Protein AF-A0A925WLJ0-F1 (afdb_monomer)

Solvent-accessible surface area (backbone atoms only — not comparable to full-atom values): 21830 Å² total; per-residue (Å²): 110,69,63,61,54,41,33,73,76,68,74,43,85,75,89,83,82,72,64,41,70,72,59,51,59,75,51,65,86,62,88,70,93,61,76,72,86,36,32,57,58,56,52,50,51,49,50,49,51,59,46,67,76,52,46,70,66,57,57,54,52,50,53,52,47,52,51,51,48,53,53,44,49,56,50,40,55,55,34,50,54,48,29,57,51,36,42,51,53,34,49,52,44,51,51,53,53,50,52,55,57,55,58,55,54,56,55,56,58,53,52,52,55,38,50,58,54,47,52,52,44,52,50,50,36,53,53,41,43,53,52,49,48,53,66,76,66,41,89,82,55,87,84,63,80,77,53,65,69,56,52,51,51,50,44,42,54,70,31,44,49,59,40,58,51,53,46,52,49,48,49,50,53,40,54,50,51,53,47,51,51,52,44,53,49,34,52,49,50,40,52,53,48,51,53,51,50,52,52,50,56,67,53,40,78,83,50,69,58,70,69,52,48,60,49,49,53,51,48,52,51,45,37,50,51,37,52,55,52,38,44,44,57,71,71,41,57,50,55,55,52,54,48,52,57,49,52,54,52,49,52,51,48,53,50,50,52,49,54,54,48,52,54,52,47,50,61,55,55,66,55,61,46,73,44,98,85,46,92,69,93,75,81,90,86,59,97,83,74,81,85,79,78,84,91,65,101,80,45,74,67,58,56,49,50,53,48,53,51,50,50,52,50,48,51,53,52,50,51,54,51,52,51,59,47,52,53,54,51,53,48,52,54,48,50,53,51,50,52,51,40,48,55,59,50,45,46,52,57,68,58,44,39,63,57,44,52,48,36,48,50,50,27,54,50,36,47,52,51,40,52,53,41,51,52,51,48,52,51,51,53,52,51,49,54,53,57,69,68,55,127

pLDDT: mean 77.9, std 15.65, range [30.52, 95.12]

Nearest PDB structures (foldseek):
  7n6g-assembly1_3Q  TM=3.601E-01  e=5.233E-03  Chlamydomonas reinhardtii
  4tql-assembly1_A  TM=3.356E-01  e=6.249E-03  synthetic construct
  3ja6-assembly1_H  TM=2.677E-01  e=6.561E-02  Escherichia coli
  8i7o-assembly1_C7  TM=2.459E-01  e=2.385E+00  Mus musculus
  7ung-assembly1_D5  TM=2.003E-01  e=2.494E+00  Homo sapiens

Secondary structure (DSSP, 8-state):
-HHHHHHHHHS---------HHHHHHTTT---SS--TTSHHHHHHHHHHHHHHS-HHHHHHHHHHHHHHHHHHHHHHHHHHHHHHHHHHHHHHHHHHHHHHHHHHHHHHHHHHHHHHHHHHHHHHHHHHHHHHHHHTSTT-SS-PPPHHHHHHHHIIIIIHHHHHHHHHHHHHHHHHHHHHHHHHHHHHHHHHHHHHHHHHHHHTTS-HHHHHHHHHHHHHHHHHHHHHHHHHHTSHHHHHHHHHHHHHHHHHHHHHHHHHHHHHHHHHHHHTTSTT---------TTSSS-----TT-HHHHHHHHHHHHHHHHHHHHHHHHHHHHHHHHHHHHHHHHHHHHHHHHIIIIIHHHHHHHHHHHHHHHHHHHHHHHHHHHHHHHHHHHHH--

Foldseek 3Di:
DVQVVCCVPPVDRDDDFQADPPVCVVCPPPPDPDDDPGRVVVVVVVVVVVCVVAPPVLVVLLVVLVVVLVVLVVVLVLLVLLLVLLVVLLVLLVVLLVVLLVLLCVLVVLLVVLLVQLVVLLVQLLVQVLVLLCVQLPPPCPDDRDDLVVSLVCNCVRRVVVSLVSNLVSQLVSLVVLLVSLLVSLVSLLVSLVVSLVSLVVSCVSDDVVLSVVLNVLSVVLNVVSVVVSVCSVVCVSVVVSSVVVVVLSVVVSVLLSVLVSVLSCVSSVLVCLDPPRPDDDDDPDPPPPPDDDDDPPPPPVSVVVSVVSSVVSSVSNSVSSVVSSVVVSVSSVVVSVVSSCVSVVSSVPRSVVSSVSSVVSSVVSVVVSVVSVVSSVVSVVVSVVSVPPD

Mean predicted aligned error: 14.61 Å

Sequence (391 aa):
FVEGQVKELLGIQPLIFTVSAREALKHRGEATTDGDVYGVDTVRAHLRGVFNEAPLAKQKLLAQLDMAQSISARHLDTVRLKVNSVGSDASKAREVQQELQQQSLGLDVQLQAAREEIDKVFAGIRERGMRFLNTNLSVRLLGRAPSKDKLQTEFQEVVIGRALRDINEATNNYVNAVIDQSRLYWRGVIERLSQLQASLEQNAGGLDAGAYAQQREGLQEATRIAESELKTYSTGTMIDSMQTDFEADLNAFKTGLIAAVGGLIVLVVSLSSLLPGGLAVGALAAPALLAALPITALSGMAVYRAYQKMTVDTKRDFTTRVDGLEQRYREALDELTRKERSRLSQYGTQVLTPIFSHLETLDKQYSKQQQNLQEYTERILALRKSIEATK

Structure (mmCIF, N/CA/C/O backbone):
data_AF-A0A925WLJ0-F1
#
_entry.id   AF-A0A925WLJ0-F1
#
loop_
_atom_site.group_PDB
_atom_site.id
_atom_site.type_symbol
_atom_site.label_atom_id
_atom_site.label_alt_id
_atom_site.label_comp_id
_atom_site.label_asym_id
_atom_site.label_entity_id
_atom_site.label_seq_id
_atom_site.pdbx_PDB_ins_code
_atom_site.Cartn_x
_atom_site.Cartn_y
_atom_site.Cartn_z
_atom_site.occupancy
_atom_site.B_iso_or_equiv
_atom_site.auth_seq_id
_atom_site.auth_comp_id
_atom_site.auth_asym_id
_atom_site.auth_atom_id
_atom_site.pdbx_PDB_model_num
ATOM 1 N N . PHE A 1 1 ? 55.744 -11.213 -69.741 1.00 66.88 1 PHE A N 1
ATOM 2 C CA . PHE A 1 1 ? 56.410 -10.944 -68.447 1.00 66.88 1 PHE A CA 1
ATOM 3 C C . PHE A 1 1 ? 55.408 -10.484 -67.387 1.00 66.88 1 PHE A C 1
ATOM 5 O O . PHE A 1 1 ? 55.189 -11.229 -66.446 1.00 66.88 1 PHE A O 1
ATOM 12 N N . VAL A 1 2 ? 54.735 -9.337 -67.568 1.00 71.06 2 VAL A N 1
ATOM 13 C CA . VAL A 1 2 ? 53.753 -8.801 -66.595 1.00 71.06 2 VAL A CA 1
ATOM 14 C C . VAL A 1 2 ? 52.590 -9.765 -66.320 1.00 71.06 2 VAL A C 1
ATOM 16 O O . VAL A 1 2 ? 52.264 -10.010 -65.167 1.00 71.06 2 VAL A O 1
ATOM 19 N N . GLU A 1 3 ? 52.013 -10.375 -67.359 1.00 72.94 3 GLU A N 1
ATOM 20 C CA . GLU A 1 3 ? 50.878 -11.301 -67.207 1.00 72.94 3 GLU A CA 1
ATOM 21 C C . GLU A 1 3 ? 51.221 -12.542 -66.361 1.00 72.94 3 GLU A C 1
ATOM 23 O O . GLU A 1 3 ? 50.450 -12.933 -65.489 1.00 72.94 3 GLU A O 1
ATOM 28 N N . GLY A 1 4 ? 52.409 -13.121 -66.570 1.00 74.12 4 GLY A N 1
ATOM 29 C CA . GLY A 1 4 ? 52.874 -14.288 -65.815 1.00 74.12 4 GLY A CA 1
ATOM 30 C C . GLY A 1 4 ? 53.099 -13.977 -64.335 1.00 74.12 4 GLY A C 1
ATOM 31 O O . GLY A 1 4 ? 52.644 -14.726 -63.480 1.00 74.12 4 GLY A O 1
ATOM 32 N N . GLN A 1 5 ? 53.712 -12.828 -64.038 1.00 74.94 5 GLN A N 1
ATOM 33 C CA . GLN A 1 5 ? 53.976 -12.385 -62.664 1.00 74.94 5 GLN A CA 1
ATOM 34 C C . GLN A 1 5 ? 52.687 -12.061 -61.892 1.00 74.94 5 GLN A C 1
ATOM 36 O O . GLN A 1 5 ? 52.560 -12.417 -60.725 1.00 74.94 5 GLN A O 1
ATOM 41 N N . VAL A 1 6 ? 51.699 -11.428 -62.535 1.00 73.06 6 VAL A N 1
ATOM 42 C CA . VAL A 1 6 ? 50.408 -11.118 -61.892 1.00 73.06 6 VAL A CA 1
ATOM 43 C C . VAL A 1 6 ? 49.595 -12.386 -61.631 1.00 73.06 6 VAL A C 1
ATOM 45 O O . VAL A 1 6 ? 49.001 -12.520 -60.562 1.00 73.06 6 VAL A O 1
ATOM 48 N N . LYS A 1 7 ? 49.602 -13.343 -62.563 1.00 79.25 7 LYS A N 1
ATOM 49 C CA . LYS A 1 7 ? 48.903 -14.621 -62.389 1.00 79.25 7 LYS A CA 1
ATOM 50 C C . LYS A 1 7 ? 49.489 -15.447 -61.243 1.00 79.25 7 LYS A C 1
ATOM 52 O O . LYS A 1 7 ? 48.736 -16.062 -60.496 1.00 79.25 7 LYS A O 1
ATOM 57 N N . GLU A 1 8 ? 50.809 -15.430 -61.094 1.00 78.19 8 GLU A N 1
ATOM 58 C CA . GLU A 1 8 ? 51.527 -16.159 -60.046 1.00 78.19 8 GLU A CA 1
ATOM 59 C C . GLU A 1 8 ? 51.358 -15.521 -58.656 1.00 78.19 8 GLU A C 1
ATOM 61 O O . GLU A 1 8 ? 51.167 -16.237 -57.677 1.00 78.19 8 GLU A O 1
ATOM 66 N N . LEU A 1 9 ? 51.361 -14.185 -58.564 1.00 76.69 9 LEU A N 1
ATOM 67 C CA . LEU A 1 9 ? 51.275 -13.465 -57.284 1.00 76.69 9 LEU A CA 1
ATOM 68 C C . LEU A 1 9 ? 49.844 -13.186 -56.806 1.00 76.69 9 LEU A C 1
ATOM 70 O O . LEU A 1 9 ? 49.602 -13.148 -55.603 1.00 76.69 9 LEU A O 1
ATOM 74 N N . LEU A 1 10 ? 48.905 -12.942 -57.724 1.00 74.94 10 LEU A N 1
ATOM 75 C CA . LEU A 1 10 ? 47.550 -12.478 -57.395 1.00 74.94 10 LEU A CA 1
ATOM 76 C C . LEU A 1 10 ? 46.453 -13.469 -57.807 1.00 74.94 10 LEU A C 1
ATOM 78 O O . LEU A 1 10 ? 45.293 -13.240 -57.480 1.00 74.94 10 LEU A O 1
ATOM 82 N N . GLY A 1 11 ? 46.785 -14.555 -58.518 1.00 70.50 11 GLY A N 1
ATOM 83 C CA . GLY A 1 11 ? 45.815 -15.573 -58.947 1.00 70.50 11 GLY A CA 1
ATOM 84 C C . GLY A 1 11 ? 44.782 -15.077 -59.968 1.00 70.50 11 GLY A C 1
ATOM 85 O O . GLY A 1 11 ? 43.804 -15.767 -60.243 1.00 70.50 11 GLY A O 1
ATOM 86 N N . ILE A 1 12 ? 44.986 -13.884 -60.532 1.00 74.81 12 ILE A N 1
ATOM 87 C CA . ILE A 1 12 ? 44.081 -13.233 -61.483 1.00 74.81 12 ILE A CA 1
ATOM 88 C C . ILE A 1 12 ? 44.792 -13.144 -62.835 1.00 74.81 12 ILE A C 1
ATOM 90 O O . ILE A 1 12 ? 45.983 -12.846 -62.891 1.00 74.81 12 ILE A O 1
ATOM 94 N N . GLN A 1 13 ? 44.070 -13.384 -63.933 1.00 76.44 13 GLN A N 1
ATOM 95 C CA . GLN A 1 13 ? 44.580 -13.165 -65.287 1.00 76.44 13 GLN A CA 1
ATOM 96 C C . GLN A 1 13 ? 44.149 -11.768 -65.769 1.00 76.44 13 GLN A C 1
ATOM 98 O O . GLN A 1 13 ? 42.970 -11.577 -66.073 1.00 76.44 13 GLN A O 1
ATOM 103 N N . PRO A 1 14 ? 45.049 -10.764 -65.779 1.00 72.06 14 PRO A N 1
ATOM 104 C CA . PRO A 1 14 ? 44.674 -9.399 -66.122 1.00 72.06 14 PRO A CA 1
ATOM 105 C C . PRO A 1 14 ? 44.498 -9.247 -67.635 1.00 72.06 14 PRO A C 1
ATOM 107 O O . PRO A 1 14 ? 45.333 -9.698 -68.417 1.00 72.06 14 PRO A O 1
ATOM 110 N N . LEU A 1 15 ? 43.442 -8.546 -68.046 1.00 78.25 15 LEU A N 1
ATOM 111 C CA . LEU A 1 15 ? 43.277 -8.120 -69.431 1.00 78.25 15 LEU A CA 1
ATOM 112 C C . LEU A 1 15 ? 44.187 -6.906 -69.685 1.00 78.25 15 LEU A C 1
ATOM 114 O O . LEU A 1 15 ? 44.000 -5.850 -69.081 1.00 78.25 15 LEU A O 1
ATOM 118 N N . ILE A 1 16 ? 45.203 -7.067 -70.536 1.00 80.62 16 ILE A N 1
ATOM 119 C CA . ILE A 1 16 ? 46.192 -6.021 -70.835 1.00 80.62 16 ILE A CA 1
ATOM 120 C C . ILE A 1 16 ? 45.859 -5.378 -72.183 1.00 80.62 16 ILE A C 1
ATOM 122 O O . ILE A 1 16 ? 45.749 -6.069 -73.192 1.00 80.62 16 ILE A O 1
ATOM 126 N N . PHE A 1 17 ? 45.758 -4.048 -72.203 1.00 82.50 17 PHE A N 1
ATOM 127 C CA . PHE A 1 17 ? 45.576 -3.263 -73.424 1.00 82.50 17 PHE A CA 1
ATOM 128 C C . PHE A 1 17 ? 46.863 -2.517 -73.775 1.00 82.50 17 PHE A C 1
ATOM 130 O O . PHE A 1 17 ? 47.419 -1.798 -72.943 1.00 82.50 17 PHE A O 1
ATOM 137 N N . THR A 1 18 ? 47.331 -2.652 -75.012 1.00 84.38 18 THR A N 1
ATOM 138 C CA . THR A 1 18 ? 48.445 -1.858 -75.542 1.00 84.38 18 THR A CA 1
ATOM 139 C C . THR A 1 18 ? 47.897 -0.585 -76.174 1.00 84.38 18 THR A C 1
ATOM 141 O O . THR A 1 18 ? 47.161 -0.663 -77.154 1.00 84.38 18 THR A O 1
ATOM 144 N N . VAL A 1 19 ? 48.240 0.582 -75.621 1.00 84.12 19 VAL A N 1
ATOM 145 C CA . VAL A 1 19 ? 47.741 1.881 -76.101 1.00 84.12 19 VAL A CA 1
ATOM 146 C C . VAL A 1 19 ? 48.877 2.838 -76.447 1.00 84.12 19 VAL A C 1
ATOM 148 O O . VAL A 1 19 ? 49.838 2.977 -75.690 1.00 84.12 19 VAL A O 1
ATOM 151 N N . SER A 1 20 ? 48.737 3.553 -77.565 1.00 84.88 20 SER A N 1
ATOM 152 C CA . SER A 1 20 ? 49.651 4.629 -77.974 1.00 84.88 20 SER A CA 1
ATOM 153 C C . SER A 1 20 ? 48.964 5.989 -77.821 1.00 84.88 20 SER A C 1
ATOM 155 O O . SER A 1 20 ? 48.364 6.529 -78.751 1.00 84.88 20 SER A O 1
ATOM 157 N N . ALA A 1 21 ? 49.036 6.571 -76.618 1.00 78.75 21 ALA A N 1
ATOM 158 C CA . ALA A 1 21 ? 48.348 7.831 -76.304 1.00 78.75 21 ALA A CA 1
ATOM 159 C C . ALA A 1 21 ? 48.840 9.020 -77.153 1.00 78.75 21 ALA A C 1
ATOM 161 O O . ALA A 1 21 ? 48.066 9.923 -77.473 1.00 78.75 21 ALA A O 1
ATOM 162 N N . ARG A 1 22 ? 50.124 9.020 -77.537 1.00 79.00 22 ARG A N 1
ATOM 163 C CA . ARG A 1 22 ? 50.739 10.080 -78.350 1.00 79.00 22 ARG A CA 1
ATOM 164 C C . ARG A 1 22 ? 50.220 10.070 -79.785 1.00 79.00 22 ARG A C 1
ATOM 166 O O . ARG A 1 22 ? 49.975 11.136 -80.340 1.00 79.00 22 ARG A O 1
ATOM 173 N N . GLU A 1 23 ? 50.078 8.894 -80.382 1.00 75.75 23 GLU A N 1
ATOM 174 C CA . GLU A 1 23 ? 49.612 8.755 -81.766 1.00 75.75 23 GLU A CA 1
ATOM 175 C C . GLU A 1 23 ? 48.099 8.942 -81.855 1.00 75.75 23 GLU A C 1
ATOM 177 O O . GLU A 1 23 ? 47.636 9.716 -82.690 1.00 75.75 23 GLU A O 1
ATOM 182 N N . ALA A 1 24 ? 47.343 8.390 -80.900 1.00 76.56 24 ALA A N 1
ATOM 183 C CA . ALA A 1 24 ? 45.900 8.606 -80.801 1.00 76.56 24 ALA A CA 1
ATOM 184 C C . ALA A 1 24 ? 45.515 10.090 -80.630 1.00 76.56 24 ALA A C 1
ATOM 186 O O . ALA A 1 24 ? 44.428 10.508 -81.025 1.00 76.56 24 ALA A O 1
ATOM 187 N N . LEU A 1 25 ? 46.387 10.906 -80.026 1.00 76.94 25 LEU A N 1
ATOM 188 C CA . LEU A 1 25 ? 46.157 12.344 -79.872 1.00 76.94 25 LEU A CA 1
ATOM 189 C C . LEU A 1 25 ? 46.526 13.140 -81.132 1.00 76.94 25 LEU A C 1
ATOM 191 O O . LEU A 1 25 ? 45.862 14.131 -81.420 1.00 76.94 25 LEU A O 1
ATOM 195 N N . LYS A 1 26 ? 47.540 12.700 -81.890 1.00 76.75 26 LYS A N 1
ATOM 196 C CA . LYS A 1 26 ? 47.933 13.316 -83.169 1.00 76.75 26 LYS A CA 1
ATOM 197 C C . LYS A 1 26 ? 46.881 13.129 -84.264 1.00 76.75 26 LYS A C 1
ATOM 199 O O . LYS A 1 26 ? 46.695 14.041 -85.054 1.00 76.75 26 LYS A O 1
ATOM 204 N N . HIS A 1 27 ? 46.181 11.995 -84.262 1.00 68.50 27 HIS A N 1
ATOM 205 C CA . HIS A 1 27 ? 45.143 11.653 -85.246 1.00 68.50 27 HIS A CA 1
ATOM 206 C C . HIS A 1 27 ? 43.712 11.886 -84.730 1.00 68.50 27 HIS A C 1
ATOM 208 O O . HIS A 1 27 ? 42.733 11.373 -85.271 1.00 68.50 27 HIS A O 1
ATOM 214 N N . ARG A 1 28 ? 43.558 12.664 -83.651 1.00 65.56 28 ARG A N 1
ATOM 215 C CA . ARG A 1 28 ? 42.257 12.945 -83.036 1.00 65.56 28 ARG A CA 1
ATOM 216 C C . ARG A 1 28 ? 41.394 13.799 -83.978 1.00 65.56 28 ARG A C 1
ATOM 218 O O . ARG A 1 28 ? 41.570 15.010 -84.037 1.00 65.56 28 ARG A O 1
ATOM 225 N N . GLY A 1 29 ? 40.423 13.171 -84.642 1.00 62.31 29 GLY A N 1
ATOM 226 C CA . GLY A 1 29 ? 39.456 13.835 -85.530 1.00 62.31 29 GLY A CA 1
ATOM 227 C C . GLY A 1 29 ? 39.579 13.456 -87.009 1.00 62.31 29 GLY A C 1
ATOM 228 O O . GLY A 1 29 ? 38.713 13.838 -87.791 1.00 62.31 29 GLY A O 1
ATOM 229 N N . GLU A 1 30 ? 40.595 12.677 -87.388 1.00 62.03 30 GLU A N 1
ATOM 230 C CA . GLU A 1 30 ? 40.682 12.052 -88.711 1.00 62.03 30 GLU A CA 1
ATOM 231 C C . GLU A 1 30 ? 39.898 10.731 -88.691 1.00 62.03 30 GLU A C 1
ATOM 233 O O . GLU A 1 30 ? 40.106 9.888 -87.819 1.00 62.03 30 GLU A O 1
ATOM 238 N N . ALA A 1 31 ? 38.956 10.551 -89.623 1.00 53.62 31 ALA A N 1
ATOM 239 C CA . ALA A 1 31 ? 38.205 9.305 -89.750 1.00 53.62 31 ALA A CA 1
ATOM 240 C C . ALA A 1 31 ? 39.109 8.225 -90.362 1.00 53.62 31 ALA A C 1
ATOM 242 O O . ALA A 1 31 ? 39.177 8.067 -91.581 1.00 53.62 31 ALA A O 1
ATOM 243 N N . THR A 1 32 ? 39.831 7.495 -89.516 1.00 56.56 32 THR A N 1
ATOM 244 C CA . THR A 1 32 ? 40.592 6.319 -89.939 1.00 56.56 32 THR A CA 1
ATOM 245 C C . THR A 1 32 ? 39.615 5.240 -90.398 1.00 56.56 32 THR A C 1
ATOM 247 O O . THR A 1 32 ? 38.794 4.751 -89.625 1.00 56.56 32 THR A O 1
ATOM 250 N N . THR A 1 33 ? 39.671 4.905 -91.686 1.00 54.28 33 THR A N 1
ATOM 251 C CA . THR A 1 33 ? 38.821 3.894 -92.343 1.00 54.28 33 THR A CA 1
ATOM 252 C C . THR A 1 33 ? 39.286 2.463 -92.067 1.00 54.28 33 THR A C 1
ATOM 254 O O . THR A 1 33 ? 38.627 1.515 -92.483 1.00 54.28 33 THR A O 1
ATOM 257 N N . ASP A 1 34 ? 40.402 2.318 -91.354 1.00 52.78 34 ASP A N 1
ATOM 258 C CA . ASP A 1 34 ? 41.024 1.055 -90.988 1.00 52.78 34 ASP A CA 1
ATOM 259 C C . ASP A 1 34 ? 41.044 0.939 -89.456 1.00 52.78 34 ASP A C 1
ATOM 261 O O . ASP A 1 34 ? 41.251 1.936 -88.758 1.00 52.78 34 ASP A O 1
ATOM 265 N N . GLY A 1 35 ? 40.723 -0.250 -88.943 1.00 58.22 35 GLY A N 1
ATOM 266 C CA . GLY A 1 35 ? 40.390 -0.506 -87.535 1.00 58.22 35 GLY A CA 1
ATOM 267 C C . GLY A 1 35 ? 41.444 -0.053 -86.514 1.00 58.22 35 GLY A C 1
ATOM 268 O O . GLY A 1 35 ? 42.596 0.151 -86.859 1.00 58.22 35 GLY A O 1
ATOM 269 N N . ASP A 1 36 ? 41.017 0.085 -85.249 1.00 62.06 36 ASP A N 1
ATOM 270 C CA . ASP A 1 36 ? 41.722 0.597 -84.050 1.00 62.06 36 ASP A CA 1
ATOM 271 C C . ASP A 1 36 ? 43.253 0.361 -83.980 1.00 62.06 36 ASP A C 1
ATOM 273 O O . ASP A 1 36 ? 43.747 -0.451 -83.198 1.00 62.06 36 ASP A O 1
ATOM 277 N N . VAL A 1 37 ? 44.027 1.118 -84.767 1.00 64.31 37 VAL A N 1
ATOM 278 C CA . VAL A 1 37 ? 45.497 0.999 -84.875 1.00 64.31 37 VAL A CA 1
ATOM 279 C C . VAL A 1 37 ? 46.203 1.358 -83.560 1.00 64.31 37 VAL A C 1
ATOM 281 O O . VAL A 1 37 ? 47.324 0.925 -83.303 1.00 64.31 37 VAL A O 1
ATOM 284 N N . TYR A 1 38 ? 45.550 2.140 -82.696 1.00 72.06 38 TYR A N 1
ATOM 285 C CA . TYR A 1 38 ? 46.174 2.750 -81.518 1.00 72.06 38 TYR A CA 1
ATOM 286 C C . TYR A 1 38 ? 45.696 2.160 -80.180 1.00 72.06 38 TYR A C 1
ATOM 288 O O . TYR A 1 38 ? 46.151 2.613 -79.122 1.00 72.06 38 TYR A O 1
ATOM 296 N N . GLY A 1 39 ? 44.781 1.182 -80.215 1.00 75.31 39 GLY A N 1
ATOM 297 C CA . GLY A 1 39 ? 44.248 0.442 -79.063 1.00 75.31 39 GLY A CA 1
ATOM 298 C C . GLY A 1 39 ? 43.315 1.235 -78.137 1.00 75.31 39 GLY A C 1
ATOM 299 O O . GLY A 1 39 ? 42.787 0.690 -77.164 1.00 75.31 39 GLY A O 1
ATOM 300 N N . VAL A 1 40 ? 43.114 2.534 -78.391 1.00 79.81 40 VAL A N 1
ATOM 301 C CA . VAL A 1 40 ? 42.305 3.418 -77.534 1.00 79.81 40 VAL A CA 1
ATOM 302 C C . VAL A 1 40 ? 40.812 3.136 -77.705 1.00 79.81 40 VAL A C 1
ATOM 304 O O . VAL A 1 40 ? 40.065 3.248 -76.727 1.00 79.81 40 VAL A O 1
ATOM 307 N N . ASP A 1 41 ? 40.361 2.740 -78.898 1.00 78.56 41 ASP A N 1
ATOM 308 C CA . ASP A 1 41 ? 38.949 2.415 -79.117 1.00 78.56 41 ASP A CA 1
ATOM 309 C C . ASP A 1 41 ? 38.569 1.052 -78.531 1.00 78.56 41 ASP A C 1
ATOM 311 O O . ASP A 1 41 ? 37.464 0.911 -78.008 1.00 78.56 41 ASP A O 1
ATOM 315 N N . THR A 1 42 ? 39.495 0.096 -78.478 1.00 82.06 42 THR A N 1
ATOM 316 C CA . THR A 1 42 ? 39.333 -1.192 -77.790 1.00 82.06 42 THR A CA 1
ATOM 317 C C . THR A 1 42 ? 39.206 -0.983 -76.283 1.00 82.06 42 THR A C 1
ATOM 319 O O . THR A 1 42 ? 38.288 -1.528 -75.667 1.00 82.06 42 THR A O 1
ATOM 322 N N . VAL A 1 43 ? 40.042 -0.124 -75.680 1.00 82.81 43 VAL A N 1
ATOM 323 C CA . VAL A 1 43 ? 39.878 0.267 -74.266 1.00 82.81 43 VAL A CA 1
ATOM 324 C C . VAL A 1 43 ? 38.537 0.966 -74.055 1.00 82.81 43 VAL A C 1
ATOM 326 O O . VAL A 1 43 ? 37.831 0.665 -73.096 1.00 82.81 43 VAL A O 1
ATOM 329 N N . ARG A 1 44 ? 38.136 1.873 -74.953 1.00 80.81 44 ARG A N 1
ATOM 330 C CA . ARG A 1 44 ? 36.848 2.576 -74.858 1.00 80.81 44 ARG A CA 1
ATOM 331 C C . ARG A 1 44 ? 35.657 1.624 -74.973 1.00 80.81 44 ARG A C 1
ATOM 333 O O . ARG A 1 44 ? 34.695 1.788 -74.228 1.00 80.81 44 ARG A O 1
ATOM 340 N N . ALA A 1 45 ? 35.697 0.658 -75.885 1.00 81.31 45 ALA A N 1
ATOM 341 C CA . ALA A 1 45 ? 34.656 -0.349 -76.066 1.00 81.31 45 ALA A CA 1
ATOM 342 C C . ALA A 1 45 ? 34.583 -1.292 -74.861 1.00 81.31 45 ALA A C 1
ATOM 344 O O . ALA A 1 45 ? 33.488 -1.550 -74.365 1.00 81.31 45 ALA A O 1
ATOM 345 N N . HIS A 1 46 ? 35.733 -1.722 -74.336 1.00 81.19 46 HIS A N 1
ATOM 346 C CA . HIS A 1 46 ? 35.797 -2.523 -73.119 1.00 81.19 46 HIS A CA 1
ATOM 347 C C . HIS A 1 46 ? 35.240 -1.760 -71.915 1.00 81.19 46 HIS A C 1
ATOM 349 O O . HIS A 1 46 ? 34.354 -2.265 -71.234 1.00 81.19 46 HIS A O 1
ATOM 355 N N . LEU A 1 47 ? 35.668 -0.512 -71.700 1.00 78.81 47 LEU A N 1
ATOM 356 C CA . LEU A 1 47 ? 35.124 0.337 -70.640 1.00 78.81 47 LEU A CA 1
ATOM 357 C C . LEU A 1 47 ? 33.621 0.568 -70.822 1.00 78.81 47 LEU A C 1
ATOM 359 O O . LEU A 1 47 ? 32.888 0.495 -69.847 1.00 78.81 47 LEU A O 1
ATOM 363 N N . ARG A 1 48 ? 33.126 0.792 -72.047 1.00 77.44 48 ARG A N 1
ATOM 364 C CA . ARG A 1 48 ? 31.679 0.888 -72.315 1.00 77.44 48 ARG A CA 1
ATOM 365 C C . ARG A 1 48 ? 30.940 -0.409 -71.988 1.00 77.44 48 ARG A C 1
ATOM 367 O O . ARG A 1 48 ? 29.862 -0.326 -71.421 1.00 77.44 48 ARG A O 1
ATOM 374 N N . GLY A 1 49 ? 31.503 -1.575 -72.306 1.00 75.50 49 GLY A N 1
ATOM 375 C CA . GLY A 1 49 ? 30.949 -2.875 -71.916 1.00 75.50 49 GLY A CA 1
ATOM 376 C C . GLY A 1 49 ? 30.870 -3.023 -70.397 1.00 75.50 49 GLY A C 1
ATOM 377 O O . GLY A 1 49 ? 29.788 -3.224 -69.857 1.00 75.50 49 GLY A O 1
ATOM 378 N N . VAL A 1 50 ? 31.984 -2.778 -69.704 1.00 71.50 50 VAL A N 1
ATOM 379 C CA . VAL A 1 50 ? 32.077 -2.835 -68.235 1.00 71.50 50 VAL A CA 1
ATOM 380 C C . VAL A 1 50 ? 31.128 -1.831 -67.561 1.00 71.50 50 VAL A C 1
ATOM 382 O O . VAL A 1 50 ? 30.476 -2.158 -66.572 1.00 71.50 50 VAL A O 1
ATOM 385 N N . PHE A 1 51 ? 30.990 -0.615 -68.101 1.00 63.09 51 PHE A N 1
ATOM 386 C CA . PHE A 1 51 ? 30.059 0.393 -67.578 1.00 63.09 51 PHE A CA 1
ATOM 387 C C . PHE A 1 51 ? 28.588 0.113 -67.925 1.00 63.09 51 PHE A C 1
ATOM 389 O O . PHE A 1 51 ? 27.708 0.562 -67.190 1.00 63.09 51 PHE A O 1
ATOM 396 N N . ASN A 1 52 ? 28.311 -0.626 -69.003 1.00 66.94 52 ASN A N 1
ATOM 397 C CA . ASN A 1 52 ? 26.962 -1.071 -69.355 1.00 66.94 52 ASN A CA 1
ATOM 398 C C . ASN A 1 52 ? 26.501 -2.265 -68.501 1.00 66.94 52 ASN A C 1
ATOM 400 O O . ASN A 1 52 ? 25.306 -2.404 -68.266 1.00 66.94 52 ASN A O 1
ATOM 404 N N . GLU A 1 53 ? 27.419 -3.106 -68.016 1.00 65.06 53 GLU A N 1
ATOM 405 C CA . GLU A 1 53 ? 27.099 -4.284 -67.191 1.00 65.06 53 GLU A CA 1
ATOM 406 C C . GLU A 1 53 ? 26.653 -3.931 -65.762 1.00 65.06 53 GLU A C 1
ATOM 408 O O . GLU A 1 53 ? 25.856 -4.652 -65.160 1.00 65.06 53 GLU A O 1
ATOM 413 N N . ALA A 1 54 ? 27.110 -2.804 -65.212 1.00 61.31 54 ALA A N 1
ATOM 414 C CA . ALA A 1 54 ? 26.610 -2.279 -63.947 1.00 61.31 54 ALA A CA 1
ATOM 415 C C . ALA A 1 54 ? 26.667 -0.744 -63.950 1.00 61.31 54 ALA A C 1
ATOM 417 O O . ALA A 1 54 ? 27.736 -0.168 -63.729 1.00 61.31 54 ALA A O 1
ATOM 418 N N . PRO A 1 55 ? 25.528 -0.052 -64.146 1.00 72.50 55 PRO A N 1
ATOM 419 C CA . PRO A 1 55 ? 25.488 1.401 -64.091 1.00 72.50 55 PRO A CA 1
ATOM 420 C C . PRO A 1 55 ? 26.084 1.898 -62.768 1.00 72.50 55 PRO A C 1
ATOM 422 O O . PRO A 1 55 ? 25.653 1.477 -61.693 1.00 72.50 55 PRO A O 1
ATOM 425 N N . LEU A 1 56 ? 27.042 2.829 -62.818 1.00 75.12 56 LEU A N 1
ATOM 426 C CA . LEU A 1 56 ? 27.680 3.416 -61.625 1.00 75.12 56 LEU A CA 1
ATOM 427 C 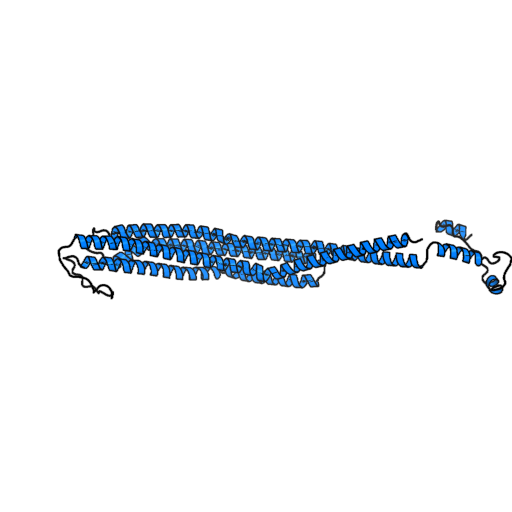C . LEU A 1 56 ? 26.642 3.944 -60.608 1.00 75.12 56 LEU A C 1
ATOM 429 O O . LEU A 1 56 ? 26.862 3.914 -59.398 1.00 75.12 56 LEU A O 1
ATOM 433 N N . ALA A 1 57 ? 25.483 4.394 -61.100 1.00 79.31 57 ALA A N 1
ATOM 434 C CA . ALA A 1 57 ? 24.341 4.794 -60.283 1.00 79.31 57 ALA A CA 1
ATOM 435 C C . ALA A 1 57 ? 23.753 3.631 -59.459 1.00 79.31 57 ALA A C 1
ATOM 437 O O . ALA A 1 57 ? 23.500 3.801 -58.269 1.00 79.31 57 ALA A O 1
ATOM 438 N N . LYS A 1 58 ? 23.602 2.437 -60.051 1.00 83.44 58 LYS A N 1
ATOM 439 C CA . LYS A 1 58 ? 23.111 1.223 -59.376 1.00 83.44 58 LYS A CA 1
ATOM 440 C C . LYS A 1 58 ? 24.045 0.817 -58.236 1.00 83.44 58 LYS A C 1
ATOM 442 O O . LYS A 1 58 ? 23.582 0.579 -57.126 1.00 83.44 58 LYS A O 1
ATOM 447 N N . GLN A 1 59 ? 25.356 0.819 -58.481 1.00 83.94 59 GLN A N 1
ATOM 448 C CA . GLN A 1 59 ? 26.355 0.479 -57.460 1.00 83.94 59 GLN A CA 1
ATOM 449 C C . GLN A 1 59 ? 26.341 1.460 -56.278 1.00 83.94 59 GLN A C 1
ATOM 451 O O . GLN A 1 59 ? 26.378 1.036 -55.125 1.00 83.94 59 GLN A O 1
ATOM 456 N N . LYS A 1 60 ? 26.222 2.770 -56.541 1.00 88.00 60 LYS A N 1
ATOM 457 C CA . LYS A 1 60 ? 26.107 3.785 -55.480 1.00 88.00 60 LYS A CA 1
ATOM 458 C C . LYS A 1 60 ? 24.833 3.622 -54.647 1.00 88.00 60 LYS A C 1
ATOM 460 O O . LYS A 1 60 ? 24.901 3.757 -53.429 1.00 88.00 60 LYS A O 1
ATOM 465 N N . LEU A 1 61 ? 23.698 3.321 -55.282 1.00 88.50 61 LEU A N 1
ATOM 466 C CA . LEU A 1 61 ? 22.429 3.092 -54.581 1.00 88.50 61 LEU A CA 1
ATOM 467 C C . LEU A 1 61 ? 22.479 1.837 -53.705 1.00 88.50 61 LEU A C 1
ATOM 469 O O . LEU A 1 61 ? 22.050 1.887 -52.557 1.00 88.50 61 LEU A O 1
ATOM 473 N N . LEU A 1 62 ? 23.045 0.738 -54.211 1.00 88.56 62 LEU A N 1
ATOM 474 C CA . LEU A 1 62 ? 23.227 -0.483 -53.423 1.00 88.56 62 LEU A CA 1
ATOM 475 C C . LEU A 1 62 ? 24.134 -0.235 -52.212 1.00 88.56 62 LEU A C 1
ATOM 477 O O . LEU A 1 62 ? 23.754 -0.581 -51.099 1.00 88.56 62 LEU A O 1
ATOM 481 N N . ALA A 1 63 ? 25.254 0.472 -52.391 1.00 89.38 63 ALA A N 1
ATOM 482 C CA . ALA A 1 63 ? 26.142 0.823 -51.282 1.00 89.38 63 ALA A CA 1
ATOM 483 C C . ALA A 1 63 ? 25.454 1.703 -50.217 1.00 89.38 63 ALA A C 1
ATOM 485 O O . ALA A 1 63 ? 25.661 1.511 -49.018 1.00 89.38 63 ALA A O 1
ATOM 486 N N . GLN A 1 64 ? 24.610 2.656 -50.630 1.00 92.75 64 GLN A N 1
ATOM 487 C CA . GLN A 1 64 ? 23.815 3.468 -49.700 1.00 92.75 64 GLN A CA 1
ATOM 488 C C . GLN A 1 64 ? 22.766 2.633 -48.954 1.00 92.75 64 GLN A C 1
ATOM 490 O O . GLN A 1 64 ? 22.558 2.848 -47.758 1.00 92.75 64 GLN A O 1
ATOM 495 N N . LEU A 1 65 ? 22.131 1.667 -49.624 1.00 92.00 65 LEU A N 1
ATOM 496 C CA . LEU A 1 65 ? 21.180 0.750 -48.994 1.00 92.00 65 LEU A CA 1
ATOM 497 C C . LEU A 1 65 ? 21.863 -0.212 -48.020 1.00 92.00 65 LEU A C 1
ATOM 499 O O . LEU A 1 65 ? 21.315 -0.445 -46.948 1.00 92.00 65 LEU A O 1
ATOM 503 N N . ASP A 1 66 ? 23.064 -0.703 -48.327 1.00 91.19 66 ASP A N 1
ATOM 504 C CA . ASP A 1 66 ? 23.849 -1.535 -47.406 1.00 91.19 66 ASP A CA 1
ATOM 505 C C . ASP A 1 66 ? 24.240 -0.748 -46.148 1.00 91.19 66 ASP A C 1
ATOM 507 O O . ASP A 1 66 ? 24.115 -1.242 -45.022 1.00 91.19 66 ASP A O 1
ATOM 511 N N . MET A 1 67 ? 24.642 0.518 -46.313 1.00 93.25 67 MET A N 1
ATOM 512 C CA . MET A 1 67 ? 24.893 1.412 -45.183 1.00 93.25 67 MET A CA 1
ATOM 513 C C . MET A 1 67 ? 23.620 1.610 -44.350 1.00 93.25 67 MET A C 1
ATOM 515 O O . MET A 1 67 ? 23.660 1.408 -43.134 1.00 93.25 67 MET A O 1
ATOM 519 N N . ALA A 1 68 ? 22.490 1.933 -44.985 1.00 92.31 68 ALA A N 1
ATOM 520 C CA . ALA A 1 68 ? 21.206 2.106 -44.306 1.00 92.31 68 ALA A CA 1
ATOM 521 C C . ALA A 1 68 ? 20.761 0.829 -43.575 1.00 92.31 68 ALA A C 1
ATOM 523 O O . ALA A 1 68 ? 20.335 0.901 -42.424 1.00 92.31 68 ALA A O 1
ATOM 524 N N . GLN A 1 69 ? 20.926 -0.342 -44.195 1.00 92.12 69 GLN A N 1
ATOM 525 C CA . GLN A 1 69 ? 20.626 -1.640 -43.598 1.00 92.12 69 GLN A CA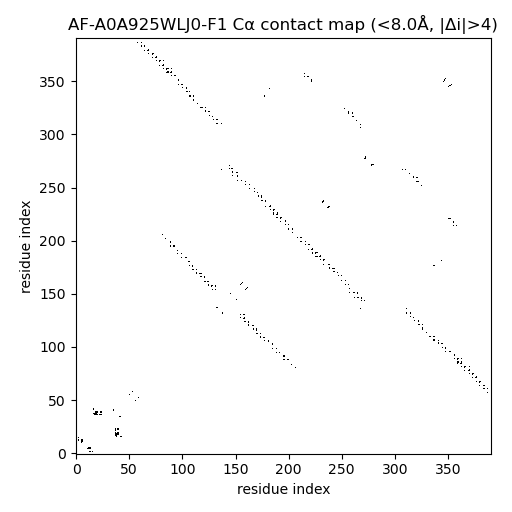 1
ATOM 526 C C . GLN A 1 69 ? 21.505 -1.900 -42.371 1.00 92.12 69 GLN A C 1
ATOM 528 O O . GLN A 1 69 ? 20.990 -2.294 -41.326 1.00 92.12 69 GLN A O 1
ATOM 533 N N . SER A 1 70 ? 22.814 -1.647 -42.462 1.00 91.88 70 SER A N 1
ATOM 534 C CA . SER A 1 70 ? 23.741 -1.855 -41.342 1.00 91.88 70 SER A CA 1
ATOM 535 C C . SER A 1 70 ? 23.429 -0.945 -40.148 1.00 91.88 70 SER A C 1
ATOM 537 O O . SER A 1 70 ? 23.453 -1.393 -39.001 1.00 91.88 70 SER A O 1
ATOM 539 N N . ILE A 1 71 ? 23.082 0.318 -40.412 1.00 93.50 71 ILE A N 1
ATOM 540 C CA . ILE A 1 71 ? 22.693 1.296 -39.392 1.00 93.50 71 ILE A CA 1
ATOM 541 C C . ILE A 1 71 ? 21.357 0.888 -38.772 1.00 93.50 71 ILE A C 1
ATOM 543 O O . ILE A 1 71 ? 21.239 0.830 -37.547 1.00 93.50 71 ILE A O 1
ATOM 547 N N . SER A 1 72 ? 20.371 0.541 -39.601 1.00 92.94 72 SER A N 1
ATOM 548 C CA . SER A 1 72 ? 19.054 0.126 -39.125 1.00 92.94 72 SER A CA 1
ATOM 549 C C . SER A 1 72 ? 19.120 -1.155 -38.293 1.00 92.94 72 SER A C 1
ATOM 551 O O . SER A 1 72 ? 18.450 -1.233 -37.268 1.00 92.94 72 SER A O 1
ATOM 553 N N . ALA A 1 73 ? 19.949 -2.129 -38.680 1.00 90.88 73 ALA A N 1
ATOM 554 C CA . ALA A 1 73 ? 20.155 -3.362 -37.923 1.00 90.88 73 ALA A CA 1
ATOM 555 C C . ALA A 1 73 ? 20.773 -3.089 -36.542 1.00 90.88 73 ALA A C 1
ATOM 557 O O . ALA A 1 73 ? 20.241 -3.545 -35.534 1.00 90.88 73 ALA A O 1
ATOM 558 N N . ARG A 1 74 ? 21.828 -2.263 -36.470 1.00 92.00 74 ARG A N 1
ATOM 559 C CA . ARG A 1 74 ? 22.448 -1.871 -35.189 1.00 92.00 74 ARG A CA 1
ATOM 560 C C . ARG A 1 74 ? 21.457 -1.168 -34.260 1.00 92.00 74 ARG A C 1
ATOM 562 O O . ARG A 1 74 ? 21.413 -1.455 -33.061 1.00 92.00 74 ARG A O 1
ATOM 569 N N . HIS A 1 75 ? 20.651 -0.253 -34.800 1.00 91.44 75 HIS A N 1
ATOM 570 C CA . HIS A 1 75 ? 19.612 0.415 -34.016 1.00 91.44 75 HIS A CA 1
ATOM 571 C C . HIS A 1 75 ? 18.506 -0.547 -33.588 1.00 91.44 75 HIS A C 1
ATOM 573 O O . HIS A 1 75 ? 18.054 -0.462 -32.449 1.00 91.44 75 HIS A O 1
ATOM 579 N N . LEU A 1 76 ? 18.102 -1.481 -34.451 1.00 92.69 76 LEU A N 1
ATOM 580 C CA . LEU A 1 76 ? 17.099 -2.487 -34.119 1.00 92.69 76 LEU A CA 1
ATOM 581 C C . LEU A 1 76 ? 17.568 -3.392 -32.976 1.00 92.69 76 LEU A C 1
ATOM 583 O O . LEU A 1 76 ? 16.798 -3.632 -32.050 1.00 92.69 76 LEU A O 1
ATOM 587 N N . ASP A 1 77 ? 18.820 -3.845 -32.996 1.00 91.44 77 ASP A N 1
ATOM 588 C CA . ASP A 1 77 ? 19.385 -4.653 -31.911 1.00 91.44 77 ASP A CA 1
ATOM 589 C C . ASP A 1 77 ? 19.451 -3.864 -30.598 1.00 91.44 77 ASP A C 1
ATOM 591 O O . ASP A 1 77 ? 19.041 -4.361 -29.549 1.00 91.44 77 ASP A O 1
ATOM 595 N N . THR A 1 78 ? 19.854 -2.592 -30.663 1.00 90.19 78 THR A N 1
ATOM 596 C CA . THR A 1 78 ? 19.850 -1.694 -29.496 1.00 90.19 78 THR A CA 1
ATOM 597 C C . THR A 1 78 ? 18.440 -1.516 -28.924 1.00 90.19 78 THR A C 1
ATOM 599 O O . THR A 1 78 ? 18.242 -1.579 -27.711 1.00 90.19 78 THR A O 1
ATOM 602 N N . VAL A 1 79 ? 17.439 -1.298 -29.781 1.00 90.44 79 VAL A N 1
ATOM 603 C CA . VAL A 1 79 ? 16.048 -1.114 -29.349 1.00 90.44 79 VAL A CA 1
ATOM 604 C C . VAL A 1 79 ? 15.454 -2.417 -28.814 1.00 90.44 79 VAL A C 1
ATOM 606 O O . VAL A 1 79 ? 14.745 -2.377 -27.817 1.00 90.44 79 VAL A O 1
ATOM 609 N N . ARG A 1 80 ? 15.786 -3.580 -29.384 1.00 90.81 80 ARG A N 1
ATOM 610 C CA . ARG A 1 80 ? 15.359 -4.886 -28.849 1.00 90.81 80 ARG A CA 1
ATOM 611 C C . ARG A 1 80 ? 15.866 -5.122 -27.431 1.00 90.81 80 ARG A C 1
ATOM 613 O O . ARG A 1 80 ? 15.105 -5.582 -26.585 1.00 90.81 80 ARG A O 1
ATOM 620 N N . LEU A 1 81 ? 17.127 -4.780 -27.159 1.00 88.81 81 LEU A N 1
ATOM 621 C CA . LEU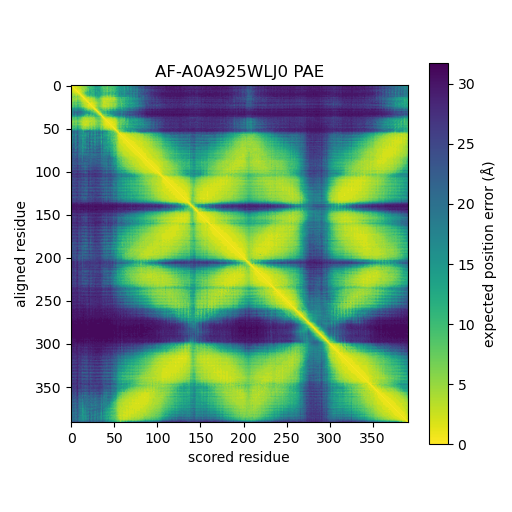 A 1 81 ? 17.677 -4.839 -25.802 1.00 88.81 81 LEU A CA 1
ATOM 622 C C . LEU A 1 81 ? 16.901 -3.919 -24.847 1.00 88.81 81 LEU A C 1
ATOM 624 O O . LEU A 1 81 ? 16.545 -4.349 -23.751 1.00 88.81 81 LEU A O 1
ATOM 628 N N . LYS A 1 82 ? 16.569 -2.696 -25.290 1.00 87.38 82 LYS A N 1
ATOM 629 C CA . LYS A 1 82 ? 15.736 -1.753 -24.521 1.00 87.38 82 LYS A CA 1
ATOM 630 C C . LYS A 1 82 ? 14.350 -2.316 -24.219 1.00 87.38 82 LYS A C 1
ATOM 632 O O . LYS A 1 82 ? 13.951 -2.308 -23.062 1.00 87.38 82 LYS A O 1
ATOM 637 N N . VAL A 1 83 ? 13.644 -2.831 -25.225 1.00 89.19 83 VAL A N 1
ATOM 638 C CA . VAL A 1 83 ? 12.294 -3.399 -25.066 1.00 89.19 83 VAL A CA 1
ATOM 639 C C . VAL A 1 83 ? 12.302 -4.567 -24.086 1.00 89.19 83 VAL A C 1
ATOM 641 O O . VAL A 1 83 ? 11.507 -4.584 -23.154 1.00 89.19 83 VAL A O 1
ATOM 644 N N . ASN A 1 84 ? 13.233 -5.511 -24.233 1.00 88.06 84 ASN A N 1
ATOM 645 C CA . ASN A 1 84 ? 13.301 -6.667 -23.337 1.00 88.06 84 ASN A CA 1
ATOM 646 C C . ASN A 1 84 ? 13.576 -6.255 -21.882 1.00 88.06 84 ASN A C 1
ATOM 648 O O . ASN A 1 84 ? 12.974 -6.798 -20.956 1.00 88.06 84 ASN A O 1
ATOM 652 N N . SER A 1 85 ? 14.472 -5.288 -21.682 1.00 87.00 85 SER A N 1
ATOM 653 C CA . SER A 1 85 ? 14.811 -4.783 -20.353 1.00 87.00 85 SER A CA 1
ATOM 654 C C . SER A 1 85 ? 13.650 -4.023 -19.713 1.00 87.00 85 SER A C 1
ATOM 656 O O . SER A 1 85 ? 13.234 -4.355 -18.605 1.00 87.00 85 SER A O 1
ATOM 658 N N . VAL A 1 86 ? 13.106 -3.026 -20.414 1.00 88.25 86 VAL A N 1
ATOM 659 C CA . VAL A 1 86 ? 12.031 -2.162 -19.907 1.00 88.25 86 VAL A CA 1
ATOM 660 C C . VAL A 1 86 ? 10.750 -2.965 -19.705 1.00 88.25 86 VAL A C 1
ATOM 662 O O . VAL A 1 86 ? 10.084 -2.788 -18.691 1.00 88.25 86 VAL A O 1
ATOM 665 N N . GLY A 1 87 ? 10.430 -3.890 -20.612 1.00 88.44 87 GLY A N 1
ATOM 666 C CA . GLY A 1 87 ? 9.272 -4.771 -20.485 1.00 88.44 87 GLY A CA 1
ATOM 667 C C . GLY A 1 87 ? 9.362 -5.681 -19.257 1.00 88.44 87 GLY A C 1
ATOM 668 O O . GLY A 1 87 ? 8.375 -5.841 -18.534 1.00 88.44 87 GLY A O 1
ATOM 669 N N . SER A 1 88 ? 10.553 -6.217 -18.962 1.00 88.31 88 SER A N 1
ATOM 670 C CA . SER A 1 88 ? 10.810 -6.977 -17.731 1.00 88.31 88 SER A CA 1
ATOM 671 C C . SER A 1 88 ? 10.597 -6.109 -16.488 1.00 88.31 88 SER A C 1
ATOM 673 O O . SER A 1 88 ? 9.814 -6.473 -15.610 1.00 88.31 88 SER A O 1
ATOM 675 N N . ASP A 1 89 ? 11.189 -4.914 -16.440 1.00 87.62 89 ASP A N 1
ATOM 676 C CA . ASP A 1 89 ? 11.037 -3.999 -15.301 1.00 87.62 89 ASP A CA 1
ATOM 677 C C . ASP A 1 89 ? 9.577 -3.525 -15.125 1.00 87.62 89 ASP A C 1
ATOM 679 O O . ASP A 1 89 ? 9.065 -3.475 -14.004 1.00 87.62 89 ASP A O 1
ATOM 683 N N . ALA A 1 90 ? 8.859 -3.261 -16.221 1.00 87.88 90 ALA A N 1
ATOM 684 C CA . ALA A 1 90 ? 7.441 -2.897 -16.216 1.00 87.88 90 ALA A CA 1
ATOM 685 C C . ALA A 1 90 ? 6.527 -4.053 -15.769 1.00 87.88 90 ALA A C 1
ATOM 687 O O . ALA A 1 90 ? 5.471 -3.819 -15.177 1.00 87.88 90 ALA A O 1
ATOM 688 N N . SER A 1 91 ? 6.892 -5.307 -16.054 1.00 89.12 91 SER A N 1
ATOM 689 C CA . SER A 1 91 ? 6.163 -6.477 -15.546 1.00 89.12 91 SER A CA 1
ATOM 690 C C . SER A 1 91 ? 6.339 -6.640 -14.035 1.00 89.12 91 SER A C 1
ATOM 692 O O . SER A 1 91 ? 5.339 -6.712 -13.324 1.00 89.12 91 SER A O 1
ATOM 694 N N . LYS A 1 92 ? 7.575 -6.534 -13.530 1.00 87.25 92 LYS A N 1
ATOM 695 C CA . LYS A 1 92 ? 7.874 -6.564 -12.089 1.00 87.25 92 LYS A CA 1
ATOM 696 C C . LYS A 1 92 ? 7.151 -5.450 -11.336 1.00 87.25 92 LYS A C 1
ATOM 698 O O . LYS A 1 92 ? 6.572 -5.688 -10.284 1.00 87.25 92 LYS A O 1
ATOM 703 N N . ALA A 1 93 ? 7.136 -4.238 -11.889 1.00 86.69 93 ALA A N 1
ATOM 704 C CA . ALA A 1 93 ? 6.397 -3.116 -11.317 1.00 86.69 93 ALA A CA 1
ATOM 705 C C . ALA A 1 93 ? 4.892 -3.421 -11.165 1.00 86.69 93 ALA A C 1
ATOM 707 O O . ALA A 1 93 ? 4.306 -3.144 -10.118 1.00 86.69 93 ALA A O 1
ATOM 708 N N . ARG A 1 94 ? 4.273 -4.047 -12.177 1.00 86.12 94 ARG A N 1
ATOM 709 C CA . ARG A 1 94 ? 2.864 -4.472 -12.121 1.00 86.12 94 ARG A CA 1
ATOM 710 C C . ARG A 1 94 ? 2.622 -5.569 -11.088 1.00 86.12 94 ARG A C 1
ATOM 712 O O . ARG A 1 94 ? 1.625 -5.501 -10.376 1.00 86.12 94 ARG A O 1
ATOM 719 N N . GLU A 1 95 ? 3.516 -6.549 -10.994 1.00 87.62 95 GLU A N 1
ATOM 720 C CA . GLU A 1 95 ? 3.439 -7.608 -9.980 1.00 87.62 95 GLU A CA 1
ATOM 721 C C . GLU A 1 95 ? 3.492 -7.016 -8.568 1.00 87.62 95 GLU A C 1
ATOM 723 O O . GLU A 1 95 ? 2.611 -7.292 -7.757 1.00 87.62 95 GLU A O 1
ATOM 728 N N . VAL A 1 96 ? 4.440 -6.109 -8.308 1.00 85.25 96 VAL A N 1
ATOM 729 C CA . VAL A 1 96 ? 4.534 -5.390 -7.029 1.00 85.25 96 VAL A CA 1
ATOM 730 C C . VAL A 1 96 ? 3.244 -4.623 -6.743 1.00 85.25 96 VAL A C 1
ATOM 732 O O . VAL A 1 96 ? 2.695 -4.731 -5.651 1.00 85.25 96 VAL A O 1
ATOM 735 N N . GLN A 1 97 ? 2.702 -3.892 -7.719 1.00 83.94 97 GLN A N 1
ATOM 736 C CA . GLN A 1 97 ? 1.440 -3.172 -7.537 1.00 83.94 97 GLN A CA 1
ATOM 737 C C . GLN A 1 97 ? 0.281 -4.104 -7.143 1.00 83.94 97 GLN A C 1
ATOM 739 O O . GLN A 1 97 ? -0.507 -3.763 -6.259 1.00 83.94 97 GLN A O 1
ATOM 744 N N . GLN A 1 98 ? 0.173 -5.273 -7.780 1.00 85.69 98 GLN A N 1
ATOM 745 C CA . GLN A 1 98 ? -0.871 -6.258 -7.489 1.00 85.69 98 GLN A CA 1
ATOM 746 C C . GLN A 1 98 ? -0.690 -6.907 -6.112 1.00 85.69 98 GLN A C 1
ATOM 748 O O . GLN A 1 98 ? -1.666 -7.022 -5.369 1.00 85.69 98 GLN A O 1
ATOM 753 N N . GLU A 1 99 ? 0.537 -7.287 -5.746 1.00 83.69 99 GLU A N 1
ATOM 754 C CA . GLU A 1 99 ? 0.851 -7.843 -4.423 1.00 83.69 99 GLU A CA 1
ATOM 755 C C . GLU A 1 99 ? 0.468 -6.862 -3.305 1.00 83.69 99 GLU A C 1
ATOM 757 O O . GLU A 1 99 ? -0.178 -7.250 -2.329 1.00 83.69 99 GLU A O 1
ATOM 762 N N . LEU A 1 100 ? 0.791 -5.575 -3.470 1.00 80.88 100 LEU A N 1
ATOM 763 C CA . LEU A 1 100 ? 0.460 -4.538 -2.488 1.00 80.88 100 LEU A CA 1
ATOM 764 C C . LEU A 1 100 ? -1.053 -4.333 -2.346 1.00 80.88 100 LEU A C 1
ATOM 766 O O . LEU A 1 100 ? -1.564 -4.207 -1.231 1.00 80.88 100 LEU A O 1
ATOM 770 N N . GLN A 1 101 ? -1.794 -4.362 -3.455 1.00 80.12 101 GLN A N 1
ATOM 771 C CA . GLN A 1 101 ? -3.256 -4.308 -3.411 1.00 80.12 101 GLN A CA 1
ATOM 772 C C . GLN A 1 101 ? -3.841 -5.517 -2.672 1.00 80.12 101 GLN A C 1
ATOM 774 O O . GLN A 1 101 ? -4.710 -5.344 -1.816 1.00 80.12 101 GLN A O 1
ATOM 779 N N . GLN A 1 102 ? -3.338 -6.724 -2.937 1.00 83.62 102 GLN A N 1
ATOM 780 C CA . GLN A 1 102 ? -3.809 -7.944 -2.276 1.00 83.62 102 GLN A CA 1
ATOM 781 C C . GLN A 1 102 ? -3.508 -7.949 -0.773 1.00 83.62 102 GLN A C 1
ATOM 783 O O . GLN A 1 102 ? -4.381 -8.297 0.020 1.00 83.62 102 GLN A O 1
ATOM 788 N N . GLN A 1 103 ? -2.317 -7.517 -0.353 1.00 80.19 103 GLN A N 1
ATOM 789 C CA . GLN A 1 103 ? -1.957 -7.477 1.069 1.00 80.19 103 GLN A CA 1
ATOM 790 C C . GLN A 1 103 ? -2.852 -6.534 1.887 1.00 80.19 103 GLN A C 1
ATOM 792 O O . GLN A 1 103 ? -3.143 -6.832 3.048 1.00 80.19 103 GLN A O 1
ATOM 797 N N . SER A 1 104 ? -3.352 -5.448 1.285 1.00 76.00 104 SER A N 1
ATOM 798 C CA . SER A 1 104 ? -4.286 -4.522 1.948 1.00 76.00 104 SER A CA 1
ATOM 799 C C . SER A 1 104 ? -5.642 -5.158 2.310 1.00 76.00 104 SER A C 1
ATOM 801 O O . SER A 1 104 ? -6.319 -4.702 3.238 1.00 76.00 104 SER A O 1
ATOM 803 N N . LEU A 1 105 ? -6.025 -6.244 1.623 1.00 79.31 105 LEU A N 1
ATOM 804 C CA . LEU A 1 105 ? -7.247 -7.009 1.896 1.00 79.31 105 LEU A CA 1
ATOM 805 C C . LEU A 1 105 ? -7.104 -7.915 3.127 1.00 79.31 105 LEU A C 1
ATOM 807 O O . LEU A 1 105 ? -8.103 -8.272 3.747 1.00 79.31 105 LEU A O 1
ATOM 811 N N . GLY A 1 106 ? -5.875 -8.246 3.542 1.00 82.81 106 GLY A N 1
ATOM 812 C CA . GLY A 1 106 ? -5.622 -9.080 4.724 1.00 82.81 106 GLY A CA 1
ATOM 813 C C . GLY A 1 106 ? -6.177 -8.490 6.029 1.00 82.81 106 GLY A C 1
ATOM 814 O O . GLY A 1 106 ? -6.486 -9.232 6.959 1.00 82.81 106 GLY A O 1
ATOM 815 N N . LEU A 1 107 ? -6.375 -7.168 6.081 1.00 86.06 107 LEU A N 1
ATOM 816 C CA . LEU A 1 107 ? -6.974 -6.478 7.227 1.00 86.06 107 LEU A CA 1
ATOM 817 C C . LEU A 1 107 ? -8.443 -6.868 7.468 1.00 86.06 107 LEU A C 1
ATOM 819 O O . LEU A 1 107 ? -8.883 -6.856 8.615 1.00 86.06 107 LEU A O 1
ATOM 823 N N . ASP A 1 108 ? -9.198 -7.256 6.431 1.00 89.00 108 ASP A N 1
ATOM 824 C CA . ASP A 1 108 ? -10.603 -7.671 6.594 1.00 89.00 108 ASP A CA 1
ATOM 825 C C . ASP A 1 108 ? -10.727 -8.959 7.417 1.00 89.00 108 ASP A C 1
ATOM 827 O O . ASP A 1 108 ? -11.647 -9.103 8.222 1.00 89.00 108 ASP A O 1
ATOM 831 N N . VAL A 1 109 ? -9.766 -9.875 7.262 1.00 89.12 109 VAL A N 1
ATOM 832 C CA . VAL A 1 109 ? -9.728 -11.133 8.019 1.00 89.12 109 VAL A CA 1
ATOM 833 C C . VAL A 1 109 ? -9.504 -10.854 9.507 1.00 89.12 109 VAL A C 1
ATOM 835 O O . VAL A 1 109 ? -10.192 -11.425 10.352 1.00 89.12 109 VAL A O 1
ATOM 838 N N . GLN A 1 110 ? -8.589 -9.935 9.830 1.00 89.31 110 GLN A N 1
ATOM 839 C CA . GLN A 1 110 ? -8.314 -9.541 11.217 1.00 89.31 110 GLN A CA 1
ATOM 840 C C . GLN A 1 110 ? -9.513 -8.829 11.851 1.00 89.31 110 GLN A C 1
ATOM 842 O O . GLN A 1 110 ? -9.881 -9.118 12.989 1.00 89.31 110 GLN A O 1
ATOM 847 N N . LEU A 1 111 ? -10.167 -7.943 11.097 1.00 91.44 111 LEU A N 1
ATOM 848 C CA . LEU A 1 111 ? -11.381 -7.257 11.533 1.00 91.44 111 LEU A CA 1
ATOM 849 C C . LEU A 1 111 ? -12.514 -8.248 11.826 1.00 91.44 111 LEU A C 1
ATOM 851 O O . LEU A 1 111 ? -13.226 -8.098 12.820 1.00 91.44 111 LEU A O 1
ATOM 855 N N . GLN A 1 112 ? -12.694 -9.261 10.975 1.00 92.06 112 GLN A N 1
ATOM 856 C CA . GLN A 1 112 ? -13.711 -10.285 11.194 1.00 92.06 112 GLN A CA 1
ATOM 857 C C . GLN A 1 112 ? -13.445 -11.072 12.483 1.00 92.06 112 GLN A C 1
ATOM 859 O O . GLN A 1 112 ? -14.358 -11.221 13.295 1.00 92.06 112 GLN A O 1
ATOM 864 N N . ALA A 1 113 ? -12.205 -11.512 12.707 1.00 90.19 113 ALA A N 1
ATOM 865 C CA . ALA A 1 113 ? -11.833 -12.224 13.928 1.00 90.19 113 ALA A CA 1
ATOM 866 C C . ALA A 1 113 ? -12.076 -11.372 15.189 1.00 90.19 113 ALA A C 1
ATOM 868 O O . ALA A 1 113 ? -12.673 -11.852 16.154 1.00 90.19 113 ALA A O 1
ATOM 869 N N . ALA A 1 114 ? -11.697 -10.090 15.158 1.00 85.56 114 ALA A N 1
ATOM 870 C CA . ALA A 1 114 ? -11.935 -9.166 16.266 1.00 85.56 114 ALA A CA 1
ATOM 871 C C . ALA A 1 114 ? -13.434 -8.981 16.549 1.00 85.56 114 ALA A C 1
ATOM 873 O O . ALA A 1 114 ? -13.866 -9.064 17.699 1.00 85.56 114 ALA A O 1
ATOM 874 N N . ARG A 1 115 ? -14.252 -8.792 15.505 1.00 90.12 115 ARG A N 1
ATOM 875 C CA . ARG A 1 115 ? -15.714 -8.690 15.639 1.00 90.12 115 ARG A CA 1
ATOM 876 C C . ARG A 1 115 ? -16.309 -9.914 16.324 1.00 90.12 115 ARG A C 1
ATOM 878 O O . ARG A 1 115 ? -17.099 -9.759 17.246 1.00 90.12 115 ARG A O 1
ATOM 885 N N . GLU A 1 116 ? -15.903 -11.114 15.923 1.00 93.44 116 GLU A N 1
ATOM 886 C CA . GLU A 1 116 ? -16.391 -12.350 16.541 1.00 93.44 116 GLU A CA 1
ATOM 887 C C . GLU A 1 116 ? -16.029 -12.450 18.030 1.00 93.44 116 GLU A C 1
ATOM 889 O O . GLU A 1 116 ? -16.811 -12.973 18.827 1.00 93.44 116 GLU A O 1
ATOM 894 N N . GLU A 1 117 ? -14.854 -11.963 18.428 1.00 91.12 117 GLU A N 1
ATOM 895 C CA . GLU A 1 117 ? -14.446 -11.919 19.833 1.00 91.12 117 GLU A CA 1
ATOM 896 C C . GLU A 1 117 ? -15.291 -10.924 20.635 1.00 91.12 117 GLU A C 1
ATOM 898 O O . GLU A 1 117 ? -15.834 -11.265 21.688 1.00 91.12 117 GLU A O 1
ATOM 903 N N . ILE A 1 118 ? -15.507 -9.730 20.094 1.00 86.88 118 ILE A N 1
ATOM 904 C CA . ILE A 1 118 ? -16.325 -8.689 20.722 1.00 86.88 118 ILE A CA 1
ATOM 905 C C . ILE A 1 118 ? -17.787 -9.112 20.840 1.00 86.88 118 ILE A C 1
ATOM 907 O O . ILE A 1 118 ? -18.395 -8.933 21.898 1.00 86.88 118 ILE A O 1
ATOM 911 N N . ASP A 1 119 ? -18.338 -9.755 19.814 1.00 91.81 119 ASP A N 1
ATOM 912 C CA . ASP A 1 119 ? -19.703 -10.279 19.818 1.00 91.81 119 ASP A CA 1
ATOM 913 C C . ASP A 1 119 ? -19.917 -11.272 20.970 1.00 91.81 119 ASP A C 1
ATOM 915 O O . ASP A 1 119 ? -20.956 -11.243 21.644 1.00 91.81 119 ASP A O 1
ATOM 919 N N . LYS A 1 120 ? -18.912 -12.109 21.269 1.00 93.62 120 LYS A N 1
ATOM 920 C CA . LYS A 1 120 ? -18.936 -13.012 22.433 1.00 93.62 120 LYS A CA 1
ATOM 921 C C . LYS A 1 120 ? -18.949 -12.231 23.746 1.00 93.62 120 LYS A C 1
ATOM 923 O O . LYS A 1 120 ? -19.704 -12.591 24.656 1.00 93.62 120 LYS A O 1
ATOM 928 N N . VAL A 1 121 ? -18.172 -11.152 23.858 1.00 90.56 121 VAL A N 1
ATOM 929 C CA . VAL A 1 121 ? -18.157 -10.314 25.068 1.00 90.56 121 VAL A CA 1
ATOM 930 C C . VAL A 1 121 ? -19.508 -9.634 25.288 1.00 90.56 121 VAL A C 1
ATOM 932 O O . VAL A 1 121 ? -20.054 -9.697 26.397 1.00 90.56 121 VAL A O 1
ATOM 935 N N . PHE A 1 122 ? -20.094 -9.047 24.242 1.00 90.38 122 PHE A N 1
ATOM 936 C CA . PHE A 1 122 ? -21.413 -8.412 24.300 1.00 90.38 122 PHE A CA 1
ATOM 937 C C . PHE A 1 122 ? -22.528 -9.418 24.598 1.00 90.38 122 PHE A C 1
ATOM 939 O O . PHE A 1 122 ? -23.393 -9.140 25.433 1.00 90.38 122 PHE A O 1
ATOM 946 N N . ALA A 1 123 ? -22.476 -10.627 24.031 1.00 93.44 123 ALA A N 1
ATOM 947 C CA . ALA A 1 123 ? -23.373 -11.716 24.417 1.00 93.44 123 ALA A CA 1
ATOM 948 C C . ALA A 1 123 ? -23.263 -12.053 25.912 1.00 93.44 123 ALA A C 1
ATOM 950 O O . ALA A 1 123 ? -24.285 -12.159 26.597 1.00 93.44 123 ALA A O 1
ATOM 951 N N . GLY A 1 124 ? -22.039 -12.112 26.444 1.00 92.25 124 GLY A N 1
ATOM 952 C CA . GLY A 1 124 ? -21.791 -12.291 27.872 1.00 92.25 124 GLY A CA 1
ATOM 953 C C . GLY A 1 124 ? -22.342 -11.148 28.735 1.00 92.25 124 GLY A C 1
ATOM 954 O O . GLY A 1 124 ? -22.898 -11.405 29.805 1.00 92.25 124 GLY A O 1
ATOM 955 N N . ILE A 1 125 ? -22.240 -9.892 28.284 1.00 89.06 125 ILE A N 1
ATOM 956 C CA . ILE A 1 125 ? -22.857 -8.734 28.957 1.00 89.06 125 ILE A CA 1
ATOM 957 C C . ILE A 1 125 ? -24.377 -8.887 28.995 1.00 89.06 125 ILE A C 1
ATOM 959 O O . ILE A 1 125 ? -24.969 -8.715 30.064 1.00 89.06 125 ILE A O 1
ATOM 963 N N . ARG A 1 126 ? -25.010 -9.230 27.864 1.00 90.81 126 ARG A N 1
ATOM 964 C CA . ARG A 1 126 ? -26.467 -9.427 27.793 1.00 90.81 126 ARG A CA 1
ATOM 965 C C . ARG A 1 126 ? -26.908 -10.508 28.775 1.00 90.81 126 ARG A C 1
ATOM 967 O O . ARG A 1 126 ? -27.806 -10.271 29.579 1.00 90.81 126 ARG A O 1
ATOM 974 N N . GLU A 1 127 ? -26.246 -11.661 28.772 1.00 93.75 127 GLU A N 1
ATOM 975 C CA . GLU A 1 127 ? -26.578 -12.779 29.659 1.00 93.75 127 GLU A CA 1
ATOM 976 C C . GLU A 1 127 ? -26.425 -12.406 31.144 1.00 93.75 127 GLU A C 1
ATOM 978 O O . GLU A 1 127 ? -27.352 -12.599 31.940 1.00 93.75 127 GLU A O 1
ATOM 983 N N . ARG A 1 128 ? -25.278 -11.825 31.526 1.00 91.31 128 ARG A N 1
ATOM 984 C CA . ARG A 1 128 ? -25.008 -11.414 32.914 1.00 91.31 128 ARG A CA 1
ATOM 985 C C . ARG A 1 128 ? -25.946 -10.303 33.370 1.00 91.31 128 ARG A C 1
ATOM 987 O O . ARG A 1 128 ? -26.465 -10.378 34.481 1.00 91.31 128 ARG A O 1
ATOM 994 N N . GLY A 1 129 ? -26.205 -9.314 32.518 1.00 88.75 129 GLY A N 1
ATOM 995 C CA . GLY A 1 129 ? -27.131 -8.223 32.803 1.00 88.75 129 GLY A CA 1
ATOM 996 C C . GLY A 1 129 ? -28.559 -8.720 32.986 1.00 88.75 129 GLY A C 1
ATOM 997 O O . GLY A 1 129 ? -29.193 -8.402 33.988 1.00 88.75 129 GLY A O 1
ATOM 998 N N . MET A 1 130 ? -29.044 -9.596 32.105 1.00 89.56 130 MET A N 1
ATOM 999 C CA . MET A 1 130 ? -30.371 -10.201 32.244 1.00 89.56 130 MET A CA 1
ATOM 1000 C C . MET A 1 130 ? -30.487 -11.047 33.514 1.00 89.56 130 MET A C 1
ATOM 1002 O O . MET A 1 130 ? -31.495 -10.955 34.218 1.00 89.56 130 MET A O 1
ATOM 1006 N N . ARG A 1 131 ? -29.452 -11.829 33.855 1.00 90.50 131 ARG A N 1
ATOM 1007 C CA . ARG A 1 131 ? -29.388 -12.580 35.119 1.00 90.50 131 ARG A CA 1
ATOM 1008 C C . ARG A 1 131 ? -29.422 -11.644 36.327 1.00 90.50 131 ARG A C 1
ATOM 1010 O O . ARG A 1 131 ? -30.206 -11.880 37.240 1.00 90.50 131 ARG A O 1
ATOM 1017 N N . PHE A 1 132 ? -28.637 -10.568 36.315 1.00 87.25 132 PHE A N 1
ATOM 1018 C CA . PHE A 1 132 ? -28.618 -9.570 37.384 1.00 87.25 132 PHE A CA 1
ATOM 1019 C C . PHE A 1 132 ? -29.988 -8.907 37.568 1.00 87.25 132 PHE A C 1
ATOM 1021 O O . PHE A 1 132 ? -30.495 -8.850 38.687 1.00 87.25 132 PHE A O 1
ATOM 1028 N N . LEU A 1 133 ? -30.614 -8.455 36.476 1.00 84.75 133 LEU A N 1
ATOM 1029 C CA . LEU A 1 133 ? -31.941 -7.836 36.500 1.00 84.75 133 LEU A CA 1
ATOM 1030 C C . LEU A 1 133 ? -33.006 -8.822 37.001 1.00 84.75 133 LEU A C 1
ATOM 1032 O O . LEU A 1 133 ? -33.861 -8.443 37.793 1.00 84.75 133 LEU A O 1
ATOM 1036 N N . ASN A 1 134 ? -32.941 -10.094 36.597 1.00 84.62 134 ASN A N 1
ATOM 1037 C CA . ASN A 1 134 ? -33.840 -11.135 37.100 1.00 84.62 134 ASN A CA 1
ATOM 1038 C C . ASN A 1 134 ? -33.688 -11.357 38.609 1.00 84.62 134 ASN A C 1
ATOM 1040 O O . ASN A 1 134 ? -34.691 -11.459 39.309 1.00 84.62 134 ASN A O 1
ATOM 1044 N N . THR A 1 135 ? -32.458 -11.430 39.117 1.00 83.75 135 THR A N 1
ATOM 1045 C CA . THR A 1 135 ? -32.204 -11.682 40.541 1.00 83.75 135 THR A CA 1
ATOM 1046 C C . THR A 1 135 ? -32.594 -10.481 41.399 1.00 83.75 135 THR A C 1
ATOM 1048 O O . THR A 1 135 ? -33.343 -10.636 42.361 1.00 83.75 135 THR A O 1
ATOM 1051 N N . ASN A 1 136 ? -32.145 -9.280 41.025 1.00 78.00 136 ASN A N 1
ATOM 1052 C CA . ASN A 1 136 ? -32.256 -8.080 41.857 1.00 78.00 136 ASN A CA 1
ATOM 1053 C C . ASN A 1 136 ? -33.565 -7.296 41.674 1.00 78.00 136 ASN A C 1
ATOM 1055 O O . ASN A 1 136 ? -33.955 -6.560 42.577 1.00 78.00 136 ASN A O 1
ATOM 1059 N N . LEU A 1 137 ? -34.262 -7.459 40.543 1.00 73.94 137 LEU A N 1
ATOM 1060 C CA . LEU A 1 137 ? -35.570 -6.837 40.279 1.00 73.94 137 LEU A CA 1
ATOM 1061 C C . LEU A 1 137 ? -36.722 -7.854 40.306 1.00 73.94 137 LEU A C 1
ATOM 1063 O O . LEU A 1 137 ? -37.798 -7.583 39.778 1.00 73.94 137 LEU A O 1
ATOM 1067 N N . SER A 1 138 ? -36.520 -9.050 40.866 1.00 66.56 138 SER A N 1
ATOM 1068 C CA . SER A 1 138 ? -37.643 -9.950 41.142 1.00 66.56 138 SER A CA 1
ATOM 1069 C C . SER A 1 138 ? -38.327 -9.561 42.454 1.00 66.56 138 SER A C 1
ATOM 1071 O O . SER A 1 138 ? -37.695 -9.102 43.399 1.00 66.56 138 SER A O 1
ATOM 1073 N N . VAL A 1 139 ? -39.643 -9.779 42.515 1.00 56.06 139 VAL A N 1
ATOM 1074 C CA . VAL A 1 139 ? -40.624 -9.323 43.530 1.00 56.06 139 VAL A CA 1
ATOM 1075 C C . VAL A 1 139 ? -40.320 -9.768 44.983 1.00 56.06 139 VAL A C 1
ATOM 1077 O O . VAL A 1 139 ? -41.078 -9.492 45.907 1.00 56.06 139 VAL A O 1
ATOM 1080 N N . ARG A 1 140 ? -39.190 -10.431 45.247 1.00 53.25 140 ARG A N 1
ATOM 1081 C CA . ARG A 1 140 ? -38.833 -11.012 46.550 1.00 53.25 140 ARG A CA 1
ATOM 1082 C C . ARG A 1 140 ? -38.315 -9.990 47.583 1.00 53.25 140 ARG A C 1
ATOM 1084 O O . ARG A 1 140 ? -37.913 -10.376 48.676 1.00 53.25 140 ARG A O 1
ATOM 1091 N N . LEU A 1 141 ? -38.370 -8.690 47.288 1.00 51.28 141 LEU A N 1
ATOM 1092 C CA . LEU A 1 141 ? -37.918 -7.602 48.169 1.00 51.28 141 LEU A CA 1
ATOM 1093 C C . LEU A 1 141 ? -38.975 -7.077 49.157 1.00 51.28 141 LEU A C 1
ATOM 1095 O O . LEU A 1 141 ? -38.948 -5.912 49.542 1.00 51.28 141 LEU A O 1
ATOM 1099 N N . LEU A 1 142 ? -39.860 -7.938 49.656 1.00 51.28 142 LEU A N 1
ATOM 1100 C CA . LEU A 1 142 ? -40.872 -7.578 50.664 1.00 51.28 142 LEU A CA 1
ATOM 1101 C C . LEU A 1 142 ? -40.302 -7.230 52.064 1.00 51.28 142 LEU A C 1
ATOM 1103 O O . LEU A 1 142 ? -41.068 -7.116 53.012 1.00 51.28 142 LEU A O 1
ATOM 1107 N N . GLY A 1 143 ? -38.983 -7.046 52.224 1.00 54.00 143 GLY A N 1
ATOM 1108 C CA . GLY A 1 143 ? -38.359 -6.768 53.529 1.00 54.00 143 GLY A CA 1
ATOM 1109 C C . GLY A 1 143 ? -37.369 -5.599 53.584 1.00 54.00 143 GLY A C 1
ATOM 1110 O O . GLY A 1 143 ? -37.268 -4.951 54.623 1.00 54.00 143 GLY A O 1
ATOM 1111 N N . ARG A 1 144 ? -36.624 -5.307 52.504 1.00 59.06 144 ARG A N 1
ATOM 1112 C CA . ARG A 1 144 ? -35.700 -4.156 52.433 1.00 59.06 144 ARG A CA 1
ATOM 1113 C C . ARG A 1 144 ? -35.192 -3.951 51.004 1.00 59.06 144 ARG A C 1
ATOM 1115 O O . ARG A 1 144 ? -34.524 -4.835 50.475 1.00 59.06 144 ARG A O 1
ATOM 1122 N N . ALA A 1 145 ? -35.473 -2.801 50.394 1.00 60.91 145 ALA A N 1
ATOM 1123 C CA . ALA A 1 145 ? -34.879 -2.427 49.111 1.00 60.91 145 ALA A CA 1
ATOM 1124 C C . ALA A 1 145 ? -33.370 -2.138 49.295 1.00 60.91 145 ALA A C 1
ATOM 1126 O O . ALA A 1 145 ? -33.015 -1.379 50.201 1.00 60.91 145 ALA A O 1
ATOM 1127 N N . PRO A 1 146 ? -32.459 -2.739 48.505 1.00 65.19 146 PRO A N 1
ATOM 1128 C CA . PRO A 1 146 ? -31.046 -2.398 48.520 1.00 65.19 146 PRO A CA 1
ATOM 1129 C C . PRO A 1 146 ? -30.869 -0.954 48.049 1.00 65.19 146 PRO A C 1
ATOM 1131 O O . PRO A 1 146 ? -31.622 -0.459 47.208 1.00 65.19 146 PRO A O 1
ATOM 1134 N N . SER A 1 147 ? -29.870 -0.267 48.605 1.00 74.06 147 SER A N 1
ATOM 1135 C CA . SER A 1 147 ? -29.550 1.094 48.187 1.00 74.06 147 SER A CA 1
ATOM 1136 C C . SER A 1 147 ? -29.137 1.111 46.715 1.00 74.06 147 SER A C 1
ATOM 1138 O O . SER A 1 147 ? -28.467 0.195 46.227 1.00 74.06 147 SER A O 1
ATOM 1140 N N . LYS A 1 148 ? -29.524 2.179 46.011 1.00 73.12 148 LYS A N 1
ATOM 1141 C CA . LYS A 1 148 ? -29.142 2.424 44.615 1.00 73.12 148 LYS A CA 1
ATOM 1142 C C . LYS A 1 148 ? -27.636 2.250 44.412 1.00 73.12 148 LYS A C 1
ATOM 1144 O O . LYS A 1 148 ? -27.231 1.550 43.490 1.00 73.12 148 LYS A O 1
ATOM 1149 N N . ASP A 1 149 ? -26.833 2.831 45.301 1.00 78.69 149 ASP A N 1
ATOM 1150 C CA . ASP A 1 149 ? -25.370 2.799 45.209 1.00 78.69 149 ASP A CA 1
ATOM 1151 C C . ASP A 1 149 ? -24.826 1.371 45.297 1.00 78.69 149 ASP A C 1
ATOM 1153 O O . ASP A 1 149 ? -23.908 1.004 44.564 1.00 78.69 149 ASP A O 1
ATOM 1157 N N . LYS A 1 150 ? -25.441 0.525 46.136 1.00 81.75 150 LYS A N 1
ATOM 1158 C CA . LYS A 1 150 ? -25.063 -0.884 46.254 1.00 81.75 150 LYS A CA 1
ATOM 1159 C C . LYS A 1 150 ? -25.406 -1.657 44.982 1.00 81.75 150 LYS A C 1
ATOM 1161 O O . LYS A 1 150 ? -24.541 -2.352 44.462 1.00 81.75 150 LYS A O 1
ATOM 1166 N N . LEU A 1 151 ? -26.622 -1.500 44.452 1.00 80.81 151 LEU A N 1
ATOM 1167 C CA . LEU A 1 151 ? -27.023 -2.158 43.201 1.00 80.81 151 LEU A CA 1
ATOM 1168 C C . LEU A 1 151 ? -26.179 -1.699 42.007 1.00 80.81 151 LEU A C 1
ATOM 1170 O O . LEU A 1 151 ? -25.829 -2.513 41.158 1.00 80.81 151 LEU A O 1
ATOM 1174 N N . GLN A 1 152 ? -25.841 -0.412 41.936 1.00 81.31 152 GLN A N 1
ATOM 1175 C CA . GLN A 1 152 ? -24.995 0.134 40.877 1.00 81.31 152 GLN A CA 1
ATOM 1176 C C . GLN A 1 152 ? -23.567 -0.420 40.963 1.00 81.31 152 GLN A C 1
ATOM 1178 O O . GLN A 1 152 ? -23.006 -0.810 39.940 1.00 81.31 152 GLN A O 1
ATOM 1183 N N . THR A 1 153 ? -23.010 -0.505 42.173 1.00 85.75 153 THR A N 1
ATOM 1184 C CA . THR A 1 153 ? -21.681 -1.089 42.411 1.00 85.75 153 THR A CA 1
ATOM 1185 C C . THR A 1 153 ? -21.659 -2.571 42.041 1.00 85.75 153 THR A C 1
ATOM 1187 O O . THR A 1 153 ? -20.787 -3.005 41.293 1.00 85.75 153 THR A O 1
ATOM 1190 N N . GLU A 1 154 ? -22.659 -3.338 42.481 1.00 85.62 154 GLU A N 1
ATOM 1191 C CA . GLU A 1 154 ? -22.765 -4.771 42.188 1.00 85.62 154 GLU A CA 1
ATOM 1192 C C . GLU A 1 154 ? -22.986 -5.031 40.690 1.00 85.62 154 GLU A C 1
ATOM 1194 O O . GLU A 1 154 ? -22.382 -5.936 40.118 1.00 85.62 154 GLU A O 1
ATOM 1199 N N . PHE A 1 155 ? -23.785 -4.200 40.011 1.00 85.62 155 PHE A N 1
ATOM 1200 C CA . PHE A 1 155 ? -23.938 -4.272 38.558 1.00 85.62 155 PHE A CA 1
ATOM 1201 C C . PHE A 1 155 ? -22.613 -4.001 37.838 1.00 85.62 155 PHE A C 1
ATOM 1203 O O . PHE A 1 155 ? -22.239 -4.730 36.915 1.00 85.62 155 PHE A O 1
ATOM 1210 N N . GLN A 1 156 ? -21.891 -2.962 38.262 1.00 86.50 156 GLN A N 1
ATOM 1211 C CA . GLN A 1 156 ? -20.595 -2.626 37.690 1.00 86.50 156 GLN A CA 1
ATOM 1212 C C . GLN A 1 156 ? -19.598 -3.771 37.875 1.00 86.50 156 GLN A C 1
ATOM 1214 O O . GLN A 1 156 ? -18.881 -4.102 36.936 1.00 86.50 156 GLN A O 1
ATOM 1219 N N . GLU A 1 157 ? -19.565 -4.404 39.041 1.00 87.81 157 GLU A N 1
ATOM 1220 C CA . GLU A 1 157 ? -18.649 -5.507 39.323 1.00 87.81 157 GLU A CA 1
ATOM 1221 C C . GLU A 1 157 ? -19.015 -6.778 38.539 1.00 87.81 157 GLU A C 1
ATOM 1223 O O . GLU A 1 157 ? -18.175 -7.346 37.837 1.00 87.81 157 GLU A O 1
ATOM 1228 N N . VAL A 1 158 ? -20.283 -7.193 38.595 1.00 88.06 158 VAL A N 1
ATOM 1229 C CA . VAL A 1 158 ? -20.742 -8.483 38.055 1.00 88.06 158 VAL A CA 1
ATOM 1230 C C . VAL A 1 158 ? -20.923 -8.452 36.537 1.00 88.06 158 VAL A C 1
ATOM 1232 O O . VAL A 1 158 ? -20.619 -9.432 35.852 1.00 88.06 158 VAL A O 1
ATOM 1235 N N . VAL A 1 159 ? -21.441 -7.353 35.985 1.00 87.50 159 VAL A N 1
ATOM 1236 C CA . VAL A 1 159 ? -21.825 -7.281 34.567 1.00 87.50 159 VAL A CA 1
ATOM 1237 C C . VAL A 1 159 ? -20.742 -6.601 33.736 1.00 87.50 159 VAL A C 1
ATOM 1239 O O . VAL A 1 159 ? -20.315 -7.163 32.722 1.00 87.50 159 VAL A O 1
ATOM 1242 N N . ILE A 1 160 ? -20.282 -5.427 34.184 1.00 86.19 160 ILE A N 1
ATOM 1243 C CA . ILE A 1 160 ? -19.361 -4.563 33.431 1.00 86.19 160 ILE A CA 1
ATOM 1244 C C . ILE A 1 160 ? -17.894 -4.964 33.653 1.00 86.19 160 ILE A C 1
ATOM 1246 O O . ILE A 1 160 ? -17.117 -4.963 32.703 1.00 86.19 160 ILE A O 1
ATOM 1250 N N . GLY A 1 161 ? -17.505 -5.328 34.879 1.00 85.25 161 GLY A N 1
ATOM 1251 C CA . GLY A 1 161 ? -16.104 -5.453 35.293 1.00 85.25 161 GLY A CA 1
ATOM 1252 C C . GLY A 1 161 ? -15.288 -6.421 34.438 1.00 85.25 161 GLY A C 1
ATOM 1253 O O . GLY A 1 161 ? -14.207 -6.068 33.972 1.00 85.25 161 GLY A O 1
ATOM 1254 N N . ARG A 1 162 ? -15.830 -7.616 34.173 1.00 88.00 162 ARG A N 1
ATOM 1255 C CA . ARG A 1 162 ? -15.201 -8.579 33.255 1.00 88.00 162 ARG A CA 1
ATOM 1256 C C . ARG A 1 162 ? -15.249 -8.099 31.803 1.00 88.00 162 ARG A C 1
ATOM 1258 O O . ARG A 1 162 ? -14.250 -8.181 31.112 1.00 88.00 162 ARG A O 1
ATOM 1265 N N . ALA A 1 163 ? -16.380 -7.548 31.368 1.00 85.56 163 ALA A N 1
ATOM 1266 C CA . ALA A 1 163 ? -16.547 -7.135 29.980 1.00 85.56 163 ALA A CA 1
ATOM 1267 C C . ALA A 1 163 ? -15.567 -6.039 29.555 1.00 85.56 163 ALA A C 1
ATOM 1269 O O . ALA A 1 163 ? -15.050 -6.100 28.453 1.00 85.56 163 ALA A O 1
ATOM 1270 N N . LEU A 1 164 ? -15.277 -5.062 30.419 1.00 84.06 164 LEU A N 1
ATOM 1271 C CA . LEU A 1 164 ? -14.289 -4.025 30.101 1.00 84.06 164 LEU A CA 1
ATOM 1272 C C . LEU A 1 164 ? -12.897 -4.607 29.869 1.00 84.06 164 LEU A C 1
ATOM 1274 O O . LEU A 1 164 ? -12.186 -4.138 28.989 1.00 84.06 164 LEU A O 1
ATOM 1278 N N . ARG A 1 165 ? -12.518 -5.619 30.655 1.00 86.94 165 ARG A N 1
ATOM 1279 C CA . ARG A 1 165 ? -11.241 -6.308 30.487 1.00 86.94 165 ARG A CA 1
ATOM 1280 C C . ARG A 1 165 ? -11.212 -7.077 29.173 1.00 86.94 165 ARG A C 1
ATOM 1282 O O . ARG A 1 165 ? -10.278 -6.883 28.411 1.00 86.94 165 ARG A O 1
ATOM 1289 N N . ASP A 1 166 ? -12.245 -7.876 28.916 1.00 87.56 166 ASP A N 1
ATOM 1290 C CA . ASP A 1 166 ? -12.326 -8.706 27.713 1.00 87.56 166 ASP A CA 1
ATOM 1291 C C . ASP A 1 166 ? -12.388 -7.841 26.438 1.00 87.56 166 ASP A C 1
ATOM 1293 O O . ASP A 1 166 ? -11.718 -8.154 25.461 1.00 87.56 166 ASP A O 1
ATOM 1297 N N . ILE A 1 167 ? -13.136 -6.722 26.448 1.00 84.44 167 ILE A N 1
ATOM 1298 C CA . ILE A 1 167 ? -13.144 -5.779 25.316 1.00 84.44 167 ILE A CA 1
ATOM 1299 C C . ILE A 1 167 ? -11.746 -5.195 25.147 1.00 84.44 167 ILE A C 1
ATOM 1301 O O . ILE A 1 167 ? -11.206 -5.306 24.061 1.00 84.44 167 ILE A O 1
ATOM 1305 N N . ASN A 1 168 ? -11.141 -4.634 26.200 1.00 84.69 168 ASN A N 1
ATOM 1306 C CA . ASN A 1 168 ? -9.808 -4.037 26.111 1.00 84.69 168 ASN A CA 1
ATOM 1307 C C . ASN A 1 168 ? -8.749 -5.031 25.603 1.00 84.69 168 ASN A C 1
ATOM 1309 O O . ASN A 1 168 ? -7.867 -4.659 24.836 1.00 84.69 168 ASN A O 1
ATOM 1313 N N . GLU A 1 169 ? -8.820 -6.295 26.015 1.00 88.81 169 GLU A N 1
ATOM 1314 C CA . GLU A 1 169 ? -7.939 -7.354 25.518 1.00 88.81 169 GLU A CA 1
ATOM 1315 C C . GLU A 1 169 ? -8.167 -7.619 24.024 1.00 88.81 169 GLU A C 1
ATOM 1317 O O . GLU A 1 169 ? -7.214 -7.543 23.247 1.00 88.81 169 GLU A O 1
ATOM 1322 N N . ALA A 1 170 ? -9.419 -7.814 23.598 1.00 86.06 170 ALA A N 1
ATOM 1323 C CA . ALA A 1 170 ? -9.773 -8.001 22.190 1.00 86.06 170 ALA A CA 1
ATOM 1324 C C . ALA A 1 170 ? -9.368 -6.794 21.322 1.00 86.06 170 ALA A C 1
ATOM 1326 O O . ALA A 1 170 ? -8.824 -6.961 20.229 1.00 86.06 170 ALA A O 1
ATOM 1327 N N . THR A 1 171 ? -9.567 -5.569 21.820 1.00 84.19 171 THR A N 1
ATOM 1328 C CA . THR A 1 171 ? -9.124 -4.332 21.167 1.00 84.19 171 THR A CA 1
ATOM 1329 C C . THR A 1 171 ? -7.616 -4.312 20.984 1.00 84.19 171 THR A C 1
ATOM 1331 O O . THR A 1 171 ? -7.135 -4.055 19.885 1.00 84.19 171 THR A O 1
ATOM 1334 N N . ASN A 1 172 ? -6.861 -4.573 22.052 1.00 87.12 172 ASN A N 1
ATOM 1335 C CA . ASN A 1 172 ? -5.405 -4.525 22.014 1.00 87.12 172 ASN A CA 1
ATOM 1336 C C . ASN A 1 172 ? -4.847 -5.597 21.082 1.00 87.12 172 ASN A C 1
ATOM 1338 O O . ASN A 1 172 ? -3.950 -5.310 20.292 1.00 87.12 172 ASN A O 1
ATOM 1342 N N . ASN A 1 173 ? -5.412 -6.802 21.118 1.00 90.00 173 ASN A N 1
ATOM 1343 C CA . ASN A 1 173 ? -5.059 -7.874 20.194 1.00 90.00 173 ASN A CA 1
ATOM 1344 C C . ASN A 1 173 ? -5.323 -7.460 18.743 1.00 90.00 173 ASN A C 1
ATOM 1346 O O . ASN A 1 173 ? -4.458 -7.649 17.889 1.00 90.00 173 ASN A O 1
ATOM 1350 N N . TYR A 1 174 ? -6.470 -6.831 18.475 1.00 88.62 174 TYR A N 1
ATOM 1351 C CA . TYR A 1 174 ? -6.804 -6.327 17.148 1.00 88.62 174 TYR A CA 1
ATOM 1352 C C . TYR A 1 174 ? -5.855 -5.218 16.675 1.00 88.62 174 TYR A C 1
ATOM 1354 O O . TYR A 1 174 ? -5.298 -5.315 15.584 1.00 88.62 174 TYR A O 1
ATOM 1362 N N . VAL A 1 175 ? -5.625 -4.191 17.497 1.00 87.62 175 VAL A N 1
ATOM 1363 C CA . VAL A 1 175 ? -4.707 -3.082 17.191 1.00 87.62 175 VAL A CA 1
ATOM 1364 C C . VAL A 1 175 ? -3.299 -3.613 16.918 1.00 87.62 175 VAL A C 1
ATOM 1366 O O . VAL A 1 175 ? -2.685 -3.235 15.920 1.00 87.62 175 VAL A O 1
ATOM 1369 N N . ASN A 1 176 ? -2.811 -4.542 17.744 1.00 91.31 176 ASN A N 1
ATOM 1370 C CA . ASN A 1 176 ? -1.521 -5.195 17.535 1.00 91.31 176 ASN A CA 1
ATOM 1371 C C . ASN A 1 176 ? -1.486 -5.964 16.209 1.00 91.31 176 ASN A C 1
ATOM 1373 O O . ASN A 1 176 ? -0.544 -5.788 15.441 1.00 91.31 176 ASN A O 1
ATOM 1377 N N . ALA A 1 177 ? -2.522 -6.749 15.900 1.00 91.31 177 ALA A N 1
ATOM 1378 C CA . ALA A 1 177 ? -2.607 -7.506 14.653 1.00 91.31 177 ALA A CA 1
ATOM 1379 C C . ALA A 1 177 ? -2.636 -6.596 13.413 1.00 91.31 177 ALA A C 1
ATOM 1381 O O . ALA A 1 177 ? -1.938 -6.867 12.435 1.00 91.31 177 ALA A O 1
ATOM 1382 N N . VAL A 1 178 ? -3.396 -5.496 13.455 1.00 89.06 178 VAL A N 1
ATOM 1383 C CA . VAL A 1 178 ? -3.426 -4.486 12.384 1.00 89.06 178 VAL A CA 1
ATOM 1384 C C . VAL A 1 178 ? -2.045 -3.874 12.195 1.00 89.06 178 VAL A C 1
ATOM 1386 O O . VAL A 1 178 ? -1.551 -3.802 11.074 1.00 89.06 178 VAL A O 1
ATOM 1389 N N . ILE A 1 179 ? -1.389 -3.475 13.282 1.00 90.56 179 ILE A N 1
ATOM 1390 C CA . ILE A 1 179 ? -0.081 -2.821 13.221 1.00 90.56 179 ILE A CA 1
ATOM 1391 C C . ILE A 1 179 ? 1.007 -3.787 12.763 1.00 90.56 179 ILE A C 1
ATOM 1393 O O . ILE A 1 179 ? 1.857 -3.403 11.963 1.00 90.56 179 ILE A O 1
ATOM 1397 N N . ASP A 1 180 ? 0.985 -5.039 13.207 1.00 91.00 180 ASP A N 1
ATOM 1398 C CA . ASP A 1 180 ? 1.880 -6.083 12.711 1.00 91.00 180 ASP A CA 1
ATOM 1399 C C . ASP A 1 180 ? 1.696 -6.319 11.216 1.00 91.00 180 ASP A C 1
ATOM 1401 O O . ASP A 1 180 ? 2.681 -6.340 10.474 1.00 91.00 180 ASP A O 1
ATOM 1405 N N . GLN A 1 181 ? 0.449 -6.402 10.755 1.00 90.25 181 GLN A N 1
ATOM 1406 C CA . GLN A 1 181 ? 0.146 -6.541 9.337 1.00 90.25 181 GLN A CA 1
ATOM 1407 C C . GLN A 1 181 ? 0.630 -5.326 8.535 1.00 90.25 181 GLN A C 1
ATOM 1409 O O . GLN A 1 181 ? 1.262 -5.496 7.492 1.00 90.25 181 GLN A O 1
ATOM 1414 N N . SER A 1 182 ? 0.418 -4.106 9.034 1.00 89.69 182 SER A N 1
ATOM 1415 C CA . SER A 1 182 ? 0.929 -2.884 8.404 1.00 89.69 182 SER A CA 1
ATOM 1416 C C . SER A 1 182 ? 2.460 -2.846 8.392 1.00 89.69 182 SER A C 1
ATOM 1418 O O . SER A 1 182 ? 3.059 -2.475 7.385 1.00 89.69 182 SER A O 1
ATOM 1420 N N . ARG A 1 183 ? 3.135 -3.296 9.460 1.00 91.12 183 ARG A N 1
ATOM 1421 C CA . ARG A 1 183 ? 4.604 -3.425 9.496 1.00 91.12 183 ARG A CA 1
ATOM 1422 C C . ARG A 1 183 ? 5.111 -4.406 8.444 1.00 91.12 183 ARG A C 1
ATOM 1424 O O . ARG A 1 183 ? 6.100 -4.112 7.773 1.00 91.12 183 ARG A O 1
ATOM 1431 N N . LEU A 1 184 ? 4.459 -5.559 8.306 1.00 89.06 184 LEU A N 1
ATOM 1432 C CA . LEU A 1 184 ? 4.795 -6.551 7.285 1.00 89.06 184 LEU A CA 1
ATOM 1433 C C . LEU A 1 184 ? 4.580 -5.996 5.876 1.00 89.06 184 LEU A C 1
ATOM 1435 O O . LEU A 1 184 ? 5.468 -6.145 5.039 1.00 89.06 184 LEU A O 1
ATOM 1439 N N . TYR A 1 185 ? 3.468 -5.292 5.647 1.00 89.69 185 TYR A N 1
ATOM 1440 C CA . TYR A 1 185 ? 3.198 -4.600 4.388 1.00 89.69 185 TYR A CA 1
ATOM 1441 C C . TYR A 1 185 ? 4.327 -3.627 4.034 1.00 89.69 185 TYR A C 1
ATOM 1443 O O . TYR A 1 185 ? 4.926 -3.741 2.968 1.00 89.69 185 TYR A O 1
ATOM 1451 N N . TRP A 1 186 ? 4.690 -2.717 4.943 1.00 91.12 186 TRP A N 1
ATOM 1452 C CA . TRP A 1 186 ? 5.727 -1.718 4.671 1.00 91.12 186 TRP A CA 1
ATOM 1453 C C . TRP A 1 186 ? 7.113 -2.330 4.460 1.00 91.12 186 TRP A C 1
ATOM 1455 O O . TRP A 1 186 ? 7.846 -1.886 3.580 1.00 91.12 186 TRP A O 1
ATOM 1465 N N . ARG A 1 187 ? 7.471 -3.379 5.210 1.00 91.25 187 ARG A N 1
ATOM 1466 C CA . ARG A 1 187 ? 8.712 -4.133 4.955 1.00 91.25 187 ARG A CA 1
ATOM 1467 C C . ARG A 1 187 ? 8.702 -4.772 3.569 1.00 91.25 187 ARG A C 1
ATOM 1469 O O . ARG A 1 187 ? 9.699 -4.668 2.861 1.00 91.25 187 ARG A O 1
ATOM 1476 N N . GLY A 1 188 ? 7.577 -5.367 3.175 1.00 89.12 188 GLY A N 1
ATOM 1477 C CA . GLY A 1 188 ? 7.384 -5.925 1.840 1.00 89.12 188 GLY A CA 1
ATOM 1478 C C . GLY A 1 188 ? 7.534 -4.867 0.747 1.00 89.12 188 GLY A C 1
ATOM 1479 O O . GLY A 1 188 ? 8.286 -5.078 -0.199 1.00 89.12 188 GLY A O 1
ATOM 1480 N N . VAL A 1 189 ? 6.901 -3.698 0.905 1.00 89.12 189 VAL A N 1
ATOM 1481 C CA . VAL A 1 189 ? 7.069 -2.546 -0.001 1.00 89.12 189 VAL A CA 1
ATOM 1482 C C . VAL A 1 189 ? 8.547 -2.195 -0.151 1.00 89.12 189 VAL A C 1
ATOM 1484 O O . VAL A 1 189 ? 9.050 -2.166 -1.270 1.00 89.12 189 VAL A O 1
ATOM 1487 N N . ILE A 1 190 ? 9.251 -1.952 0.958 1.00 90.88 190 ILE A N 1
ATOM 1488 C CA . ILE A 1 190 ? 10.664 -1.541 0.946 1.00 90.88 190 ILE A CA 1
ATOM 1489 C C . ILE A 1 190 ? 11.524 -2.583 0.227 1.00 90.88 190 ILE A C 1
ATOM 1491 O O . ILE A 1 190 ? 12.326 -2.230 -0.640 1.00 90.88 190 ILE A O 1
ATOM 1495 N N . GLU A 1 191 ? 11.339 -3.866 0.542 1.00 91.56 191 GLU A N 1
ATOM 1496 C CA . GLU A 1 191 ? 12.085 -4.955 -0.088 1.00 91.56 191 GLU A CA 1
ATOM 1497 C C . GLU A 1 191 ? 11.832 -5.011 -1.601 1.00 91.56 191 GLU A C 1
ATOM 1499 O O . GLU A 1 191 ? 12.780 -5.065 -2.389 1.00 91.56 191 GLU A O 1
ATOM 1504 N N . ARG A 1 192 ? 10.568 -4.933 -2.029 1.00 88.94 192 ARG A N 1
ATOM 1505 C CA . ARG A 1 192 ? 10.186 -4.961 -3.448 1.00 88.94 192 ARG A CA 1
ATOM 1506 C C . ARG A 1 192 ? 10.695 -3.748 -4.219 1.00 88.94 192 ARG A C 1
ATOM 1508 O O . ARG A 1 192 ? 11.195 -3.905 -5.332 1.00 88.94 192 ARG A O 1
ATOM 1515 N N . LEU A 1 193 ? 10.611 -2.550 -3.641 1.00 89.88 193 LEU A N 1
ATOM 1516 C CA . LEU A 1 193 ? 11.156 -1.336 -4.253 1.00 89.88 193 LEU A CA 1
ATOM 1517 C C . LEU A 1 193 ? 12.679 -1.402 -4.365 1.00 89.88 193 LEU A C 1
ATOM 1519 O O . LEU A 1 193 ? 13.219 -1.053 -5.412 1.00 89.88 193 LEU A O 1
ATOM 1523 N N . SER A 1 194 ? 13.360 -1.926 -3.344 1.00 90.31 194 SER A N 1
ATOM 1524 C CA . SER A 1 194 ? 14.813 -2.140 -3.372 1.00 90.31 194 SER A CA 1
ATOM 1525 C C . SER A 1 194 ? 15.215 -3.141 -4.460 1.00 90.31 194 SER A C 1
ATOM 1527 O O . SER A 1 194 ? 16.160 -2.898 -5.212 1.00 90.31 194 SER A O 1
ATOM 1529 N N . GLN A 1 195 ? 14.472 -4.246 -4.601 1.00 89.50 195 GLN A N 1
ATOM 1530 C CA . GLN A 1 195 ? 14.673 -5.234 -5.669 1.00 89.50 195 GLN A CA 1
ATOM 1531 C C . GLN A 1 195 ? 14.449 -4.621 -7.059 1.00 89.50 195 GLN A C 1
ATOM 1533 O O . GLN A 1 195 ? 15.239 -4.860 -7.977 1.00 89.50 195 GLN A O 1
ATOM 1538 N N . LEU A 1 196 ? 13.401 -3.807 -7.221 1.00 87.50 196 LEU A N 1
ATOM 1539 C CA . LEU A 1 196 ? 13.122 -3.106 -8.473 1.00 87.50 196 LEU A CA 1
ATOM 1540 C C . LEU A 1 196 ? 14.220 -2.087 -8.796 1.00 87.50 196 LEU A C 1
ATOM 1542 O O . LEU A 1 196 ? 14.695 -2.049 -9.928 1.00 87.50 196 LEU A O 1
ATOM 1546 N N . GLN A 1 197 ? 14.679 -1.314 -7.811 1.00 87.88 197 GLN A N 1
ATOM 1547 C CA . GLN A 1 197 ? 15.792 -0.383 -7.982 1.00 87.88 197 GLN A CA 1
ATOM 1548 C C . GLN A 1 197 ? 17.065 -1.115 -8.425 1.00 87.88 197 GLN A C 1
ATOM 1550 O O . GLN A 1 197 ? 17.701 -0.685 -9.386 1.00 87.88 197 GLN A O 1
ATOM 1555 N N . ALA A 1 198 ? 17.412 -2.233 -7.784 1.00 87.88 198 ALA A N 1
ATOM 1556 C CA . ALA A 1 198 ? 18.576 -3.033 -8.161 1.00 87.88 198 ALA A CA 1
ATOM 1557 C C . ALA A 1 198 ? 18.463 -3.585 -9.597 1.00 87.88 198 ALA A C 1
ATOM 1559 O O . ALA A 1 198 ? 19.434 -3.534 -10.353 1.00 87.88 198 ALA A O 1
ATOM 1560 N N . SER A 1 199 ? 17.270 -4.047 -10.000 1.00 84.56 199 SER A N 1
ATOM 1561 C CA . SER A 1 199 ? 16.981 -4.478 -11.381 1.00 84.56 199 SER A CA 1
ATOM 1562 C C . SER A 1 199 ? 17.220 -3.341 -12.378 1.00 84.56 199 SER A C 1
ATOM 1564 O O . SER A 1 199 ? 17.921 -3.520 -13.373 1.00 84.56 199 SER A O 1
ATOM 1566 N N . LEU A 1 200 ? 16.707 -2.145 -12.078 1.00 82.50 200 LEU A N 1
ATOM 1567 C CA . LEU A 1 200 ? 16.880 -0.966 -12.927 1.00 82.50 200 LEU A CA 1
ATOM 1568 C C . LEU A 1 200 ? 18.343 -0.524 -13.009 1.00 82.50 200 LEU A C 1
ATOM 1570 O O . LEU A 1 200 ? 18.783 -0.105 -14.072 1.00 82.50 200 LEU A O 1
ATOM 1574 N N . GLU A 1 201 ? 19.112 -0.620 -11.923 1.00 83.38 201 GLU A N 1
ATOM 1575 C CA . GLU A 1 201 ? 20.541 -0.276 -11.911 1.00 83.38 201 GLU A CA 1
ATOM 1576 C C . GLU A 1 201 ? 21.378 -1.237 -12.757 1.00 83.38 201 GLU A C 1
ATOM 1578 O O . GLU A 1 201 ? 22.231 -0.793 -13.528 1.00 83.38 201 GLU A O 1
ATOM 1583 N N . GLN A 1 202 ? 21.097 -2.539 -12.673 1.00 82.00 202 GLN A N 1
ATOM 1584 C CA . GLN A 1 202 ? 21.739 -3.548 -13.514 1.00 82.00 202 GLN A CA 1
ATOM 1585 C C . GLN A 1 202 ? 21.442 -3.312 -15.003 1.00 82.00 202 GLN A C 1
ATOM 1587 O O . GLN A 1 202 ? 22.331 -3.427 -15.848 1.00 82.00 202 GLN A O 1
ATOM 1592 N N . ASN A 1 203 ? 20.201 -2.943 -15.314 1.00 72.00 203 ASN A N 1
ATOM 1593 C CA . ASN A 1 203 ? 19.716 -2.727 -16.673 1.00 72.00 203 ASN A CA 1
ATOM 1594 C C . ASN A 1 203 ? 20.127 -1.365 -17.265 1.00 72.00 203 ASN A C 1
ATOM 1596 O O . ASN A 1 203 ? 20.334 -1.239 -18.475 1.00 72.00 203 ASN A O 1
ATOM 1600 N N . ALA A 1 204 ? 20.304 -0.344 -16.422 1.00 66.69 204 ALA A N 1
ATOM 1601 C CA . ALA A 1 204 ? 20.706 1.000 -16.833 1.00 66.69 204 ALA A CA 1
ATOM 1602 C C . ALA A 1 204 ? 22.133 1.052 -17.404 1.00 66.69 204 ALA A C 1
ATOM 1604 O O . ALA A 1 204 ? 22.429 1.929 -18.212 1.00 66.69 204 ALA A O 1
ATOM 1605 N N . GLY A 1 205 ? 23.004 0.097 -17.049 1.00 62.66 205 GLY A N 1
ATOM 1606 C CA . GLY A 1 205 ? 24.391 0.031 -17.527 1.00 62.66 205 GLY A CA 1
ATOM 1607 C C . GLY A 1 205 ? 24.557 -0.132 -19.047 1.00 62.66 205 GLY A C 1
ATOM 1608 O O . GLY A 1 205 ? 25.651 0.093 -19.558 1.00 62.66 205 GLY A O 1
ATOM 1609 N N . GLY A 1 206 ? 23.492 -0.488 -19.776 1.00 61.53 206 GLY A N 1
ATOM 1610 C CA . GLY A 1 206 ? 23.493 -0.602 -21.241 1.00 61.53 206 GLY A CA 1
ATOM 1611 C C . GLY A 1 206 ? 22.543 0.350 -21.978 1.00 61.53 206 GLY A C 1
ATOM 1612 O O . GLY A 1 206 ? 22.519 0.333 -23.210 1.00 61.53 206 GLY A O 1
ATOM 1613 N N . LEU A 1 207 ? 21.739 1.152 -21.269 1.00 62.44 207 LEU A N 1
ATOM 1614 C CA . LEU A 1 207 ? 20.591 1.876 -21.832 1.00 62.44 207 LEU A CA 1
ATOM 1615 C C . LEU A 1 207 ? 20.599 3.374 -21.472 1.00 62.44 207 LEU A C 1
ATOM 1617 O O . LEU A 1 207 ? 21.563 3.899 -20.929 1.00 62.44 207 LEU A O 1
ATOM 1621 N N . ASP A 1 208 ? 19.541 4.084 -21.872 1.00 66.75 208 ASP A N 1
ATOM 1622 C CA . ASP A 1 208 ? 19.403 5.543 -21.789 1.00 66.75 208 ASP A CA 1
ATOM 1623 C C . ASP A 1 208 ? 19.459 6.051 -20.333 1.00 66.75 208 ASP A C 1
ATOM 1625 O O . ASP A 1 208 ? 18.452 6.083 -19.622 1.00 66.75 208 ASP A O 1
ATOM 1629 N N . ALA A 1 209 ? 20.661 6.422 -19.882 1.00 67.62 209 ALA A N 1
ATOM 1630 C CA . ALA A 1 209 ? 20.957 6.769 -18.492 1.00 67.62 209 ALA A CA 1
ATOM 1631 C C . ALA A 1 209 ? 20.099 7.924 -17.945 1.00 67.62 209 ALA A C 1
ATOM 1633 O O . ALA A 1 209 ? 19.858 7.985 -16.740 1.00 67.62 209 ALA A O 1
ATOM 1634 N N . GLY A 1 210 ? 19.613 8.819 -18.813 1.00 71.12 210 GLY A N 1
ATOM 1635 C CA . GLY A 1 210 ? 18.778 9.954 -18.417 1.00 71.12 210 GLY A CA 1
ATOM 1636 C C . GLY A 1 210 ? 17.367 9.545 -17.989 1.00 71.12 210 GLY A C 1
ATOM 1637 O O . GLY A 1 210 ? 16.909 9.960 -16.927 1.00 71.12 210 GLY A O 1
ATOM 1638 N N . ALA A 1 211 ? 16.698 8.690 -18.770 1.00 69.50 211 ALA A N 1
ATOM 1639 C CA . ALA A 1 211 ? 15.337 8.232 -18.469 1.00 69.50 211 ALA A CA 1
ATOM 1640 C C . ALA A 1 211 ? 15.287 7.396 -17.176 1.00 69.50 211 ALA A C 1
ATOM 1642 O O . ALA A 1 211 ? 14.394 7.553 -16.346 1.00 69.50 211 ALA A O 1
ATOM 1643 N N . TYR A 1 212 ? 16.305 6.561 -16.960 1.00 77.44 212 TYR A N 1
ATOM 1644 C CA . TYR A 1 212 ? 16.405 5.727 -15.763 1.00 77.44 212 TYR A CA 1
ATOM 1645 C C . TYR A 1 212 ? 16.832 6.504 -14.508 1.00 77.44 212 TYR A C 1
ATOM 1647 O O . TYR A 1 212 ? 16.486 6.091 -13.402 1.00 77.44 212 TYR A O 1
ATOM 1655 N N . ALA A 1 213 ? 17.543 7.630 -14.637 1.00 79.44 213 ALA A N 1
ATOM 1656 C CA . ALA A 1 213 ? 17.944 8.446 -13.488 1.00 79.44 213 ALA A CA 1
ATOM 1657 C C . ALA A 1 213 ? 16.733 9.027 -12.741 1.00 79.44 213 ALA A C 1
ATOM 1659 O O . ALA A 1 213 ? 16.641 8.876 -11.523 1.00 79.44 213 ALA A O 1
ATOM 1660 N N . GLN A 1 214 ? 15.772 9.600 -13.473 1.00 80.69 214 GLN A N 1
ATOM 1661 C CA . GLN A 1 214 ? 14.539 10.139 -12.889 1.00 80.69 214 GLN A CA 1
ATOM 1662 C C . GLN A 1 214 ? 13.731 9.048 -12.174 1.00 80.69 214 GLN A C 1
ATOM 1664 O O . GLN A 1 214 ? 13.178 9.259 -11.096 1.00 80.69 214 GLN A O 1
ATOM 1669 N N . GLN A 1 215 ? 13.680 7.853 -12.758 1.00 83.19 215 GLN A N 1
ATOM 1670 C CA . GLN A 1 215 ? 12.934 6.752 -12.169 1.00 83.19 215 GLN A CA 1
ATOM 1671 C C . GLN A 1 215 ? 13.596 6.197 -10.902 1.00 83.19 215 GLN A C 1
ATOM 1673 O O . GLN A 1 215 ? 12.902 5.831 -9.952 1.00 83.19 215 GLN A O 1
ATOM 1678 N N . ARG A 1 216 ? 14.932 6.165 -10.861 1.00 82.88 216 ARG A N 1
ATOM 1679 C CA . ARG A 1 216 ? 15.690 5.792 -9.660 1.00 82.88 216 ARG A CA 1
ATOM 1680 C C . ARG A 1 216 ? 15.455 6.773 -8.523 1.00 82.88 216 ARG A C 1
ATOM 1682 O O . ARG A 1 216 ? 15.213 6.331 -7.407 1.00 82.88 216 ARG A O 1
ATOM 1689 N N . GLU A 1 217 ? 15.480 8.071 -8.807 1.00 86.19 217 GLU A N 1
ATOM 1690 C CA . GLU A 1 217 ? 15.170 9.102 -7.812 1.00 86.19 217 GLU A CA 1
ATOM 1691 C C . GLU A 1 217 ? 13.753 8.914 -7.248 1.00 86.19 217 GLU A C 1
ATOM 1693 O O . GLU A 1 217 ? 13.572 8.892 -6.032 1.00 86.19 217 GLU A O 1
ATOM 1698 N N . GLY A 1 218 ? 12.767 8.659 -8.118 1.00 86.94 218 GLY A N 1
ATOM 1699 C CA . GLY A 1 218 ? 11.397 8.359 -7.697 1.00 86.94 218 GLY A CA 1
ATOM 1700 C C . GLY A 1 218 ? 11.291 7.128 -6.792 1.00 86.94 218 GLY A C 1
ATOM 1701 O O . GLY A 1 218 ? 10.591 7.166 -5.783 1.00 86.94 218 GLY A O 1
ATOM 1702 N N . LEU A 1 219 ? 12.006 6.044 -7.109 1.00 87.94 219 LEU A N 1
ATOM 1703 C CA . LEU A 1 219 ? 12.015 4.828 -6.284 1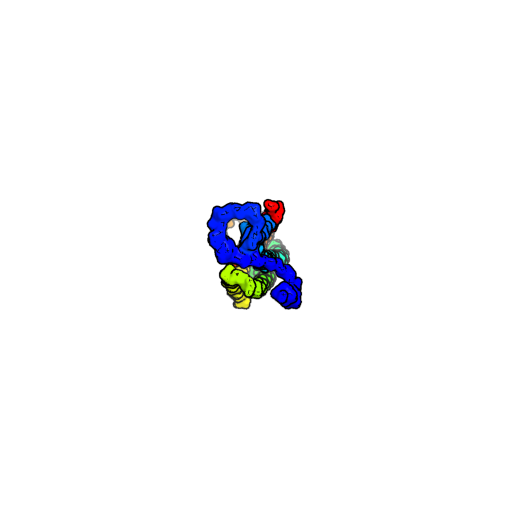.00 87.94 219 LEU A CA 1
ATOM 1704 C C . LEU A 1 219 ? 12.729 5.014 -4.945 1.00 87.94 219 LEU A C 1
ATOM 1706 O O . LEU A 1 219 ? 12.283 4.468 -3.936 1.00 87.94 219 LEU A O 1
ATOM 1710 N N . GLN A 1 220 ? 13.813 5.788 -4.919 1.00 90.19 220 GLN A N 1
ATOM 1711 C CA . GLN A 1 220 ? 14.525 6.115 -3.685 1.00 90.19 220 GLN A CA 1
ATOM 1712 C C 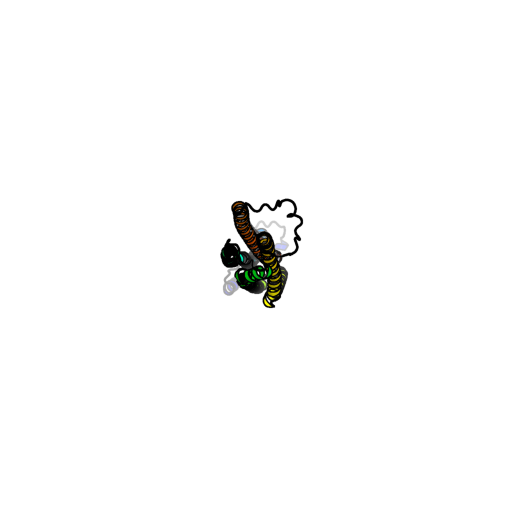. GLN A 1 220 ? 13.658 6.966 -2.761 1.00 90.19 220 GLN A C 1
ATOM 1714 O O . GLN A 1 220 ? 13.594 6.697 -1.562 1.00 90.19 220 GLN A O 1
ATOM 1719 N N . GLU A 1 221 ? 12.947 7.950 -3.311 1.00 91.19 221 GLU A N 1
ATOM 1720 C CA . GLU A 1 221 ? 12.001 8.752 -2.539 1.00 91.19 221 GLU A CA 1
ATOM 1721 C C . GLU A 1 221 ? 10.825 7.901 -2.046 1.00 91.19 221 GLU A C 1
ATOM 1723 O O . GLU A 1 221 ? 10.485 7.948 -0.866 1.00 91.19 221 GLU A O 1
ATOM 1728 N N . ALA A 1 222 ? 10.264 7.037 -2.897 1.00 88.75 222 ALA A N 1
ATOM 1729 C CA . ALA A 1 222 ? 9.223 6.096 -2.491 1.00 88.75 222 ALA A CA 1
ATOM 1730 C C . ALA A 1 222 ? 9.682 5.187 -1.339 1.00 88.75 222 ALA A C 1
ATOM 1732 O O . ALA A 1 222 ? 8.935 4.986 -0.376 1.00 88.75 222 ALA A O 1
ATOM 1733 N N . THR A 1 223 ? 10.917 4.685 -1.410 1.00 90.12 223 THR A N 1
ATOM 1734 C CA . THR A 1 223 ? 11.534 3.858 -0.364 1.00 90.12 223 THR A CA 1
ATOM 1735 C C . THR A 1 223 ? 11.708 4.651 0.929 1.00 90.12 223 THR A C 1
ATOM 1737 O O . THR A 1 223 ? 11.296 4.180 1.984 1.00 90.12 223 THR A O 1
ATOM 1740 N N . ARG A 1 224 ? 12.209 5.890 0.860 1.00 92.38 224 ARG A N 1
ATOM 1741 C CA . ARG A 1 224 ? 12.355 6.781 2.022 1.00 92.38 224 ARG A CA 1
ATOM 1742 C C . ARG A 1 224 ? 11.015 7.067 2.702 1.00 92.38 224 ARG A C 1
ATOM 1744 O O . ARG A 1 224 ? 10.927 7.034 3.929 1.00 92.38 224 ARG A O 1
ATOM 1751 N N . ILE A 1 225 ? 9.967 7.325 1.918 1.00 90.50 225 ILE A N 1
ATOM 1752 C CA . ILE A 1 225 ? 8.610 7.513 2.443 1.00 90.50 225 ILE A CA 1
ATOM 1753 C C . ILE A 1 225 ? 8.161 6.236 3.163 1.00 90.50 225 ILE A C 1
ATOM 1755 O O . ILE A 1 225 ? 7.740 6.314 4.316 1.00 90.50 225 ILE A O 1
ATOM 1759 N N . ALA A 1 226 ? 8.322 5.062 2.545 1.00 88.94 226 ALA A N 1
ATOM 1760 C CA . ALA A 1 226 ? 7.957 3.784 3.160 1.00 88.94 226 ALA A CA 1
ATOM 1761 C C . ALA A 1 226 ? 8.751 3.482 4.445 1.00 88.94 226 ALA A C 1
ATOM 1763 O O . ALA A 1 226 ? 8.180 2.985 5.414 1.00 88.94 226 ALA A O 1
ATOM 1764 N N . GLU A 1 227 ? 10.043 3.809 4.498 1.00 91.19 227 GLU A N 1
ATOM 1765 C CA . GLU A 1 227 ? 10.864 3.691 5.709 1.00 91.19 227 GLU A CA 1
ATOM 1766 C C . GLU A 1 227 ? 10.369 4.613 6.825 1.00 91.19 227 GLU A C 1
ATOM 1768 O O . GLU A 1 227 ? 10.316 4.206 7.989 1.00 91.19 227 GLU A O 1
ATOM 1773 N N . SER A 1 228 ? 9.983 5.846 6.483 1.00 90.88 228 SER A N 1
ATOM 1774 C CA . SER A 1 228 ? 9.427 6.793 7.451 1.00 90.88 228 SER A CA 1
ATOM 1775 C C . SER A 1 228 ? 8.100 6.297 8.030 1.00 90.88 228 SER A C 1
ATOM 1777 O O . SER A 1 228 ? 7.905 6.345 9.244 1.00 90.88 228 SER A O 1
ATOM 1779 N N . GLU A 1 229 ? 7.244 5.725 7.181 1.00 89.31 229 GLU A N 1
ATOM 1780 C CA . GLU A 1 229 ? 5.978 5.110 7.570 1.00 89.31 229 GLU A CA 1
ATOM 1781 C C . GLU A 1 229 ? 6.229 3.902 8.475 1.00 89.31 229 GLU A C 1
ATOM 1783 O O . GLU A 1 229 ? 5.747 3.870 9.608 1.00 89.31 229 GLU A O 1
ATOM 1788 N N . LEU A 1 230 ? 7.073 2.954 8.047 1.00 91.62 230 LEU A N 1
ATOM 1789 C CA . LEU A 1 230 ? 7.468 1.791 8.846 1.00 91.62 230 LEU A CA 1
ATOM 1790 C C . LEU A 1 230 ? 8.006 2.205 10.219 1.00 91.62 230 LEU A C 1
ATOM 1792 O O . LEU A 1 230 ? 7.688 1.561 11.226 1.00 91.62 230 LEU A O 1
ATOM 1796 N N . LYS A 1 231 ? 8.797 3.284 10.277 1.00 91.56 231 LYS A N 1
ATOM 1797 C CA . LYS A 1 231 ? 9.329 3.811 11.531 1.00 91.56 231 LYS A CA 1
ATOM 1798 C C . LYS A 1 231 ? 8.197 4.159 12.492 1.00 91.56 231 LYS A C 1
ATOM 1800 O O . LYS A 1 231 ? 8.253 3.676 13.618 1.00 91.56 231 LYS A O 1
ATOM 1805 N N . THR A 1 232 ? 7.158 4.870 12.052 1.00 86.56 232 THR A N 1
ATOM 1806 C CA . THR A 1 232 ? 5.990 5.241 12.876 1.00 86.56 232 THR A CA 1
ATOM 1807 C C . THR A 1 232 ? 5.260 4.033 13.478 1.00 86.56 232 THR A C 1
ATOM 1809 O O . THR A 1 232 ? 4.773 4.108 14.611 1.00 86.56 232 THR A O 1
ATOM 1812 N N . TYR A 1 233 ? 5.208 2.899 12.771 1.00 84.94 233 TYR A N 1
ATOM 1813 C CA . TYR A 1 233 ? 4.652 1.651 13.316 1.00 84.94 233 TYR A CA 1
ATOM 1814 C C . TYR A 1 233 ? 5.640 0.910 14.231 1.00 84.94 233 TYR A C 1
ATOM 1816 O O . TYR A 1 233 ? 5.237 0.217 15.164 1.00 84.94 233 TYR A O 1
ATOM 1824 N N . SER A 1 234 ? 6.945 1.027 13.980 1.00 82.88 234 SER A N 1
ATOM 1825 C CA . SER A 1 234 ? 7.981 0.381 14.797 1.00 82.88 234 SER A CA 1
ATOM 1826 C C . SER A 1 234 ? 8.221 1.081 16.136 1.00 82.88 234 SER A C 1
ATOM 1828 O O . SER A 1 234 ? 8.504 0.411 17.124 1.00 82.88 234 SER A O 1
ATOM 1830 N N . THR A 1 235 ? 8.075 2.408 16.186 1.00 84.38 235 THR A N 1
ATOM 1831 C CA . THR A 1 235 ? 8.342 3.235 17.371 1.00 84.38 235 THR A CA 1
ATOM 1832 C C . THR A 1 235 ? 7.232 3.187 18.414 1.00 84.38 235 THR A C 1
ATOM 1834 O O . THR A 1 235 ? 7.337 3.873 19.422 1.00 84.38 235 THR A O 1
ATOM 1837 N N . GLY A 1 236 ? 6.155 2.433 18.180 1.00 80.56 236 GLY A N 1
ATOM 1838 C CA . GLY A 1 236 ? 5.006 2.355 19.087 1.00 80.56 236 GLY A CA 1
ATOM 1839 C C . GLY A 1 236 ? 4.055 3.549 18.996 1.00 80.56 236 GLY A C 1
ATOM 1840 O O . GLY A 1 236 ? 2.899 3.421 19.359 1.00 80.56 236 GLY A O 1
ATOM 1841 N N . THR A 1 237 ? 4.467 4.659 18.379 1.00 81.88 237 THR A N 1
ATOM 1842 C CA . THR A 1 237 ? 3.648 5.875 18.244 1.00 81.88 237 THR A CA 1
ATOM 1843 C C . THR A 1 237 ? 2.267 5.628 17.632 1.00 81.88 237 THR A C 1
ATOM 1845 O O . THR A 1 237 ? 1.289 6.230 18.066 1.00 81.88 237 THR A O 1
ATOM 1848 N N . MET A 1 238 ? 2.166 4.729 16.642 1.00 80.06 238 MET A N 1
ATOM 1849 C CA . MET A 1 238 ? 0.866 4.367 16.068 1.00 80.06 238 MET A CA 1
ATOM 1850 C C . MET A 1 238 ? 0.029 3.521 17.040 1.00 80.06 238 MET A C 1
ATOM 1852 O O . MET A 1 238 ? -1.166 3.772 17.167 1.00 80.06 238 MET A O 1
ATOM 1856 N N . ILE A 1 239 ? 0.659 2.571 17.745 1.00 80.88 239 ILE A N 1
ATOM 1857 C CA . ILE A 1 239 ? 0.013 1.723 18.761 1.00 80.88 239 ILE A CA 1
ATOM 1858 C C . ILE A 1 239 ? -0.580 2.613 19.851 1.00 80.88 239 ILE A C 1
ATOM 1860 O O . ILE A 1 239 ? -1.778 2.538 20.101 1.00 80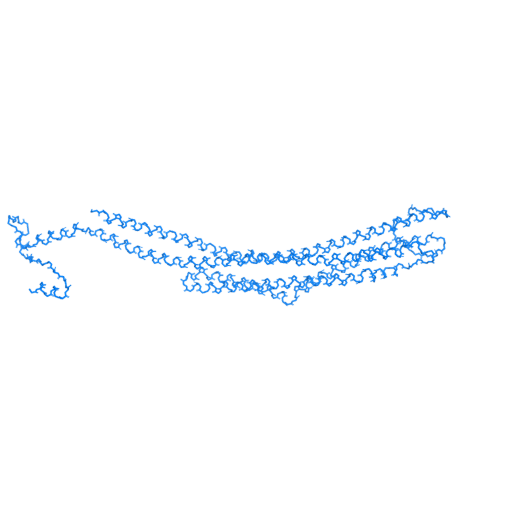.88 239 ILE A O 1
ATOM 1864 N N . ASP A 1 240 ? 0.229 3.510 20.413 1.00 79.75 240 ASP A N 1
ATOM 1865 C CA . ASP A 1 240 ? -0.174 4.405 21.498 1.00 79.75 240 ASP A CA 1
ATOM 1866 C C . ASP A 1 240 ? -1.350 5.297 21.077 1.00 79.75 240 ASP A C 1
ATOM 1868 O O . ASP A 1 240 ? -2.302 5.481 21.837 1.00 79.75 240 ASP A O 1
ATOM 1872 N N . SER A 1 241 ? -1.322 5.821 19.843 1.00 78.56 241 SER A N 1
ATOM 1873 C CA . SER A 1 241 ? -2.416 6.647 19.318 1.00 78.56 241 SER A CA 1
ATOM 1874 C C . SER A 1 241 ? -3.725 5.865 19.180 1.00 78.56 241 SER A C 1
ATOM 1876 O O . SER A 1 241 ? -4.759 6.319 19.661 1.00 78.56 241 SER A O 1
ATOM 1878 N N . MET A 1 242 ? -3.675 4.659 18.601 1.00 77.12 242 MET A N 1
ATOM 1879 C CA . MET A 1 242 ? -4.857 3.813 18.431 1.00 77.12 242 MET A CA 1
ATOM 1880 C C . MET A 1 242 ? -5.399 3.341 19.785 1.00 77.12 242 MET A C 1
ATOM 1882 O O . MET A 1 242 ? -6.607 3.347 19.998 1.00 77.12 242 MET A O 1
ATOM 1886 N N . GLN A 1 243 ? -4.521 2.967 20.718 1.00 77.06 243 GLN A N 1
ATOM 1887 C CA . GLN A 1 243 ? -4.912 2.569 22.071 1.00 77.06 243 GLN A CA 1
ATOM 1888 C C . GLN A 1 243 ? -5.580 3.716 22.828 1.00 77.06 243 GLN A C 1
ATOM 1890 O O . GLN A 1 243 ? -6.619 3.500 23.441 1.00 77.06 243 GLN A O 1
ATOM 1895 N N . THR A 1 244 ? -5.044 4.936 22.733 1.00 78.75 244 THR A N 1
ATOM 1896 C CA . THR A 1 244 ? -5.634 6.122 23.374 1.00 78.75 244 THR A CA 1
ATOM 1897 C C . THR A 1 244 ? -7.052 6.395 22.864 1.00 78.75 244 THR A C 1
ATOM 1899 O O . THR A 1 244 ? -7.952 6.657 23.667 1.00 78.75 244 THR A O 1
ATOM 1902 N N . ASP A 1 245 ? -7.272 6.291 21.548 1.00 72.38 245 ASP A N 1
ATOM 1903 C CA . ASP A 1 245 ? -8.597 6.466 20.938 1.00 72.38 245 ASP A CA 1
ATOM 1904 C C . ASP A 1 245 ? -9.594 5.424 21.487 1.00 72.38 245 ASP A C 1
ATOM 1906 O O . ASP A 1 245 ? -10.698 5.769 21.919 1.00 72.38 245 ASP A O 1
ATOM 1910 N N . PHE A 1 246 ? -9.180 4.157 21.588 1.00 73.50 246 PHE A N 1
ATOM 1911 C CA . PHE A 1 246 ? -10.024 3.106 22.160 1.00 73.50 246 PHE A CA 1
ATOM 1912 C C . PHE A 1 246 ? -10.231 3.227 23.670 1.00 73.50 246 PHE A C 1
ATOM 1914 O O . PHE A 1 246 ? -11.318 2.925 24.158 1.00 73.50 246 PHE A O 1
ATOM 1921 N N . GLU A 1 247 ? -9.237 3.667 24.438 1.00 74.12 247 GLU A N 1
ATOM 1922 C CA . GLU A 1 247 ? -9.395 3.911 25.874 1.00 74.12 247 GLU A CA 1
ATOM 1923 C C . GLU A 1 247 ? -10.434 5.008 26.140 1.00 74.12 247 GLU A C 1
ATOM 1925 O O . GLU A 1 247 ? -11.246 4.890 27.068 1.00 74.12 247 GLU A O 1
ATOM 1930 N N . ALA A 1 248 ? -10.456 6.057 25.313 1.00 72.38 248 ALA A N 1
ATOM 1931 C CA . ALA A 1 248 ? -11.485 7.090 25.368 1.00 72.38 248 ALA A CA 1
ATOM 1932 C C . ALA A 1 248 ? -12.882 6.506 25.078 1.00 72.38 248 ALA A C 1
ATOM 1934 O O . ALA A 1 248 ? -13.819 6.746 25.851 1.00 72.38 248 ALA A O 1
ATOM 1935 N N . ASP A 1 249 ? -13.007 5.668 24.046 1.00 69.50 249 ASP A N 1
ATOM 1936 C CA . ASP A 1 249 ? -14.260 4.992 23.686 1.00 69.50 249 ASP A CA 1
ATOM 1937 C C . ASP A 1 249 ? -14.722 3.984 24.754 1.00 69.50 249 ASP A C 1
ATOM 1939 O O . ASP A 1 249 ? -15.912 3.909 25.077 1.00 69.50 249 ASP A O 1
ATOM 1943 N N . LEU A 1 250 ? -13.798 3.257 25.386 1.00 70.12 250 LEU A N 1
ATOM 1944 C CA . LEU A 1 250 ? -14.078 2.343 26.498 1.00 70.12 250 LEU A CA 1
ATOM 1945 C C . LEU A 1 250 ? -14.555 3.088 27.745 1.00 70.12 250 LEU A C 1
ATOM 1947 O O . LEU A 1 250 ? -15.472 2.636 28.442 1.00 70.12 250 LEU A O 1
ATOM 1951 N N . ASN A 1 251 ? -13.974 4.252 28.030 1.00 70.38 251 ASN A N 1
ATOM 1952 C CA . ASN A 1 251 ? -14.427 5.111 29.118 1.00 70.38 251 ASN A CA 1
ATOM 1953 C C . ASN A 1 251 ? -15.821 5.691 28.834 1.00 70.38 251 ASN A C 1
ATOM 1955 O O . ASN A 1 251 ? -16.671 5.723 29.737 1.00 70.38 251 ASN A O 1
ATOM 1959 N N . ALA A 1 252 ? -16.099 6.075 27.586 1.00 69.25 252 ALA A N 1
ATOM 1960 C CA . ALA A 1 252 ? -17.432 6.485 27.149 1.00 69.25 252 ALA A CA 1
ATOM 1961 C C . ALA A 1 252 ? -18.444 5.330 27.265 1.00 69.25 252 ALA A C 1
AT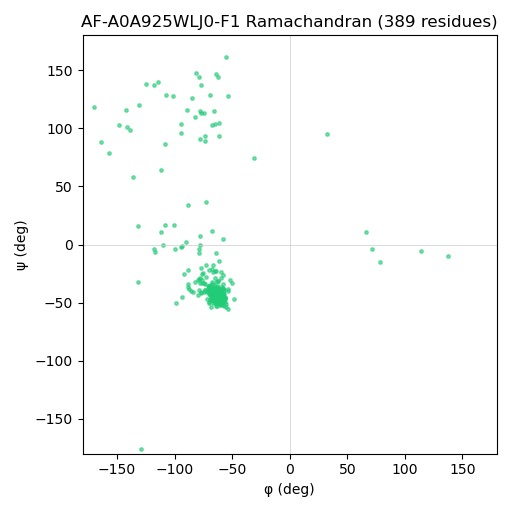OM 1963 O O . ALA A 1 252 ? -19.547 5.522 27.787 1.00 69.25 252 ALA A O 1
ATOM 1964 N N . PHE A 1 253 ? -18.053 4.113 26.882 1.00 72.25 253 PHE A N 1
ATOM 1965 C CA . PHE A 1 253 ? -18.841 2.887 27.026 1.00 72.25 253 PHE A CA 1
ATOM 1966 C C . PHE A 1 253 ? -19.179 2.583 28.493 1.00 72.25 253 PHE A C 1
ATOM 1968 O O . PHE A 1 253 ? -20.353 2.412 28.838 1.00 72.25 253 PHE A O 1
ATOM 1975 N N . LYS A 1 254 ? -18.173 2.579 29.379 1.00 73.62 254 LYS A N 1
ATOM 1976 C CA . LYS A 1 254 ? -18.344 2.369 30.826 1.00 73.62 254 LYS A CA 1
ATOM 1977 C C . LYS A 1 254 ? -19.322 3.383 31.410 1.00 73.62 254 LYS A C 1
ATOM 1979 O O . LYS A 1 254 ? -20.263 3.007 32.109 1.00 73.62 254 LYS A O 1
ATOM 1984 N N . THR A 1 255 ? -19.120 4.661 31.100 1.00 70.25 255 THR A N 1
ATOM 1985 C CA . THR A 1 255 ? -19.974 5.754 31.582 1.00 70.25 255 THR A CA 1
ATOM 1986 C C . THR A 1 255 ? -21.400 5.611 31.051 1.00 70.25 255 THR A C 1
ATOM 1988 O O . THR A 1 255 ? -22.357 5.756 31.813 1.00 70.25 255 THR A O 1
ATOM 1991 N N . GLY A 1 256 ? -21.556 5.240 29.778 1.00 66.94 256 GLY A N 1
ATOM 1992 C CA . GLY A 1 256 ? -22.848 5.006 29.136 1.00 66.94 256 GLY A CA 1
ATOM 1993 C C . GLY A 1 256 ? -23.641 3.856 29.762 1.00 66.94 256 GLY A C 1
ATOM 1994 O O . GLY A 1 256 ? -24.833 4.017 30.032 1.00 66.94 256 GLY A O 1
ATOM 1995 N N . LEU A 1 257 ? -22.996 2.721 30.056 1.00 69.56 257 LEU A N 1
ATOM 1996 C CA . LEU A 1 257 ? -23.632 1.581 30.734 1.00 69.56 257 LEU A CA 1
ATOM 1997 C C . LEU A 1 257 ? -24.015 1.896 32.180 1.00 69.56 257 LEU A C 1
ATOM 1999 O O . LEU A 1 257 ? -25.112 1.545 32.620 1.00 69.56 257 LEU A O 1
ATOM 2003 N N . ILE A 1 258 ? -23.136 2.571 32.921 1.00 70.19 258 ILE A N 1
ATOM 2004 C CA . ILE A 1 258 ? -23.409 2.956 34.309 1.00 70.19 258 ILE A CA 1
ATOM 2005 C C . ILE A 1 258 ? -24.565 3.962 34.366 1.00 70.19 258 ILE A C 1
ATOM 2007 O O . ILE A 1 258 ? -25.474 3.796 35.178 1.00 70.19 258 ILE A O 1
ATOM 2011 N N . ALA A 1 259 ? -24.583 4.968 33.486 1.00 66.81 259 ALA A N 1
ATOM 2012 C CA . ALA A 1 259 ? -25.680 5.932 33.401 1.00 66.81 259 ALA A CA 1
ATOM 2013 C C . ALA A 1 259 ? -27.009 5.257 33.017 1.00 66.81 259 ALA A C 1
ATOM 2015 O O . ALA A 1 259 ? -28.054 5.564 33.595 1.00 66.81 259 ALA A O 1
ATOM 2016 N N . ALA A 1 260 ? -26.965 4.299 32.088 1.00 60.69 260 ALA A N 1
ATOM 2017 C CA . ALA A 1 260 ? -28.126 3.527 31.658 1.00 60.69 260 ALA A CA 1
ATOM 2018 C C . ALA A 1 260 ? -28.768 2.739 32.805 1.00 60.69 260 ALA A C 1
ATOM 2020 O O . ALA A 1 260 ? -29.976 2.823 33.029 1.00 60.69 260 ALA A O 1
ATOM 2021 N N . VAL A 1 261 ? -27.959 2.004 33.565 1.00 61.06 261 VAL A N 1
ATOM 2022 C CA . VAL A 1 261 ? -28.462 1.181 34.668 1.00 61.06 261 VAL A CA 1
ATOM 2023 C C . VAL A 1 261 ? -28.775 2.020 35.906 1.00 61.06 261 VAL A C 1
ATOM 2025 O O . VAL A 1 261 ? -29.769 1.762 36.581 1.00 61.06 261 VAL A O 1
ATOM 2028 N N . GLY A 1 262 ? -28.021 3.091 36.158 1.00 59.06 262 GLY A N 1
ATOM 2029 C CA . GLY A 1 262 ? -28.321 4.061 37.210 1.00 59.06 262 GLY A CA 1
ATOM 2030 C C . GLY A 1 262 ? -29.693 4.724 37.041 1.00 59.06 262 GLY A C 1
ATOM 2031 O O . GLY A 1 262 ? -30.391 4.918 38.036 1.00 59.06 262 GLY A O 1
ATOM 2032 N N . GLY A 1 263 ? -30.114 5.016 35.804 1.00 58.84 263 GLY A N 1
ATOM 2033 C CA . GLY A 1 263 ? -31.460 5.522 35.501 1.00 58.84 263 GLY A CA 1
ATOM 2034 C C . GLY A 1 263 ? -32.567 4.484 35.721 1.00 58.84 263 GLY A C 1
ATOM 2035 O O . GLY A 1 263 ? -33.606 4.799 36.301 1.00 58.84 263 GLY A O 1
ATOM 2036 N N . LEU A 1 264 ? -32.323 3.229 35.335 1.00 58.00 264 LEU A N 1
ATOM 2037 C CA . LEU A 1 264 ? -33.276 2.124 35.497 1.00 58.00 264 LEU A CA 1
ATOM 2038 C C . LEU A 1 264 ? -33.456 1.705 36.969 1.00 58.00 264 LEU A C 1
ATOM 2040 O O . LEU A 1 264 ? -34.580 1.473 37.413 1.00 58.00 264 LEU A O 1
ATOM 2044 N N . ILE A 1 265 ? -32.378 1.677 37.762 1.00 57.44 265 ILE A N 1
ATOM 2045 C CA . ILE A 1 265 ? -32.430 1.356 39.201 1.00 57.44 265 ILE A CA 1
ATOM 2046 C C . ILE A 1 265 ? -33.195 2.436 39.985 1.00 57.44 265 ILE A C 1
ATOM 2048 O O . ILE A 1 265 ? -33.966 2.101 40.883 1.00 57.44 265 ILE A O 1
ATOM 2052 N N . VAL A 1 266 ? -33.036 3.722 39.643 1.00 54.50 266 VAL A N 1
ATOM 2053 C CA . VAL A 1 266 ? -33.770 4.831 40.296 1.00 54.50 266 VAL A CA 1
ATOM 2054 C C . VAL A 1 266 ? -35.282 4.669 40.142 1.00 54.50 266 VAL A C 1
ATOM 2056 O O . VAL A 1 266 ? -36.022 4.867 41.110 1.00 54.50 266 VAL A O 1
ATOM 2059 N N . LEU A 1 267 ? -35.746 4.264 38.957 1.00 49.06 267 LEU A N 1
ATOM 2060 C CA . LEU A 1 267 ? -37.169 4.040 38.697 1.00 49.06 267 LEU A CA 1
ATOM 2061 C C . LEU A 1 267 ? -37.731 2.896 39.550 1.00 49.06 267 LEU A C 1
ATOM 2063 O O . LEU A 1 267 ? -38.821 3.029 40.092 1.00 49.06 267 LEU A O 1
ATOM 2067 N N . VAL A 1 268 ? -36.984 1.804 39.742 1.00 50.47 268 VAL A N 1
ATOM 2068 C CA . VAL A 1 268 ? -37.472 0.657 40.530 1.00 50.47 268 VAL A CA 1
ATOM 2069 C C . VAL A 1 268 ? -37.413 0.920 42.040 1.00 50.47 268 VAL A C 1
ATOM 2071 O O . VAL A 1 268 ? -38.358 0.592 42.761 1.00 50.47 268 VAL A O 1
ATOM 2074 N N . VAL A 1 269 ? -36.340 1.544 42.538 1.00 50.50 269 VAL A N 1
ATOM 2075 C CA . VAL A 1 269 ? -36.179 1.831 43.976 1.00 50.50 269 VAL A CA 1
ATOM 2076 C C . VAL A 1 269 ? -37.211 2.860 44.460 1.00 50.50 269 VAL A C 1
ATOM 2078 O O . VAL A 1 269 ? -37.781 2.677 45.536 1.00 50.50 269 VAL A O 1
ATOM 2081 N N . SER A 1 270 ? -37.536 3.877 43.653 1.00 46.56 270 SER A N 1
ATOM 2082 C CA . SER A 1 270 ? -38.517 4.923 44.009 1.00 46.56 270 SER A CA 1
ATOM 2083 C C . SER A 1 270 ? -39.970 4.437 44.138 1.00 46.56 270 SER A C 1
ATOM 2085 O O . SER A 1 270 ? -40.777 5.109 44.773 1.00 46.56 270 SER A O 1
ATOM 2087 N N . LEU A 1 271 ? -40.314 3.262 43.600 1.00 40.91 271 LEU A N 1
ATOM 2088 C CA . LEU A 1 271 ? -41.641 2.648 43.767 1.00 40.91 271 LEU A CA 1
ATOM 2089 C C . LEU A 1 271 ? -41.717 1.703 44.970 1.00 40.91 271 LEU A C 1
ATOM 2091 O O . LEU A 1 271 ? -42.792 1.502 45.530 1.00 40.91 271 LEU A O 1
ATOM 2095 N N . SER A 1 272 ? -40.586 1.135 45.396 1.00 40.78 272 SER A N 1
ATOM 2096 C CA . SER A 1 272 ? -40.531 0.271 46.583 1.00 40.78 272 SER A CA 1
ATOM 2097 C C . SER A 1 272 ? -40.732 1.038 47.899 1.00 40.78 272 SER A C 1
ATOM 2099 O O . SER A 1 272 ? -41.186 0.456 48.883 1.00 40.78 272 SER A O 1
ATOM 2101 N N . SER A 1 273 ? -40.480 2.353 47.904 1.00 43.22 273 SER A N 1
ATOM 2102 C CA . SER A 1 273 ? -40.781 3.263 49.018 1.00 43.22 273 SER A CA 1
ATOM 2103 C C . SER A 1 273 ? -42.257 3.682 49.105 1.00 43.22 273 SER A C 1
ATOM 2105 O O . SER A 1 273 ? -42.644 4.298 50.092 1.00 43.22 273 SER A O 1
ATOM 2107 N N . LEU A 1 274 ? -43.096 3.335 48.118 1.00 36.38 274 LEU A N 1
ATOM 2108 C CA . LEU A 1 274 ? -44.544 3.609 48.124 1.00 36.38 274 LEU A CA 1
ATOM 2109 C C . LEU A 1 274 ? -45.374 2.474 48.755 1.00 36.38 274 LEU A C 1
ATOM 2111 O O . LEU A 1 274 ? -46.603 2.552 48.795 1.00 36.38 274 LEU A O 1
ATOM 2115 N N . LEU A 1 275 ? -44.725 1.414 49.250 1.00 36.44 275 LEU A N 1
ATOM 2116 C CA . LEU A 1 275 ? -45.382 0.347 50.007 1.00 36.44 275 LEU A CA 1
ATOM 2117 C C . LEU A 1 275 ? -45.631 0.789 51.465 1.00 36.44 275 LEU A C 1
ATOM 2119 O O . LEU A 1 275 ? -44.779 1.470 52.045 1.00 36.44 275 LEU A O 1
ATOM 2123 N N . PRO A 1 276 ? -46.753 0.387 52.100 1.00 33.41 276 PRO A N 1
ATOM 2124 C CA . PRO A 1 276 ? -47.041 0.750 53.487 1.00 33.41 276 PRO A CA 1
ATOM 2125 C C . PRO A 1 276 ? -45.992 0.114 54.414 1.00 33.41 276 PRO A C 1
ATOM 2127 O O . PRO A 1 276 ? -46.019 -1.091 54.648 1.00 33.41 276 PRO A O 1
ATOM 2130 N N . GLY A 1 277 ? -45.037 0.918 54.896 1.00 40.12 277 GLY A N 1
ATOM 2131 C CA . GLY A 1 277 ? -43.955 0.485 55.794 1.00 40.12 277 GLY A CA 1
ATOM 2132 C C . GLY A 1 277 ? -42.556 1.037 55.480 1.00 40.12 277 GLY A C 1
ATOM 2133 O O . GLY A 1 277 ? -41.654 0.884 56.301 1.00 40.12 277 GLY A O 1
ATOM 2134 N N . GLY A 1 278 ? -42.345 1.699 54.335 1.00 34.97 278 GLY A N 1
ATOM 2135 C CA . GLY A 1 278 ? -41.053 2.296 53.972 1.00 34.97 278 GLY A CA 1
ATOM 2136 C C . GLY A 1 278 ? -40.931 3.774 54.356 1.00 34.97 278 GLY A C 1
ATOM 2137 O O . GLY A 1 278 ? -41.324 4.644 53.589 1.00 34.97 278 GLY A O 1
ATOM 2138 N N . LEU A 1 279 ? -40.334 4.087 55.509 1.00 33.75 279 LEU A N 1
ATOM 2139 C CA . LEU A 1 279 ? -39.865 5.447 55.809 1.00 33.75 279 LEU A CA 1
ATOM 2140 C C . LEU A 1 279 ? -38.538 5.699 55.076 1.00 33.75 279 LEU A C 1
ATOM 2142 O O . LEU A 1 279 ? -37.468 5.409 55.604 1.00 33.75 279 LEU A O 1
ATOM 2146 N N . ALA A 1 280 ? -38.597 6.232 53.857 1.00 32.56 280 ALA A N 1
ATOM 2147 C CA . ALA A 1 280 ? -37.428 6.801 53.189 1.00 32.56 280 ALA A CA 1
ATOM 2148 C C . ALA A 1 280 ? -37.816 8.100 52.471 1.00 32.56 280 ALA A C 1
ATOM 2150 O O . ALA A 1 280 ? -38.353 8.096 51.366 1.00 32.56 280 ALA A O 1
ATOM 2151 N N . VAL A 1 281 ? -37.537 9.222 53.136 1.00 41.66 281 VAL A N 1
ATOM 2152 C CA . VAL A 1 281 ? -37.521 10.563 52.545 1.00 41.66 281 VAL A CA 1
ATOM 2153 C C . VAL A 1 281 ? -36.247 10.663 51.701 1.00 41.66 281 VAL A C 1
ATOM 2155 O O . VAL A 1 281 ? -35.149 10.614 52.248 1.00 41.66 281 VAL A O 1
ATOM 2158 N N . GLY A 1 282 ? -36.371 10.758 50.376 1.00 32.50 282 GLY A N 1
ATOM 2159 C CA . GLY A 1 282 ? -35.213 10.819 49.479 1.00 32.50 282 GLY A CA 1
ATOM 2160 C C . GLY A 1 282 ? -35.552 11.314 48.074 1.00 32.50 282 GLY A C 1
ATOM 2161 O O . GLY A 1 282 ? -35.852 10.517 47.196 1.00 32.50 282 GLY A O 1
ATOM 2162 N N . ALA A 1 283 ? -35.506 12.640 47.910 1.00 30.52 283 ALA A N 1
ATOM 2163 C CA . ALA A 1 283 ? -35.351 13.434 46.683 1.00 30.52 283 ALA A CA 1
ATOM 2164 C C . ALA A 1 283 ? -35.947 12.889 45.361 1.00 30.52 283 ALA A C 1
ATOM 2166 O O . ALA A 1 283 ? -35.285 12.213 44.573 1.00 30.52 283 ALA A O 1
ATOM 2167 N N . LEU A 1 284 ? -37.168 13.335 45.049 1.00 34.47 284 LEU A N 1
ATOM 2168 C CA . LEU A 1 284 ? -37.723 13.332 43.694 1.00 34.47 284 LEU A CA 1
ATOM 2169 C C . LEU A 1 284 ? -37.057 14.442 42.864 1.00 34.47 284 LEU A C 1
ATOM 2171 O O . LEU A 1 284 ? -37.507 15.584 42.867 1.00 34.47 284 LEU A O 1
ATOM 2175 N N . ALA A 1 285 ? -35.989 14.107 42.143 1.00 32.25 285 ALA A N 1
ATOM 2176 C CA . ALA A 1 285 ? -35.406 14.957 41.104 1.00 32.25 285 ALA A CA 1
ATOM 2177 C C . ALA A 1 285 ? -35.612 14.309 39.723 1.00 32.25 285 ALA A C 1
ATOM 2179 O O . ALA A 1 285 ? -34.671 13.900 39.053 1.00 32.25 285 ALA A O 1
ATOM 2180 N N . ALA A 1 286 ? -36.875 14.177 39.318 1.00 33.91 286 ALA A N 1
ATOM 2181 C CA . ALA A 1 286 ? -37.273 13.920 37.936 1.00 33.91 286 ALA A CA 1
ATOM 2182 C C . ALA A 1 286 ? -38.557 14.730 37.666 1.00 33.91 286 ALA A C 1
ATOM 2184 O O . ALA A 1 286 ? -39.577 14.441 38.295 1.00 33.91 286 ALA A O 1
ATOM 2185 N N . PRO A 1 287 ? -38.558 15.730 36.761 1.00 32.41 287 PRO A N 1
ATOM 2186 C CA . PRO A 1 287 ? -39.717 16.611 36.556 1.00 32.41 287 PRO A CA 1
ATOM 2187 C C . PRO A 1 287 ? -40.986 15.917 36.025 1.00 32.41 287 PRO A C 1
ATOM 2189 O O . PRO A 1 287 ? -42.035 16.545 35.951 1.00 32.41 287 PRO A O 1
ATOM 2192 N N . ALA A 1 288 ? -40.917 14.637 35.645 1.00 35.47 288 ALA A N 1
ATOM 2193 C CA . ALA A 1 288 ? -41.986 13.947 34.920 1.00 35.47 288 ALA A CA 1
ATOM 2194 C C . ALA A 1 288 ? -42.910 13.050 35.777 1.00 35.47 288 ALA A C 1
ATOM 2196 O O . ALA A 1 288 ? -43.863 12.497 35.237 1.00 35.47 288 ALA A O 1
ATOM 2197 N N . LEU A 1 289 ? -42.669 12.879 37.085 1.00 34.03 289 LEU A N 1
ATOM 2198 C CA . LEU A 1 289 ? -43.366 11.858 37.901 1.00 34.03 289 LEU A CA 1
ATOM 2199 C C . LEU A 1 289 ? -44.337 12.392 38.971 1.00 34.03 289 LEU A C 1
ATOM 2201 O O . LEU A 1 289 ? -44.836 11.616 39.780 1.00 34.03 289 LEU A O 1
ATOM 2205 N N . LEU A 1 290 ? -44.661 13.689 38.968 1.00 30.55 290 LEU A N 1
ATOM 2206 C CA . LEU A 1 290 ? -45.573 14.287 39.960 1.00 30.55 290 LEU A CA 1
ATOM 2207 C C . LEU A 1 290 ? -47.048 14.372 39.523 1.00 30.55 290 LEU A C 1
ATOM 2209 O O . LEU A 1 290 ? -47.887 14.789 40.314 1.00 30.55 290 LEU A O 1
ATOM 2213 N N . ALA A 1 291 ? -47.402 13.965 38.301 1.00 30.72 291 ALA A N 1
ATOM 2214 C CA . ALA A 1 291 ? -48.736 14.236 37.751 1.00 30.72 291 ALA A CA 1
ATOM 2215 C C . ALA A 1 291 ? -49.797 13.132 37.957 1.00 30.72 291 ALA A C 1
ATOM 2217 O O . ALA A 1 291 ? -50.935 13.325 37.536 1.00 30.72 291 ALA A O 1
ATOM 2218 N N . ALA A 1 292 ? -49.490 11.987 38.581 1.00 36.88 292 ALA A N 1
ATOM 2219 C CA . ALA A 1 292 ? -50.490 10.920 38.721 1.00 36.88 292 ALA A CA 1
ATOM 2220 C C . ALA A 1 292 ? -50.224 9.947 39.883 1.00 36.88 292 ALA A C 1
ATOM 2222 O O . ALA A 1 292 ? -49.790 8.820 39.661 1.00 36.88 292 ALA A O 1
ATOM 2223 N N . LEU A 1 293 ? -50.538 10.333 41.122 1.00 33.38 293 LEU A N 1
ATOM 2224 C CA . LEU A 1 293 ? -50.729 9.367 42.214 1.00 33.38 293 LEU A CA 1
ATOM 2225 C C . LEU A 1 293 ? -51.890 9.794 43.129 1.00 33.38 293 LEU A C 1
ATOM 2227 O O . LEU A 1 293 ? -51.683 10.617 44.019 1.00 33.38 293 LEU A O 1
ATOM 2231 N N . PRO A 1 294 ? -53.096 9.209 43.005 1.00 36.72 294 PRO A N 1
ATOM 2232 C CA . PRO A 1 294 ? -53.970 9.054 44.152 1.00 36.72 294 PRO A CA 1
ATOM 2233 C C . PRO A 1 294 ? -53.525 7.809 44.930 1.00 36.72 294 PRO A C 1
ATOM 2235 O O . PRO A 1 294 ? -53.679 6.671 44.481 1.00 36.72 294 PRO A O 1
ATOM 2238 N N . ILE A 1 295 ? -52.955 8.039 46.112 1.00 47.03 295 ILE A N 1
ATOM 2239 C CA . ILE A 1 295 ? -52.671 7.014 47.119 1.00 47.03 295 ILE A CA 1
ATOM 2240 C C . ILE A 1 295 ? -54.013 6.397 47.532 1.00 47.03 295 ILE A C 1
ATOM 2242 O O . ILE A 1 295 ? -54.786 7.014 48.258 1.00 47.03 295 ILE A O 1
ATOM 2246 N N . THR A 1 296 ? -54.315 5.185 47.064 1.00 40.66 296 THR A N 1
ATOM 2247 C CA . THR A 1 296 ? -55.436 4.391 47.586 1.00 40.66 296 THR A CA 1
ATOM 2248 C C . THR A 1 296 ? -54.964 2.978 47.908 1.00 40.66 296 THR A C 1
ATOM 2250 O O . THR A 1 296 ? -54.457 2.239 47.064 1.00 40.66 296 THR A O 1
ATOM 2253 N N . ALA A 1 297 ? -55.108 2.623 49.182 1.00 38.91 297 ALA A N 1
ATOM 2254 C CA . ALA A 1 297 ? -54.574 1.439 49.846 1.00 38.91 297 ALA A CA 1
ATOM 2255 C C . ALA A 1 297 ? -55.266 0.106 49.463 1.00 38.91 297 ALA A C 1
ATOM 2257 O O . ALA A 1 297 ? -55.429 -0.762 50.313 1.00 38.91 297 ALA A O 1
ATOM 2258 N N . LEU A 1 298 ? -55.682 -0.089 48.204 1.00 40.59 298 LEU A N 1
ATOM 2259 C CA . LEU A 1 298 ? -56.516 -1.240 47.803 1.00 40.59 298 LEU A CA 1
ATOM 2260 C C . LEU A 1 298 ? -56.069 -2.015 46.547 1.00 40.59 298 LEU A C 1
ATOM 2262 O O . LEU A 1 298 ? -56.838 -2.814 46.024 1.00 40.59 298 LEU A O 1
ATOM 2266 N N . SER A 1 299 ? -54.837 -1.870 46.046 1.00 43.53 299 SER A N 1
ATOM 2267 C CA . SER A 1 299 ? -54.481 -2.452 44.736 1.00 43.53 299 SER A CA 1
ATOM 2268 C C . SER A 1 299 ? -53.124 -3.163 44.664 1.00 43.53 299 SER A C 1
ATOM 2270 O O . SER A 1 299 ? -52.302 -2.883 43.792 1.00 43.53 299 SER A O 1
ATOM 2272 N N . GLY A 1 300 ? -52.903 -4.184 45.499 1.00 52.53 300 GLY A N 1
ATOM 2273 C CA . GLY A 1 300 ? -51.721 -5.056 45.368 1.00 52.53 300 GLY A CA 1
ATOM 2274 C C . GLY A 1 300 ? -51.521 -5.598 43.938 1.00 52.53 300 GLY A C 1
ATOM 2275 O O . GLY A 1 300 ? -50.394 -5.694 43.459 1.00 52.53 300 GLY A O 1
ATOM 2276 N N . MET A 1 301 ? -52.613 -5.842 43.200 1.00 57.47 301 MET A N 1
ATOM 2277 C CA . MET A 1 301 ? -52.570 -6.306 41.808 1.00 57.47 301 MET A CA 1
ATOM 2278 C C . MET A 1 301 ? -52.155 -5.220 40.794 1.00 57.47 301 MET A C 1
ATOM 2280 O O . MET A 1 301 ? -51.488 -5.537 39.810 1.00 57.47 301 MET A O 1
ATOM 2284 N N . ALA A 1 302 ? -52.517 -3.949 41.011 1.00 61.16 302 ALA A N 1
ATOM 2285 C CA . ALA A 1 302 ? -52.124 -2.851 40.119 1.00 61.16 302 ALA A CA 1
ATOM 2286 C C . ALA A 1 302 ? -50.647 -2.489 40.314 1.00 61.16 302 ALA A C 1
ATOM 2288 O O . ALA A 1 302 ? -49.921 -2.339 39.332 1.00 61.16 302 ALA A O 1
ATOM 2289 N N . VAL A 1 303 ? -50.187 -2.462 41.570 1.00 63.16 303 VAL A N 1
ATOM 2290 C CA . VAL A 1 303 ? -48.767 -2.300 41.918 1.00 63.16 303 VAL A CA 1
ATOM 2291 C C . VAL A 1 303 ? -47.940 -3.453 41.341 1.00 63.16 303 VAL A C 1
ATOM 2293 O O . VAL A 1 303 ? -46.908 -3.219 40.717 1.00 63.16 303 VAL A O 1
ATOM 2296 N N . TYR A 1 304 ? -48.427 -4.694 41.448 1.00 66.88 304 TYR A N 1
ATOM 2297 C CA . TYR A 1 304 ? -47.763 -5.864 40.869 1.00 66.88 304 TYR A CA 1
ATOM 2298 C C . TYR A 1 304 ? -47.669 -5.809 39.335 1.00 66.88 304 TYR A C 1
ATOM 2300 O O . TYR A 1 304 ? -46.606 -6.078 38.776 1.00 66.88 304 TYR A O 1
ATOM 2308 N N . ARG A 1 305 ? -48.745 -5.423 38.633 1.00 72.44 305 ARG A N 1
ATOM 2309 C CA . ARG A 1 305 ? -48.714 -5.272 37.165 1.00 72.44 305 ARG A CA 1
ATOM 2310 C C . ARG A 1 305 ? -47.813 -4.127 36.710 1.00 72.44 305 ARG A C 1
ATOM 2312 O O . ARG A 1 305 ? -47.090 -4.295 35.730 1.00 72.44 305 ARG A O 1
ATOM 2319 N N . ALA A 1 306 ? -47.833 -2.992 37.410 1.00 67.44 306 ALA A N 1
ATOM 2320 C CA . ALA A 1 306 ? -46.934 -1.874 37.130 1.00 67.44 306 ALA A CA 1
ATOM 2321 C C . ALA A 1 306 ? -45.466 -2.297 37.299 1.00 67.44 306 ALA A C 1
ATOM 2323 O O . ALA A 1 306 ? -44.647 -2.033 36.422 1.00 67.44 306 ALA A O 1
ATOM 2324 N N . TYR A 1 307 ? -45.165 -3.053 38.358 1.00 68.19 307 TYR A N 1
ATOM 2325 C CA . TYR A 1 307 ? -43.841 -3.620 38.592 1.00 68.19 307 TYR A CA 1
ATOM 2326 C C . TYR A 1 307 ? -43.423 -4.599 37.487 1.00 68.19 307 TYR A C 1
ATOM 2328 O O . TYR A 1 307 ? -42.345 -4.456 36.916 1.00 68.19 307 TYR A O 1
ATOM 2336 N N . GLN A 1 308 ? -44.284 -5.556 37.119 1.00 73.81 308 GLN A N 1
ATOM 2337 C CA . GLN A 1 308 ? -43.992 -6.489 36.026 1.00 73.81 308 GLN A CA 1
ATOM 2338 C C . GLN A 1 308 ? -43.696 -5.752 34.717 1.00 73.81 30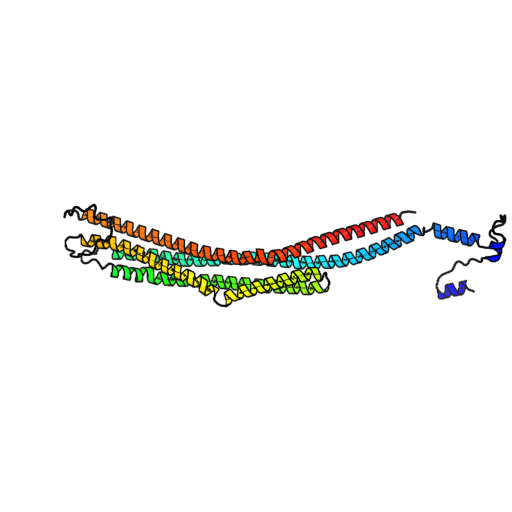8 GLN A C 1
ATOM 2340 O O . GLN A 1 308 ? -42.684 -6.041 34.077 1.00 73.81 308 GLN A O 1
ATOM 2345 N N . LYS A 1 309 ? -44.518 -4.762 34.352 1.00 76.00 309 LYS A N 1
ATOM 2346 C CA . LYS A 1 309 ? -44.302 -3.959 33.143 1.00 76.00 309 LYS A CA 1
ATOM 2347 C C . LYS A 1 309 ? -42.954 -3.235 33.186 1.00 76.00 309 LYS A C 1
ATOM 2349 O O . LYS A 1 309 ? -42.178 -3.356 32.248 1.00 76.00 309 LYS A O 1
ATOM 2354 N N . MET A 1 310 ? -42.619 -2.600 34.307 1.00 71.19 310 MET A N 1
ATOM 2355 C CA . MET A 1 310 ? -41.335 -1.913 34.470 1.00 71.19 310 MET A CA 1
ATOM 2356 C C . MET A 1 310 ? -40.136 -2.857 34.417 1.00 71.19 310 MET A C 1
ATOM 2358 O O . MET A 1 310 ? -39.116 -2.494 33.842 1.00 71.19 310 MET A O 1
ATOM 2362 N N . THR A 1 311 ? -40.234 -4.077 34.956 1.00 75.12 311 THR A N 1
ATOM 2363 C CA . THR A 1 311 ? -39.141 -5.061 34.841 1.00 75.12 311 THR A CA 1
ATOM 2364 C C . THR A 1 311 ? -38.924 -5.524 33.400 1.00 75.12 311 THR A C 1
ATOM 2366 O O . THR A 1 311 ? -37.782 -5.718 32.988 1.00 75.12 311 THR A O 1
ATOM 2369 N N . VAL A 1 312 ? -39.999 -5.679 32.621 1.00 80.94 312 VAL A N 1
ATOM 2370 C CA . VAL A 1 312 ? -39.925 -6.021 31.193 1.00 80.94 312 VAL A CA 1
ATOM 2371 C C . VAL A 1 312 ? -39.344 -4.855 30.395 1.00 80.94 312 VAL A C 1
ATOM 2373 O O . VAL A 1 312 ? -38.413 -5.063 29.617 1.00 80.94 312 VAL A O 1
ATOM 2376 N N . ASP A 1 313 ? -39.820 -3.636 30.641 1.00 79.12 313 ASP A N 1
ATOM 2377 C CA . ASP A 1 313 ? -39.324 -2.423 29.986 1.00 79.12 313 ASP A CA 1
ATOM 2378 C C . ASP A 1 313 ? -37.842 -2.183 30.320 1.00 79.12 313 ASP A C 1
ATOM 2380 O O . ASP A 1 313 ? -37.048 -1.897 29.430 1.00 79.12 313 ASP A O 1
ATOM 2384 N N . THR A 1 314 ? -37.433 -2.418 31.572 1.00 79.12 314 THR A N 1
ATOM 2385 C CA . THR A 1 314 ? -36.032 -2.327 32.023 1.00 79.12 314 THR A CA 1
ATOM 2386 C C . THR A 1 314 ? -35.127 -3.313 31.293 1.00 79.12 314 THR A C 1
ATOM 2388 O O . THR A 1 314 ? -34.032 -2.954 30.863 1.00 79.12 314 THR A O 1
ATOM 2391 N N . LYS A 1 315 ? -35.576 -4.562 31.129 1.00 84.50 315 LYS A N 1
ATOM 2392 C CA . LYS A 1 315 ? -34.833 -5.581 30.374 1.00 84.50 315 LYS A CA 1
ATOM 2393 C C . LYS A 1 315 ? -34.692 -5.191 28.907 1.00 84.50 315 LYS A C 1
ATOM 2395 O O . LYS A 1 315 ? -33.603 -5.295 28.355 1.00 84.50 315 LYS A O 1
ATOM 2400 N N . ARG A 1 316 ? -35.776 -4.710 28.292 1.00 85.06 316 ARG A N 1
ATOM 2401 C CA . ARG A 1 316 ? -35.779 -4.271 26.893 1.00 85.06 316 ARG A CA 1
ATOM 2402 C C . ARG A 1 316 ? -34.870 -3.062 26.672 1.00 85.06 316 ARG A C 1
ATOM 2404 O O . ARG A 1 316 ? -34.114 -3.054 25.702 1.00 85.06 316 ARG A O 1
ATOM 2411 N N . ASP A 1 317 ? -34.930 -2.068 27.556 1.00 81.69 317 ASP A N 1
ATOM 2412 C CA . ASP A 1 317 ? -34.072 -0.881 27.493 1.00 81.69 317 ASP A CA 1
ATOM 2413 C C . ASP A 1 317 ? -32.599 -1.268 27.669 1.00 81.69 317 ASP A C 1
ATOM 2415 O O . ASP A 1 317 ? -31.751 -0.842 26.890 1.00 81.69 317 ASP A O 1
ATOM 2419 N N . PHE A 1 318 ? -32.294 -2.165 28.614 1.00 83.75 318 PHE A N 1
ATOM 2420 C CA . PHE A 1 318 ? -30.946 -2.706 28.781 1.00 83.75 318 PHE A CA 1
ATOM 2421 C C . PHE A 1 318 ? -30.430 -3.375 27.500 1.00 83.75 318 PHE A C 1
ATOM 2423 O O . PHE A 1 318 ? -29.362 -3.000 27.021 1.00 83.75 318 PHE A O 1
ATOM 2430 N N . THR A 1 319 ? -31.185 -4.310 26.912 1.00 86.75 319 THR A N 1
ATOM 2431 C CA . THR A 1 319 ? -30.791 -4.975 25.658 1.00 86.75 319 THR A CA 1
ATOM 2432 C C . THR A 1 319 ? -30.567 -3.965 24.535 1.00 86.75 319 THR A C 1
ATOM 2434 O O . THR A 1 319 ? -29.497 -3.958 23.938 1.00 86.75 319 THR A O 1
ATOM 2437 N N . THR A 1 320 ? -31.509 -3.040 24.329 1.00 86.06 320 THR A N 1
ATOM 2438 C CA . THR A 1 320 ? -31.417 -2.006 23.280 1.00 86.06 320 THR A CA 1
ATOM 2439 C C . THR A 1 320 ? -30.148 -1.162 23.423 1.00 86.06 320 THR A C 1
ATOM 2441 O O . THR A 1 320 ? -29.496 -0.821 22.438 1.00 86.06 320 THR A O 1
ATOM 2444 N N . ARG A 1 321 ? -29.765 -0.825 24.658 1.00 80.19 321 ARG A N 1
ATOM 2445 C CA . ARG A 1 321 ? -28.552 -0.044 24.923 1.00 80.19 321 ARG A CA 1
ATOM 2446 C C . ARG A 1 321 ? -27.278 -0.848 24.727 1.00 80.19 321 ARG A C 1
ATOM 2448 O O . ARG A 1 321 ? -26.310 -0.287 24.226 1.00 80.19 321 ARG A O 1
ATOM 2455 N N . VAL A 1 322 ? -27.266 -2.120 25.122 1.00 84.75 322 VAL A N 1
ATOM 2456 C CA . VAL A 1 322 ? -26.125 -3.012 24.879 1.00 84.75 322 VAL A CA 1
ATOM 2457 C C . VAL A 1 322 ? -25.909 -3.185 23.376 1.00 84.75 322 VAL A C 1
ATOM 2459 O O . VAL A 1 322 ? -24.783 -3.011 22.922 1.00 84.75 322 VAL A O 1
ATOM 2462 N N . ASP A 1 323 ? -26.975 -3.397 22.604 1.00 86.19 323 ASP A N 1
ATOM 2463 C CA . ASP A 1 323 ? -26.905 -3.528 21.143 1.00 86.19 323 ASP A CA 1
ATOM 2464 C C . ASP A 1 323 ? -26.431 -2.218 20.484 1.00 86.19 323 ASP A C 1
ATOM 2466 O O . ASP A 1 323 ? -25.572 -2.217 19.605 1.00 86.19 323 ASP A O 1
ATOM 2470 N N . GLY A 1 324 ? -26.911 -1.064 20.961 1.00 79.69 324 GLY A N 1
ATOM 2471 C CA . GLY A 1 324 ? -26.434 0.239 20.488 1.00 79.69 324 GLY A CA 1
ATOM 2472 C C . GLY A 1 324 ? -24.978 0.553 20.861 1.00 79.69 324 GLY A C 1
ATOM 2473 O O . GLY A 1 324 ? -24.358 1.424 20.250 1.00 79.69 324 GLY A O 1
ATOM 2474 N N . LEU A 1 325 ? -24.417 -0.096 21.883 1.00 79.12 325 LEU A N 1
ATOM 2475 C CA . LEU A 1 325 ? -22.995 0.015 22.223 1.00 79.12 325 LEU A CA 1
ATOM 2476 C C . LEU A 1 325 ? -22.146 -0.939 21.384 1.00 79.12 325 LEU A C 1
ATOM 2478 O O . LEU A 1 325 ? -21.097 -0.529 20.899 1.00 79.12 325 LEU A O 1
ATOM 2482 N N . GLU A 1 326 ? -22.621 -2.164 21.171 1.00 83.12 326 GLU A N 1
ATOM 2483 C CA . GLU A 1 326 ? -22.000 -3.130 20.262 1.00 83.12 326 GLU A CA 1
ATOM 2484 C C . GLU A 1 326 ? -21.865 -2.548 18.855 1.00 83.12 326 GLU A C 1
ATOM 2486 O O . GLU A 1 326 ? -20.783 -2.583 18.275 1.00 83.12 326 GLU A O 1
ATOM 2491 N N . GLN A 1 327 ? -22.933 -1.941 18.334 1.00 85.62 327 GLN A N 1
ATOM 2492 C CA . GLN A 1 327 ? -22.931 -1.328 17.009 1.00 85.62 327 GLN A CA 1
ATOM 2493 C C . GLN A 1 327 ? -21.900 -0.198 16.893 1.00 85.62 327 GLN A C 1
ATOM 2495 O O . GLN A 1 327 ? -21.115 -0.181 15.949 1.00 85.62 327 GLN A O 1
ATOM 2500 N N . ARG A 1 328 ? -21.848 0.709 17.877 1.00 79.06 328 ARG A N 1
ATOM 2501 C CA . ARG A 1 328 ? -20.852 1.795 17.904 1.00 79.06 328 ARG A CA 1
ATOM 2502 C C . ARG A 1 328 ? -19.426 1.266 17.957 1.00 79.06 328 ARG A C 1
ATOM 2504 O O . ARG A 1 328 ? -18.543 1.797 17.296 1.00 79.06 328 ARG A O 1
ATOM 2511 N N . TYR A 1 329 ? -19.211 0.201 18.718 1.00 80.69 329 TYR A N 1
ATOM 2512 C CA . TYR A 1 329 ? -17.907 -0.433 18.799 1.00 80.69 329 TYR A CA 1
ATOM 2513 C C . TYR A 1 329 ? -17.513 -1.084 17.458 1.00 80.69 329 TYR A C 1
ATOM 2515 O O . TYR A 1 329 ? -16.386 -0.921 16.992 1.00 80.69 329 TYR A O 1
ATOM 2523 N N . ARG A 1 330 ? -18.445 -1.782 16.793 1.00 84.12 330 ARG A N 1
ATOM 2524 C CA . ARG A 1 330 ? -18.231 -2.337 15.443 1.00 84.12 330 ARG A CA 1
ATOM 2525 C C . ARG A 1 330 ? -17.878 -1.241 14.437 1.00 84.12 330 ARG A C 1
ATOM 2527 O O . ARG A 1 330 ? -16.948 -1.421 13.657 1.00 84.12 330 ARG A O 1
ATOM 2534 N N . GLU A 1 331 ? -18.579 -0.113 14.490 1.00 82.81 331 GLU A N 1
ATOM 2535 C CA . GLU A 1 331 ? -18.312 1.053 13.644 1.00 82.81 331 GLU A CA 1
ATOM 2536 C C . GLU A 1 331 ? -16.923 1.651 13.898 1.00 82.81 331 GLU A C 1
ATOM 2538 O O . GLU A 1 331 ? -16.238 1.998 12.938 1.00 82.81 331 GLU A O 1
ATOM 2543 N N . ALA A 1 332 ? -16.474 1.716 15.155 1.00 80.94 332 ALA A N 1
ATOM 2544 C CA . ALA A 1 332 ? -15.129 2.179 15.498 1.00 80.94 332 ALA A CA 1
ATOM 2545 C C . ALA A 1 332 ? -14.040 1.260 14.914 1.00 80.94 332 ALA A C 1
ATOM 2547 O O . ALA A 1 332 ? -13.081 1.741 14.305 1.00 80.94 332 ALA A O 1
ATOM 2548 N N . LEU A 1 333 ? -14.214 -0.064 15.018 1.00 83.44 333 LEU A N 1
ATOM 2549 C CA . LEU A 1 333 ? -13.311 -1.022 14.372 1.00 83.44 333 LEU A CA 1
ATOM 2550 C C . LEU A 1 333 ? -13.309 -0.870 12.850 1.00 83.44 333 LEU A C 1
ATOM 2552 O O . LEU A 1 333 ? -12.244 -0.870 12.231 1.00 83.44 333 LEU A O 1
ATOM 2556 N N . ASP A 1 334 ? -14.485 -0.735 12.238 1.00 87.44 334 ASP A N 1
ATOM 2557 C CA . ASP A 1 334 ? -14.609 -0.540 10.794 1.00 87.44 334 ASP A CA 1
ATOM 2558 C C . ASP A 1 334 ? -13.894 0.719 10.334 1.00 87.44 334 ASP A C 1
ATOM 2560 O O . ASP A 1 334 ? -13.164 0.690 9.344 1.00 87.44 334 ASP A O 1
ATOM 2564 N N . GLU A 1 335 ? -14.087 1.818 11.053 1.00 83.62 335 GLU A N 1
ATOM 2565 C CA . GLU A 1 335 ? -13.481 3.092 10.711 1.00 83.62 335 GLU A CA 1
ATOM 2566 C C . GLU A 1 335 ? -11.962 3.037 10.820 1.00 83.62 335 GLU A C 1
ATOM 2568 O O . GLU A 1 335 ? -11.272 3.458 9.890 1.00 83.62 335 GLU A O 1
ATOM 2573 N N . LEU A 1 336 ? -11.433 2.423 11.882 1.00 84.00 336 LEU A N 1
ATOM 2574 C CA . LEU A 1 336 ? -9.998 2.186 12.016 1.00 84.00 336 LEU A CA 1
ATOM 2575 C C . LEU A 1 336 ? -9.453 1.385 10.827 1.00 84.00 336 LEU A C 1
ATOM 2577 O O . LEU A 1 336 ? -8.461 1.771 10.208 1.00 84.00 336 LEU A O 1
ATOM 2581 N N . THR A 1 337 ? -10.131 0.292 10.480 1.00 88.56 337 THR A N 1
ATOM 2582 C CA . THR A 1 337 ? -9.722 -0.603 9.387 1.00 88.56 337 THR A CA 1
ATOM 2583 C C . THR A 1 337 ? -9.758 0.107 8.043 1.00 88.56 337 THR A C 1
ATOM 2585 O O . THR A 1 337 ? -8.827 -0.014 7.247 1.00 88.56 337 THR A O 1
ATOM 2588 N N . ARG A 1 338 ? -10.825 0.869 7.778 1.00 89.69 338 ARG A N 1
ATOM 2589 C CA . ARG A 1 338 ? -10.983 1.652 6.549 1.00 89.69 338 ARG A CA 1
ATOM 2590 C C . ARG A 1 338 ? -9.919 2.730 6.446 1.00 89.69 338 ARG A C 1
ATOM 2592 O O . ARG A 1 338 ? -9.330 2.877 5.377 1.00 89.69 338 ARG A O 1
ATOM 2599 N N . LYS A 1 339 ? -9.651 3.452 7.534 1.00 86.62 339 LYS A N 1
ATOM 2600 C CA . LYS A 1 339 ? -8.610 4.482 7.596 1.00 86.62 339 LYS A CA 1
ATOM 2601 C C . LYS A 1 339 ? -7.236 3.884 7.308 1.00 86.62 339 LYS A C 1
ATOM 2603 O O . LYS A 1 339 ? -6.508 4.419 6.474 1.00 86.62 339 LYS A O 1
ATOM 2608 N N . GLU A 1 340 ? -6.918 2.750 7.925 1.00 86.25 340 GLU A N 1
ATOM 2609 C CA . GLU A 1 340 ? -5.647 2.063 7.702 1.00 86.25 340 GLU A CA 1
ATOM 2610 C C . GLU A 1 340 ? -5.535 1.538 6.266 1.00 86.25 340 GLU A C 1
ATOM 2612 O O . GLU A 1 340 ? -4.577 1.854 5.565 1.00 86.25 340 GLU A O 1
ATOM 2617 N N . ARG A 1 341 ? -6.558 0.844 5.756 1.00 88.94 341 ARG A N 1
ATOM 2618 C CA . ARG A 1 341 ? -6.605 0.398 4.353 1.00 88.94 341 ARG A CA 1
ATOM 2619 C C . ARG A 1 341 ? -6.446 1.558 3.379 1.00 88.94 341 ARG A C 1
ATOM 2621 O O . ARG A 1 341 ? -5.697 1.446 2.411 1.00 88.94 341 ARG A O 1
ATOM 2628 N N . SER A 1 342 ? -7.145 2.664 3.625 1.00 88.12 342 SER A N 1
ATOM 2629 C CA . SER A 1 342 ? -7.052 3.864 2.800 1.00 88.12 342 SER A CA 1
ATOM 2630 C C . SER A 1 342 ? -5.629 4.409 2.800 1.00 88.12 342 SER A C 1
ATOM 2632 O O . SER A 1 342 ? -5.122 4.723 1.729 1.00 88.12 342 SER A O 1
ATOM 2634 N N . ARG A 1 343 ? -4.955 4.467 3.955 1.00 86.19 343 ARG A N 1
ATOM 2635 C CA . ARG A 1 343 ? -3.551 4.899 4.056 1.00 86.19 343 ARG A CA 1
ATOM 2636 C C . ARG A 1 343 ? -2.622 3.998 3.237 1.00 86.19 343 ARG A C 1
ATOM 2638 O O . ARG A 1 343 ? -1.832 4.508 2.442 1.00 86.19 343 ARG A O 1
ATOM 2645 N N . LEU A 1 344 ? -2.762 2.676 3.361 1.00 86.12 344 LEU A N 1
ATOM 2646 C CA . LEU A 1 344 ? -1.949 1.711 2.607 1.00 86.12 344 LEU A CA 1
ATOM 2647 C C . LEU A 1 344 ? -2.202 1.807 1.089 1.00 86.12 344 LEU A C 1
ATOM 2649 O O . LEU A 1 344 ? -1.261 1.847 0.294 1.00 86.12 344 LEU A O 1
ATOM 2653 N N . SER A 1 345 ? -3.469 1.916 0.677 1.00 85.06 345 SER A N 1
ATOM 2654 C CA . SER A 1 345 ? -3.864 2.038 -0.735 1.00 85.06 345 SER A CA 1
ATOM 2655 C C . SER A 1 345 ? -3.475 3.387 -1.347 1.00 85.06 345 SER A C 1
ATOM 2657 O O . SER A 1 345 ? -3.119 3.464 -2.529 1.00 85.06 345 SER A O 1
ATOM 2659 N N . GLN A 1 346 ? -3.553 4.465 -0.564 1.00 86.00 346 GLN A N 1
ATOM 2660 C CA . GLN A 1 346 ? -3.186 5.811 -0.992 1.00 86.00 346 GLN A CA 1
ATOM 2661 C C . GLN A 1 346 ? -1.706 5.866 -1.358 1.00 86.00 34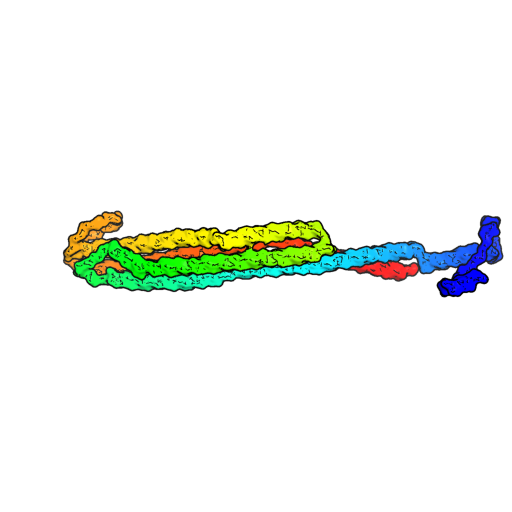6 GLN A C 1
ATOM 2663 O O . GLN A 1 346 ? -1.372 6.435 -2.395 1.00 86.00 346 GLN A O 1
ATOM 2668 N N . TYR A 1 347 ? -0.839 5.216 -0.581 1.00 83.25 347 TYR A N 1
ATOM 2669 C CA . TYR A 1 347 ? 0.579 5.110 -0.913 1.00 83.25 347 TYR A CA 1
ATOM 2670 C C . TYR A 1 347 ? 0.805 4.432 -2.273 1.00 83.25 347 TYR A C 1
ATOM 2672 O O . TYR A 1 347 ? 1.475 4.995 -3.140 1.00 83.25 347 TYR A O 1
ATOM 2680 N N . GLY A 1 348 ? 0.177 3.275 -2.518 1.00 80.44 348 GLY A N 1
ATOM 2681 C CA . GLY A 1 348 ? 0.292 2.585 -3.809 1.00 80.44 348 GLY A CA 1
ATOM 2682 C C . GLY A 1 348 ? -0.189 3.440 -4.992 1.00 80.44 348 GLY A C 1
ATOM 2683 O O . GLY A 1 348 ? 0.415 3.448 -6.066 1.00 80.44 348 GLY A O 1
ATOM 2684 N N . THR A 1 349 ? -1.244 4.228 -4.787 1.00 81.75 349 THR A N 1
ATOM 2685 C CA . THR A 1 349 ? -1.820 5.066 -5.848 1.00 81.75 349 THR A CA 1
ATOM 2686 C C . THR A 1 349 ? -1.029 6.355 -6.077 1.00 81.75 349 THR A C 1
ATOM 2688 O O . THR A 1 349 ? -0.794 6.741 -7.214 1.00 81.75 349 THR A O 1
ATOM 2691 N N . GLN A 1 350 ? -0.606 7.046 -5.021 1.00 83.62 350 GLN A N 1
ATOM 2692 C CA . GLN A 1 350 ? 0.014 8.369 -5.141 1.00 83.62 350 GLN A CA 1
ATOM 2693 C C . GLN A 1 350 ? 1.523 8.296 -5.355 1.00 83.62 350 GLN A C 1
ATOM 2695 O O . GLN A 1 350 ? 2.064 9.084 -6.126 1.00 83.62 350 GLN A O 1
ATOM 2700 N N . VAL A 1 351 ? 2.196 7.356 -4.694 1.00 83.62 351 VAL A N 1
ATOM 2701 C CA . VAL A 1 351 ? 3.661 7.273 -4.704 1.00 83.62 351 VAL A CA 1
ATOM 2702 C C . VAL A 1 351 ? 4.141 6.320 -5.792 1.00 83.62 351 VAL A C 1
ATOM 2704 O O . VAL A 1 351 ? 5.043 6.656 -6.555 1.00 83.62 351 VAL A O 1
ATOM 2707 N N . LEU A 1 352 ? 3.516 5.144 -5.915 1.00 84.19 352 LEU A N 1
ATOM 2708 C CA . LEU A 1 352 ? 4.017 4.102 -6.818 1.00 84.19 352 LEU A CA 1
ATOM 2709 C C . LEU A 1 352 ? 3.479 4.209 -8.247 1.00 84.19 352 LEU A C 1
ATOM 2711 O O . LEU A 1 352 ? 4.215 3.971 -9.204 1.00 84.19 352 LEU A O 1
ATOM 2715 N N . THR A 1 353 ? 2.215 4.606 -8.419 1.00 86.25 353 THR A N 1
ATOM 2716 C CA . THR A 1 353 ? 1.587 4.668 -9.753 1.00 86.25 353 THR A CA 1
ATOM 2717 C C . THR A 1 353 ? 2.332 5.573 -10.739 1.00 86.25 353 THR A C 1
ATOM 2719 O O . THR A 1 353 ? 2.523 5.138 -11.874 1.00 86.25 353 THR A O 1
ATOM 2722 N N . PRO A 1 354 ? 2.816 6.779 -10.374 1.00 86.31 354 PRO A N 1
ATOM 2723 C CA . PRO A 1 354 ? 3.589 7.602 -11.304 1.00 86.31 354 PRO A CA 1
ATOM 2724 C C . PRO A 1 354 ? 4.838 6.880 -11.824 1.00 86.31 354 PRO A C 1
ATOM 2726 O O . PRO A 1 354 ? 5.080 6.855 -13.030 1.00 86.31 354 PRO A O 1
ATOM 2729 N N . ILE A 1 355 ? 5.575 6.214 -10.931 1.00 84.56 355 ILE A N 1
ATOM 2730 C CA . ILE A 1 355 ? 6.796 5.467 -11.255 1.00 84.56 355 ILE A CA 1
ATOM 2731 C C . ILE A 1 355 ? 6.475 4.310 -12.211 1.00 84.56 355 ILE A C 1
ATOM 2733 O O . ILE A 1 355 ? 7.143 4.129 -13.229 1.00 84.56 355 ILE A O 1
ATOM 2737 N N . PHE A 1 356 ? 5.417 3.553 -11.919 1.00 86.06 356 PHE A N 1
ATOM 2738 C CA . PHE A 1 356 ? 5.016 2.399 -12.727 1.00 86.06 356 PHE A CA 1
ATOM 2739 C C . PHE A 1 356 ? 4.430 2.812 -14.083 1.00 86.06 356 PHE A C 1
ATOM 2741 O O . PHE A 1 356 ? 4.738 2.201 -15.106 1.00 86.06 356 PHE A O 1
ATOM 2748 N N . SER A 1 357 ? 3.657 3.898 -14.121 1.00 87.44 357 SER A N 1
ATOM 2749 C CA . SER A 1 357 ? 3.102 4.450 -15.361 1.00 87.44 357 SER A CA 1
ATOM 2750 C C . SER A 1 357 ? 4.191 4.947 -16.315 1.00 87.44 357 SER A C 1
ATOM 2752 O O . SER A 1 357 ? 4.053 4.840 -17.538 1.00 87.44 357 SER A O 1
ATOM 2754 N N . HIS A 1 358 ? 5.302 5.452 -15.770 1.00 87.38 358 HIS A N 1
ATOM 2755 C CA . HIS A 1 358 ? 6.446 5.872 -16.564 1.00 87.38 358 HIS A CA 1
ATOM 2756 C C . HIS A 1 358 ? 7.116 4.677 -17.250 1.00 87.38 358 HIS A C 1
ATOM 2758 O O . HIS A 1 358 ? 7.318 4.719 -18.463 1.00 87.38 358 HIS A O 1
ATOM 2764 N N . LEU A 1 359 ? 7.357 3.583 -16.517 1.00 86.19 359 LEU A N 1
ATOM 2765 C CA . LEU A 1 359 ? 7.869 2.329 -17.086 1.00 86.19 359 LEU A CA 1
ATOM 2766 C C . LEU A 1 359 ? 6.982 1.790 -18.202 1.00 86.19 359 LEU A C 1
ATOM 2768 O O . LEU A 1 359 ? 7.476 1.425 -19.265 1.00 86.19 359 LEU A O 1
ATOM 2772 N N . GLU A 1 360 ? 5.669 1.771 -17.984 1.00 88.56 360 GLU A N 1
ATOM 2773 C CA . GLU A 1 360 ? 4.718 1.306 -18.993 1.00 88.56 360 GLU A CA 1
ATOM 2774 C C . GLU A 1 360 ? 4.733 2.204 -20.241 1.00 88.56 360 GLU A C 1
ATOM 2776 O O . GLU A 1 360 ? 4.615 1.738 -21.376 1.00 88.56 360 GLU A O 1
ATOM 2781 N N . THR A 1 361 ? 4.909 3.510 -20.046 1.00 90.25 361 THR A N 1
ATOM 2782 C CA . THR A 1 361 ? 5.031 4.464 -21.149 1.00 90.25 361 THR A CA 1
ATOM 2783 C C . THR A 1 361 ? 6.324 4.243 -21.932 1.00 90.25 361 THR A C 1
ATOM 2785 O O . THR A 1 361 ? 6.285 4.239 -23.164 1.00 90.25 361 THR A O 1
ATOM 2788 N N . LEU A 1 362 ? 7.451 4.016 -21.251 1.00 87.88 362 LEU A N 1
ATOM 2789 C CA . LEU A 1 362 ? 8.731 3.693 -21.887 1.00 87.88 362 LEU A CA 1
ATOM 2790 C C . LEU A 1 362 ? 8.653 2.377 -22.671 1.00 87.88 362 LEU A C 1
ATOM 2792 O O . LEU A 1 362 ? 9.090 2.332 -23.820 1.00 87.88 362 LEU A O 1
ATOM 2796 N N . ASP A 1 363 ? 8.036 1.342 -22.099 1.00 90.12 363 ASP A N 1
ATOM 2797 C CA . ASP A 1 363 ? 7.831 0.046 -22.758 1.00 90.12 363 ASP A CA 1
ATOM 2798 C C . ASP A 1 363 ? 7.051 0.204 -24.073 1.00 90.12 363 ASP A C 1
ATOM 2800 O O . ASP A 1 363 ? 7.485 -0.242 -25.142 1.00 90.12 363 ASP A O 1
ATOM 2804 N N . LYS A 1 364 ? 5.941 0.954 -24.030 1.00 91.56 364 LYS A N 1
ATOM 2805 C CA . LYS A 1 364 ? 5.135 1.282 -25.217 1.00 91.56 364 LYS A CA 1
ATOM 2806 C C . LYS A 1 364 ? 5.930 2.074 -26.253 1.00 91.56 364 LYS A C 1
ATOM 2808 O O . LYS A 1 364 ? 5.822 1.801 -27.451 1.00 91.56 364 LYS A O 1
ATOM 2813 N N . GLN A 1 365 ? 6.718 3.058 -25.819 1.00 90.94 365 GLN A N 1
ATOM 2814 C CA . GLN A 1 365 ? 7.524 3.880 -26.722 1.00 90.94 365 GLN A CA 1
ATOM 2815 C C . GLN A 1 365 ? 8.603 3.057 -27.429 1.00 90.94 365 GLN A C 1
ATOM 2817 O O . GLN A 1 365 ? 8.716 3.144 -28.655 1.00 90.94 365 GLN A O 1
ATOM 2822 N N . TYR A 1 366 ? 9.360 2.233 -26.702 1.00 90.44 366 TYR A N 1
ATOM 2823 C CA . TYR A 1 366 ? 10.399 1.401 -27.306 1.00 90.44 366 TYR A CA 1
ATOM 2824 C C . TYR A 1 366 ? 9.816 0.300 -28.190 1.00 90.44 366 TYR A C 1
ATOM 2826 O O . TYR A 1 366 ? 10.338 0.069 -29.280 1.00 90.44 366 TYR A O 1
ATOM 2834 N N . SER A 1 367 ? 8.689 -0.298 -27.800 1.00 92.31 367 SER A N 1
ATOM 2835 C CA . SER A 1 367 ? 7.969 -1.259 -28.643 1.00 92.31 367 SER A CA 1
ATOM 2836 C C . SER A 1 367 ? 7.540 -0.631 -29.974 1.00 92.31 367 SER A C 1
ATOM 2838 O O . SER A 1 367 ? 7.736 -1.216 -31.040 1.00 92.31 367 SER A O 1
ATOM 2840 N N . LYS A 1 368 ? 7.036 0.610 -29.944 1.00 94.12 368 LYS A N 1
ATOM 2841 C CA . LYS A 1 368 ? 6.691 1.362 -31.160 1.00 94.12 368 LYS A CA 1
ATOM 2842 C C . LYS A 1 368 ? 7.923 1.696 -32.006 1.00 94.12 368 LYS A C 1
ATOM 2844 O O . LYS A 1 368 ? 7.881 1.580 -33.229 1.00 94.12 368 LYS A O 1
ATOM 2849 N N . GLN A 1 369 ? 9.032 2.096 -31.381 1.00 92.81 369 GLN A N 1
ATOM 2850 C CA . GLN A 1 369 ? 10.292 2.336 -32.094 1.00 92.81 369 GLN A CA 1
ATOM 2851 C C . GLN A 1 369 ? 10.821 1.061 -32.761 1.00 92.81 369 GLN A C 1
ATOM 2853 O O . GLN A 1 369 ? 11.285 1.123 -33.900 1.00 92.81 369 GLN A O 1
ATOM 2858 N N . GLN A 1 370 ? 10.712 -0.089 -32.090 1.00 93.94 370 GLN A N 1
ATOM 2859 C CA . GLN A 1 370 ? 11.103 -1.382 -32.643 1.00 93.94 370 GLN A CA 1
ATOM 2860 C C . GLN A 1 370 ? 10.304 -1.699 -33.908 1.00 93.94 370 GLN A C 1
ATOM 2862 O O . GLN A 1 370 ? 10.899 -2.048 -34.925 1.00 93.94 370 GLN A O 1
ATOM 2867 N N . GLN A 1 371 ? 8.979 -1.538 -33.856 1.00 95.12 371 GLN A N 1
ATOM 2868 C CA . GLN A 1 371 ? 8.095 -1.765 -35.003 1.00 95.12 371 GLN A CA 1
ATOM 2869 C C . GLN A 1 371 ? 8.461 -0.861 -36.187 1.00 95.12 371 GLN A C 1
ATOM 2871 O O . GLN A 1 371 ? 8.636 -1.351 -37.300 1.00 95.12 371 GLN A O 1
ATOM 2876 N N . ASN A 1 372 ? 8.682 0.435 -35.943 1.00 94.12 372 ASN A N 1
ATOM 2877 C CA . ASN A 1 372 ? 9.087 1.371 -36.996 1.00 94.12 372 ASN A CA 1
ATOM 2878 C C . ASN A 1 372 ? 10.435 0.981 -37.639 1.00 94.12 372 ASN A C 1
ATOM 2880 O O . ASN A 1 372 ? 10.593 1.060 -38.855 1.00 94.12 372 ASN A O 1
ATOM 2884 N N . LEU A 1 373 ? 11.421 0.548 -36.842 1.00 93.62 373 LEU A N 1
ATOM 2885 C CA . LEU A 1 373 ? 12.728 0.112 -37.357 1.00 93.62 373 LEU A CA 1
ATOM 2886 C C . LEU A 1 373 ? 12.642 -1.200 -38.147 1.00 93.62 373 LEU A C 1
ATOM 2888 O O . LEU A 1 373 ? 13.364 -1.369 -39.134 1.00 93.62 373 LEU A O 1
ATOM 2892 N N . GLN A 1 374 ? 11.764 -2.119 -37.740 1.00 94.12 374 GLN A N 1
ATOM 2893 C CA . GLN A 1 374 ? 11.473 -3.335 -38.503 1.00 94.12 374 GLN A CA 1
ATOM 2894 C C . GLN A 1 374 ? 10.876 -2.982 -39.866 1.00 94.12 374 GLN A C 1
ATOM 2896 O O . GLN A 1 374 ? 11.381 -3.448 -40.885 1.00 94.12 374 GLN A O 1
ATOM 2901 N N . GLU A 1 375 ? 9.902 -2.073 -39.897 1.00 94.56 375 GLU A N 1
ATOM 2902 C CA . GLU A 1 375 ? 9.290 -1.593 -41.137 1.00 94.56 375 GLU A CA 1
ATOM 2903 C C . GLU A 1 375 ? 10.318 -0.925 -42.068 1.00 94.56 375 GLU A C 1
ATOM 2905 O O . GLU A 1 375 ? 10.339 -1.190 -43.272 1.00 94.56 375 GLU A O 1
ATOM 2910 N N . TYR A 1 376 ? 11.224 -0.094 -41.538 1.00 92.88 376 TYR A N 1
ATOM 2911 C CA . TYR A 1 376 ? 12.308 0.483 -42.342 1.00 92.88 376 TYR A CA 1
ATOM 2912 C C . TYR A 1 376 ? 13.258 -0.580 -42.892 1.00 92.88 376 TYR A C 1
ATOM 2914 O O . TYR A 1 376 ? 13.644 -0.503 -44.059 1.00 92.88 376 TYR A O 1
ATOM 2922 N N . THR A 1 377 ? 13.593 -1.592 -42.092 1.00 92.69 377 THR A N 1
ATOM 2923 C CA . THR A 1 377 ? 14.442 -2.709 -42.530 1.00 92.69 377 THR A CA 1
ATOM 2924 C C . THR A 1 377 ? 13.780 -3.479 -43.677 1.00 92.69 377 THR A C 1
ATOM 2926 O O . THR A 1 377 ? 14.423 -3.746 -44.692 1.00 92.69 377 THR A O 1
ATOM 2929 N N . GLU A 1 378 ? 12.483 -3.771 -43.569 1.00 93.81 378 GLU A N 1
ATOM 2930 C CA . GLU A 1 378 ? 11.706 -4.431 -44.625 1.00 93.81 378 GLU A CA 1
ATOM 2931 C C . GLU A 1 378 ? 11.634 -3.589 -45.905 1.00 93.81 378 GLU A C 1
ATOM 2933 O O . GLU A 1 378 ? 11.845 -4.109 -47.005 1.00 93.81 378 GLU A O 1
ATOM 2938 N N . ARG A 1 379 ? 11.414 -2.274 -45.781 1.00 93.94 379 ARG A N 1
ATOM 2939 C CA . ARG A 1 379 ? 11.412 -1.341 -46.921 1.00 93.94 379 ARG A CA 1
ATOM 2940 C C . ARG A 1 379 ? 12.771 -1.277 -47.618 1.00 93.94 379 ARG A C 1
ATOM 2942 O O . ARG A 1 379 ? 12.813 -1.281 -48.847 1.00 93.94 379 ARG A O 1
ATOM 2949 N N . ILE A 1 380 ? 13.874 -1.255 -46.866 1.00 92.81 380 ILE A N 1
ATOM 2950 C CA . ILE A 1 380 ? 15.239 -1.276 -47.421 1.00 92.81 380 ILE A CA 1
ATOM 2951 C C . ILE A 1 380 ? 15.475 -2.571 -48.210 1.00 92.81 380 ILE A C 1
ATOM 2953 O O . ILE A 1 380 ? 15.966 -2.516 -49.339 1.00 92.81 380 ILE A O 1
ATOM 2957 N N . LEU A 1 381 ? 15.066 -3.723 -47.668 1.00 91.56 381 LEU A N 1
ATOM 2958 C CA . LEU A 1 381 ? 15.175 -5.017 -48.353 1.00 91.56 381 LEU A CA 1
ATOM 2959 C C . LEU A 1 381 ? 14.331 -5.068 -49.635 1.00 91.56 381 LEU A C 1
ATOM 2961 O O . LEU A 1 381 ? 14.798 -5.558 -50.667 1.00 91.56 381 LEU A O 1
ATOM 2965 N N . ALA A 1 382 ? 13.111 -4.528 -49.602 1.00 93.44 382 ALA A N 1
ATOM 2966 C CA . ALA A 1 382 ? 12.248 -4.440 -50.777 1.00 93.44 382 ALA A CA 1
ATOM 2967 C C . ALA A 1 382 ? 12.848 -3.533 -51.869 1.00 93.44 382 ALA A C 1
ATOM 2969 O O . ALA A 1 382 ? 12.886 -3.921 -53.041 1.00 93.44 382 ALA A O 1
ATOM 2970 N N . LEU A 1 383 ? 13.373 -2.361 -51.492 1.00 92.69 383 LEU A N 1
ATOM 2971 C CA . LEU A 1 383 ? 14.044 -1.433 -52.410 1.00 92.69 383 LEU A CA 1
ATOM 2972 C C . LEU A 1 383 ? 15.286 -2.064 -53.038 1.00 92.69 383 LEU A C 1
ATOM 2974 O O . LEU A 1 383 ? 15.449 -2.003 -54.257 1.00 92.69 383 LEU A O 1
ATOM 2978 N N . ARG A 1 384 ? 16.115 -2.739 -52.237 1.00 90.56 384 ARG A N 1
ATOM 2979 C CA . ARG A 1 384 ? 17.278 -3.482 -52.731 1.00 90.56 384 ARG A CA 1
ATOM 2980 C C . ARG A 1 384 ? 16.875 -4.500 -53.795 1.00 90.56 384 ARG A C 1
ATOM 2982 O O . ARG A 1 384 ? 17.409 -4.463 -54.902 1.00 90.56 384 ARG A O 1
ATOM 2989 N N . LYS A 1 385 ? 15.880 -5.342 -53.499 1.00 90.88 385 LYS A N 1
ATOM 2990 C CA . LYS A 1 385 ? 15.369 -6.349 -54.441 1.00 90.88 385 LYS A CA 1
ATOM 2991 C C . LYS A 1 385 ? 14.858 -5.716 -55.741 1.00 90.88 385 LYS A C 1
ATOM 2993 O O . LYS A 1 385 ? 15.079 -6.266 -56.817 1.00 90.88 385 LYS A O 1
ATOM 2998 N N . SER A 1 386 ? 14.210 -4.550 -55.661 1.00 90.69 386 SER A N 1
ATOM 2999 C CA . SER A 1 386 ? 13.722 -3.822 -56.843 1.00 90.69 386 SER A CA 1
ATOM 3000 C C . SER A 1 386 ? 14.854 -3.268 -57.724 1.00 90.69 386 SER A C 1
ATOM 3002 O O . SER A 1 386 ? 14.791 -3.367 -58.951 1.00 90.69 386 SER A O 1
ATOM 3004 N N . ILE A 1 387 ? 15.929 -2.755 -57.116 1.00 86.69 387 ILE A N 1
ATOM 3005 C CA . ILE A 1 387 ? 17.100 -2.223 -57.830 1.00 86.69 387 ILE A CA 1
ATOM 3006 C C . ILE A 1 387 ? 17.911 -3.360 -58.456 1.00 86.69 387 ILE A C 1
ATOM 3008 O O . ILE A 1 387 ? 18.372 -3.237 -59.591 1.00 86.69 387 ILE A O 1
ATOM 3012 N N . GLU A 1 388 ? 18.064 -4.483 -57.753 1.00 85.12 388 GLU A N 1
ATOM 3013 C CA . GLU A 1 388 ? 18.719 -5.682 -58.284 1.00 85.12 388 GLU A CA 1
ATOM 3014 C C . GLU A 1 388 ? 17.970 -6.235 -59.508 1.00 85.12 388 GLU A C 1
ATOM 3016 O O . GLU A 1 388 ? 18.616 -6.560 -60.505 1.00 85.12 388 GLU A O 1
ATOM 3021 N N . ALA A 1 389 ? 16.630 -6.245 -59.470 1.00 85.12 389 ALA A N 1
ATOM 3022 C CA . ALA A 1 389 ? 15.764 -6.709 -60.557 1.00 85.12 389 ALA A CA 1
ATOM 3023 C C . ALA A 1 389 ? 15.701 -5.769 -61.778 1.00 85.12 389 ALA A C 1
ATOM 3025 O O . ALA A 1 389 ? 15.290 -6.200 -62.858 1.00 85.12 389 ALA A O 1
ATOM 3026 N N . THR A 1 390 ? 16.102 -4.503 -61.631 1.00 78.88 390 THR A N 1
ATOM 3027 C CA . THR A 1 390 ? 16.151 -3.544 -62.743 1.00 78.88 390 THR A CA 1
ATOM 3028 C C . THR A 1 390 ? 17.398 -3.829 -63.591 1.00 78.88 390 THR A C 1
ATOM 3030 O O . THR A 1 390 ? 18.525 -3.742 -63.083 1.00 78.88 390 THR A O 1
ATOM 3033 N N . LYS A 1 391 ? 17.174 -4.244 -64.847 1.00 60.16 391 LYS A N 1
ATOM 3034 C CA . LYS A 1 391 ? 18.214 -4.562 -65.841 1.00 60.16 391 LYS A CA 1
ATOM 3035 C C . LYS A 1 391 ? 18.881 -3.314 -66.391 1.00 60.16 391 LYS A C 1
ATOM 3037 O O . LYS A 1 391 ? 18.142 -2.355 -66.703 1.00 60.16 391 LYS A O 1
#

Radius of gyration: 48.92 Å; Cα contacts (8 Å, |Δi|>4): 226; chains: 1; bounding box: 113×33×148 Å